Protein AF-A0A2G8JHB8-F1 (afdb_monomer_lite)

Structure (mmCIF, N/CA/C/O backbone):
data_AF-A0A2G8JHB8-F1
#
_entry.id   AF-A0A2G8JHB8-F1
#
loop_
_atom_site.group_PDB
_atom_site.id
_atom_site.type_symbol
_atom_site.label_atom_id
_atom_site.label_alt_id
_atom_site.label_comp_id
_atom_site.label_asym_id
_atom_site.label_entity_id
_atom_site.label_seq_id
_atom_site.pdbx_PDB_ins_code
_atom_site.Cartn_x
_atom_site.Cartn_y
_atom_site.Cartn_z
_atom_site.occupancy
_atom_site.B_iso_or_equiv
_atom_site.auth_seq_id
_atom_site.auth_comp_id
_atom_site.auth_asym_id
_atom_site.auth_atom_id
_atom_site.pdbx_PDB_model_num
ATOM 1 N N . MET A 1 1 ? 4.144 -35.263 -22.254 1.00 24.92 1 MET A N 1
ATOM 2 C CA . MET A 1 1 ? 5.506 -35.409 -22.807 1.00 24.92 1 MET A CA 1
ATOM 3 C C . MET A 1 1 ? 5.682 -34.296 -23.825 1.00 24.92 1 MET A C 1
ATOM 5 O O . MET A 1 1 ? 4.962 -34.309 -24.809 1.00 24.92 1 MET A O 1
ATOM 9 N N . LEU A 1 2 ? 6.518 -33.290 -23.556 1.00 33.03 2 LEU A N 1
ATOM 10 C CA . LEU A 1 2 ? 6.901 -32.308 -24.580 1.00 33.03 2 LEU A CA 1
ATOM 11 C C . LEU A 1 2 ? 8.022 -32.962 -25.399 1.00 33.03 2 LEU A C 1
ATOM 13 O O . LEU A 1 2 ? 9.023 -33.372 -24.815 1.00 33.03 2 LEU A O 1
ATOM 17 N N . SER A 1 3 ? 7.805 -33.175 -26.700 1.00 36.19 3 SER A N 1
ATOM 18 C CA . SER A 1 3 ? 8.789 -33.810 -27.588 1.00 36.19 3 SER A CA 1
ATOM 19 C C . SER A 1 3 ? 10.042 -32.945 -27.719 1.00 36.19 3 SER A C 1
ATOM 21 O O . SER A 1 3 ? 9.932 -31.721 -27.753 1.00 36.19 3 SER A O 1
ATOM 23 N N . SER A 1 4 ? 11.206 -33.568 -27.888 1.00 46.81 4 SER A N 1
ATOM 24 C CA . SER A 1 4 ? 12.507 -32.913 -28.087 1.00 46.81 4 SER A CA 1
ATOM 25 C C . SER A 1 4 ? 12.618 -32.045 -29.342 1.00 46.81 4 SER A C 1
ATOM 27 O O . SER A 1 4 ? 13.618 -31.349 -29.490 1.00 46.81 4 SER A O 1
ATOM 29 N N . ASP A 1 5 ? 11.623 -32.065 -30.226 1.00 48.69 5 ASP A N 1
ATOM 30 C CA . ASP A 1 5 ? 11.778 -31.606 -31.610 1.00 48.69 5 ASP A CA 1
ATOM 31 C C . ASP A 1 5 ? 11.141 -30.237 -31.875 1.00 48.69 5 ASP A C 1
ATOM 33 O O . ASP A 1 5 ? 11.307 -29.675 -32.955 1.00 48.69 5 ASP A O 1
ATOM 37 N N . HIS A 1 6 ? 10.434 -29.674 -30.889 1.00 54.16 6 HIS A N 1
ATOM 38 C CA . HIS A 1 6 ? 9.646 -28.455 -31.066 1.00 54.16 6 HIS A CA 1
ATOM 39 C C . HIS A 1 6 ? 9.713 -27.551 -29.834 1.00 54.16 6 HIS A C 1
ATOM 41 O O . HIS A 1 6 ? 9.690 -28.033 -28.699 1.00 54.16 6 HIS A O 1
ATOM 47 N N . SER A 1 7 ? 9.788 -26.243 -30.069 1.00 60.00 7 SER A N 1
ATOM 48 C CA . SER A 1 7 ? 9.546 -25.217 -29.051 1.00 60.00 7 SER A CA 1
ATOM 49 C C . SER A 1 7 ? 8.069 -24.832 -29.075 1.00 60.00 7 SER A C 1
ATOM 51 O O . SER A 1 7 ? 7.402 -24.988 -30.096 1.00 60.00 7 SER A O 1
ATOM 53 N N . PHE A 1 8 ? 7.539 -24.331 -27.961 1.00 64.06 8 PHE A N 1
ATOM 54 C CA . PHE A 1 8 ? 6.134 -23.944 -27.874 1.00 64.06 8 PHE A CA 1
ATOM 55 C C . PHE A 1 8 ? 5.973 -22.565 -27.240 1.00 64.06 8 PHE A C 1
ATOM 57 O O . PHE A 1 8 ? 6.647 -22.258 -26.256 1.00 64.06 8 PHE A O 1
ATOM 64 N N . ILE A 1 9 ? 5.050 -21.770 -27.779 1.00 67.69 9 ILE A N 1
ATOM 65 C CA . ILE A 1 9 ? 4.529 -20.559 -27.139 1.00 67.69 9 ILE A CA 1
ATOM 66 C C . ILE A 1 9 ? 3.119 -20.882 -26.653 1.00 67.69 9 ILE A C 1
ATOM 68 O O . ILE A 1 9 ? 2.264 -21.292 -27.436 1.00 67.69 9 ILE A O 1
ATOM 72 N N . THR A 1 10 ? 2.879 -20.718 -25.355 1.00 66.88 10 THR A N 1
ATOM 73 C CA . THR A 1 10 ? 1.580 -21.005 -24.742 1.00 66.88 10 THR A CA 1
ATOM 74 C C . THR A 1 10 ? 0.964 -19.720 -24.212 1.00 66.88 10 THR A C 1
ATOM 76 O O . THR A 1 10 ? 1.518 -19.107 -23.300 1.00 66.88 10 THR A O 1
ATOM 79 N N . ASP A 1 11 ? -0.217 -19.365 -24.714 1.00 67.38 11 ASP A N 1
ATOM 80 C CA . ASP A 1 11 ? -1.008 -18.262 -24.169 1.00 67.38 11 ASP A CA 1
ATOM 81 C C . ASP A 1 11 ? -1.898 -18.792 -23.044 1.00 67.38 11 ASP A C 1
ATOM 83 O O . ASP A 1 11 ? -2.697 -19.713 -23.242 1.00 67.38 11 ASP A O 1
ATOM 87 N N . ILE A 1 12 ? -1.780 -18.206 -21.853 1.00 66.62 12 ILE A N 1
ATOM 88 C CA . ILE A 1 12 ? -2.545 -18.591 -20.662 1.00 66.62 12 ILE A CA 1
ATOM 89 C C . ILE A 1 12 ? -3.323 -17.367 -20.171 1.00 66.62 12 ILE A C 1
ATOM 91 O O . ILE A 1 12 ? -2.747 -16.297 -19.975 1.00 66.62 12 ILE A O 1
ATOM 95 N N . ASN A 1 13 ? -4.639 -17.502 -19.975 1.00 62.50 13 ASN A N 1
ATOM 96 C CA . ASN A 1 13 ? -5.455 -16.400 -19.455 1.00 62.50 13 ASN A CA 1
ATOM 97 C C . ASN A 1 13 ? -5.219 -16.166 -17.953 1.00 62.50 13 ASN A C 1
ATOM 99 O O . ASN A 1 13 ? -4.579 -16.958 -17.262 1.00 62.50 13 ASN A O 1
ATOM 103 N N . ARG A 1 14 ? -5.798 -15.084 -17.415 1.00 59.16 14 ARG A N 1
ATOM 104 C CA . ARG A 1 14 ? -5.711 -14.746 -15.981 1.00 59.16 14 ARG A CA 1
ATOM 105 C C . ARG A 1 14 ? -6.239 -15.848 -15.052 1.00 59.16 14 ARG A C 1
ATOM 107 O O . ARG A 1 14 ? -5.810 -15.919 -13.908 1.00 59.16 14 ARG A O 1
ATOM 114 N N . GLN A 1 15 ? -7.130 -16.713 -15.535 1.00 58.91 15 GLN A N 1
ATOM 115 C CA . GLN A 1 15 ? -7.679 -17.858 -14.804 1.00 58.91 15 GLN A CA 1
ATOM 116 C C . GLN A 1 15 ? -6.794 -19.117 -14.903 1.00 58.91 15 GLN A C 1
ATOM 118 O O . GLN A 1 15 ? -7.205 -20.188 -14.459 1.00 58.91 15 GLN A O 1
ATOM 123 N N . GLY A 1 16 ? -5.602 -19.020 -15.503 1.00 59.00 16 GLY A N 1
ATOM 124 C CA . GLY A 1 16 ? -4.669 -20.139 -15.648 1.00 59.00 16 GLY A CA 1
ATOM 125 C C . GLY A 1 16 ? -5.073 -21.160 -16.713 1.00 59.00 16 GLY A C 1
ATOM 126 O O . GLY A 1 16 ? -4.446 -22.212 -16.815 1.00 59.00 16 GLY A O 1
ATOM 127 N N . ARG A 1 17 ? -6.109 -20.881 -17.515 1.00 68.31 17 ARG A N 1
ATOM 128 C CA . ARG A 1 17 ? -6.512 -21.755 -18.620 1.00 68.31 17 ARG A CA 1
ATOM 129 C C . ARG A 1 17 ? -5.651 -21.455 -19.836 1.00 68.31 17 ARG A C 1
ATOM 131 O O . ARG A 1 17 ? -5.537 -20.303 -20.257 1.00 68.31 17 ARG A O 1
ATOM 138 N N . GLN A 1 18 ? -5.085 -22.510 -20.407 1.00 71.38 18 GLN A N 1
ATOM 139 C CA . GLN A 1 18 ? -4.426 -22.446 -21.700 1.00 71.38 18 GLN A CA 1
ATOM 140 C C . GLN A 1 18 ? -5.452 -22.027 -22.755 1.00 71.38 18 GLN A C 1
ATOM 142 O O . GLN A 1 18 ? -6.440 -22.722 -22.986 1.00 71.38 18 GLN A O 1
ATOM 147 N N . ILE A 1 19 ? -5.214 -20.874 -23.368 1.00 69.25 19 ILE A N 1
ATOM 148 C CA . ILE A 1 19 ? -6.006 -20.357 -24.482 1.00 69.25 19 ILE A CA 1
ATOM 149 C C . ILE A 1 19 ? -5.456 -20.921 -25.793 1.00 69.25 19 ILE A C 1
ATOM 151 O O . ILE A 1 19 ? -6.225 -21.246 -26.694 1.00 69.25 19 ILE A O 1
ATOM 155 N N . ARG A 1 20 ? -4.124 -21.042 -25.903 1.00 66.00 20 ARG A N 1
ATOM 156 C CA . ARG A 1 20 ? -3.449 -21.435 -27.144 1.00 66.00 20 ARG A CA 1
ATOM 157 C C . ARG A 1 20 ? -2.090 -22.081 -26.889 1.00 66.00 20 ARG A C 1
ATOM 159 O O . ARG A 1 20 ? -1.450 -21.797 -25.882 1.00 66.00 20 ARG A O 1
ATOM 166 N N . LEU A 1 21 ? -1.675 -22.943 -27.814 1.00 68.50 21 LEU A N 1
ATOM 167 C CA . LEU A 1 21 ? -0.345 -23.540 -27.893 1.00 68.50 21 LEU A CA 1
ATOM 168 C C . LEU A 1 21 ? 0.126 -23.456 -29.345 1.00 68.50 21 LEU A C 1
ATOM 170 O O . LEU A 1 21 ? -0.364 -24.203 -30.191 1.00 68.50 21 LEU A O 1
ATOM 174 N N . ASP A 1 22 ? 1.052 -22.550 -29.623 1.00 64.50 22 ASP A N 1
ATOM 175 C CA . ASP A 1 22 ? 1.705 -22.440 -30.920 1.00 64.50 22 ASP A CA 1
ATOM 176 C C . ASP A 1 22 ? 3.006 -23.230 -30.917 1.00 64.50 22 ASP A C 1
ATOM 178 O O . ASP A 1 22 ? 3.794 -23.180 -29.972 1.00 64.50 22 ASP A O 1
ATOM 182 N N . LYS A 1 23 ? 3.210 -23.991 -31.989 1.00 64.69 23 LYS A N 1
ATOM 183 C CA . LYS A 1 23 ? 4.348 -24.881 -32.175 1.00 64.69 23 LYS A CA 1
ATOM 184 C C . LYS A 1 23 ? 5.373 -24.203 -33.080 1.00 64.69 23 LYS A C 1
ATOM 186 O O . LYS A 1 23 ? 5.028 -23.740 -34.161 1.00 64.69 23 LYS A O 1
ATOM 191 N N . ILE A 1 24 ? 6.623 -24.171 -32.637 1.00 62.09 24 ILE A N 1
ATOM 192 C CA . ILE A 1 24 ? 7.767 -23.650 -33.383 1.00 62.09 24 ILE A CA 1
ATOM 193 C C . ILE A 1 24 ? 8.667 -24.837 -33.716 1.00 62.09 24 ILE A C 1
ATOM 195 O O . ILE A 1 24 ? 9.185 -25.517 -32.822 1.00 62.09 24 ILE A O 1
ATOM 199 N N . ASP A 1 25 ? 8.829 -25.110 -35.006 1.00 55.72 25 ASP A N 1
ATOM 200 C CA . ASP A 1 25 ? 9.653 -26.215 -35.481 1.00 55.72 25 ASP A CA 1
ATOM 201 C C . ASP A 1 25 ? 11.141 -25.915 -35.282 1.00 55.72 25 ASP A C 1
ATOM 203 O O . ASP A 1 25 ? 11.633 -24.855 -35.670 1.00 55.72 25 ASP A O 1
ATOM 207 N N . LYS A 1 26 ? 11.874 -26.847 -34.659 1.00 54.31 26 LYS A N 1
ATOM 208 C CA . LYS A 1 26 ? 13.317 -26.690 -34.459 1.00 54.31 26 LYS A CA 1
ATOM 209 C C . LYS A 1 26 ? 14.065 -26.853 -35.777 1.00 54.31 26 LYS A C 1
ATOM 211 O O . LYS A 1 26 ? 13.817 -27.786 -36.541 1.00 54.31 26 LYS A O 1
ATOM 216 N N . VAL A 1 27 ? 15.087 -26.026 -35.987 1.00 49.75 27 VAL A N 1
ATOM 217 C CA . VAL A 1 27 ? 16.121 -26.323 -36.986 1.00 49.75 27 VAL A CA 1
ATOM 218 C C . VAL A 1 27 ? 17.003 -27.445 -36.431 1.00 49.75 27 VAL A C 1
ATOM 220 O O . VAL A 1 27 ? 17.578 -27.319 -35.348 1.00 49.75 27 VAL A O 1
ATOM 223 N N . LYS A 1 28 ? 17.097 -28.564 -37.157 1.00 46.25 28 LYS A N 1
ATOM 224 C CA . LYS A 1 28 ? 17.942 -29.714 -36.795 1.00 46.25 28 LYS A CA 1
ATOM 225 C C . LYS A 1 28 ? 19.402 -29.267 -36.615 1.00 46.25 28 LYS A C 1
ATOM 227 O O . LYS A 1 28 ? 19.973 -28.714 -37.548 1.00 46.25 28 LYS A O 1
ATOM 232 N N . GLY A 1 29 ? 20.025 -29.560 -35.465 1.00 45.84 29 GLY A N 1
ATOM 233 C CA . GLY A 1 29 ? 21.495 -29.507 -35.339 1.00 45.84 29 GLY A CA 1
ATOM 234 C C . GLY A 1 29 ? 22.109 -28.965 -34.041 1.00 45.84 29 GLY A C 1
ATOM 235 O O . GLY A 1 29 ? 23.329 -29.021 -33.905 1.00 45.84 29 GLY A O 1
ATOM 236 N N . SER A 1 30 ? 21.336 -28.478 -33.067 1.00 45.19 30 SER A N 1
ATOM 237 C CA . SER A 1 30 ? 21.888 -27.921 -31.820 1.00 45.19 30 SER A CA 1
ATOM 238 C C . SER A 1 30 ? 21.340 -28.631 -30.583 1.00 45.19 30 SER A C 1
ATOM 240 O O . SER A 1 30 ? 20.147 -28.880 -30.477 1.00 45.19 30 SER A O 1
ATOM 242 N N . SER A 1 31 ? 22.229 -28.970 -29.647 1.00 44.25 31 SER A N 1
ATOM 243 C CA . SER A 1 31 ? 21.923 -29.675 -28.394 1.00 44.25 31 SER A CA 1
ATOM 244 C C . SER A 1 31 ? 21.949 -28.752 -27.164 1.00 44.25 31 SER A C 1
ATOM 246 O O . SER A 1 31 ? 22.061 -29.246 -26.042 1.00 44.25 31 SER A O 1
ATOM 248 N N . LEU A 1 32 ? 21.988 -27.427 -27.355 1.00 47.16 32 LEU A N 1
ATOM 249 C CA . LEU A 1 32 ? 22.191 -26.450 -26.280 1.00 47.16 32 LEU A CA 1
ATOM 250 C C . LEU A 1 32 ? 20.998 -25.494 -26.178 1.00 47.16 32 LEU A C 1
ATOM 252 O O . LEU A 1 32 ? 20.648 -24.807 -27.132 1.00 47.16 32 LEU A O 1
ATOM 256 N N . LEU A 1 33 ? 20.396 -25.465 -24.989 1.00 52.50 33 LEU A N 1
ATOM 257 C CA . LEU A 1 33 ? 19.261 -24.619 -24.627 1.00 52.50 33 LEU A CA 1
ATOM 258 C C . LEU A 1 33 ? 19.746 -23.229 -24.169 1.00 52.50 33 LEU A C 1
ATOM 260 O O . LEU A 1 33 ? 20.622 -23.172 -23.300 1.00 52.50 33 LEU A O 1
ATOM 264 N N . PRO A 1 34 ? 19.180 -22.119 -24.686 1.00 51.34 34 PRO A N 1
ATOM 265 C CA . PRO A 1 34 ? 19.283 -20.815 -24.033 1.00 51.34 34 PRO A CA 1
ATOM 266 C C . PRO A 1 34 ? 18.829 -20.891 -22.566 1.00 51.34 34 PRO A C 1
ATOM 268 O O . PRO A 1 34 ? 17.948 -21.669 -22.218 1.00 51.34 34 PRO A O 1
ATOM 271 N N . PHE A 1 35 ? 19.416 -20.086 -21.683 1.00 54.97 35 PHE A N 1
ATOM 272 C CA . PHE A 1 35 ? 19.069 -20.075 -20.257 1.00 54.97 35 PHE A CA 1
ATOM 273 C C . PHE A 1 35 ? 17.869 -19.162 -19.951 1.00 54.97 35 PHE A C 1
ATOM 275 O O . PHE A 1 35 ? 17.079 -19.477 -19.059 1.00 54.97 35 PHE A O 1
ATOM 282 N N . ARG A 1 36 ? 17.689 -18.080 -20.727 1.00 56.25 36 ARG A N 1
ATOM 283 C CA . ARG A 1 36 ? 16.476 -17.240 -20.763 1.00 56.25 36 ARG A CA 1
ATOM 284 C C . ARG A 1 36 ? 15.957 -17.157 -22.195 1.00 56.25 36 ARG A C 1
ATOM 286 O O . ARG A 1 36 ? 16.673 -16.710 -23.084 1.00 56.25 36 ARG A O 1
ATOM 293 N N . HIS A 1 37 ? 14.703 -17.555 -22.396 1.00 67.88 37 HIS A N 1
ATOM 294 C CA . HIS A 1 37 ? 14.124 -17.719 -23.730 1.00 67.88 37 HIS A CA 1
ATOM 295 C C . HIS A 1 37 ? 13.238 -16.572 -24.196 1.00 67.88 37 HIS A C 1
ATOM 297 O O . HIS A 1 37 ? 12.952 -16.521 -25.385 1.00 67.88 37 HIS A O 1
ATOM 303 N N . CYS A 1 38 ? 12.766 -15.685 -23.318 1.00 75.81 38 CYS A N 1
ATOM 304 C CA . CYS A 1 38 ? 11.791 -14.670 -23.706 1.00 75.81 38 CYS A CA 1
ATOM 305 C C . CYS A 1 38 ? 11.908 -13.378 -22.894 1.00 75.81 38 CYS A C 1
ATOM 307 O O . CYS A 1 38 ? 12.223 -13.408 -21.701 1.00 75.81 38 CYS A O 1
ATOM 309 N N . ALA A 1 39 ? 11.589 -12.263 -23.544 1.00 83.94 39 ALA A N 1
ATOM 310 C CA . ALA A 1 39 ? 11.492 -10.938 -22.951 1.00 83.94 39 ALA A CA 1
ATOM 311 C C . ALA A 1 39 ? 10.318 -10.167 -23.578 1.00 83.94 39 ALA A C 1
ATOM 313 O O . ALA A 1 39 ? 10.019 -10.319 -24.765 1.00 83.94 39 ALA A O 1
ATOM 314 N N . ALA A 1 40 ? 9.630 -9.352 -22.777 1.00 84.12 40 ALA A N 1
ATOM 315 C CA . ALA A 1 40 ? 8.532 -8.520 -23.262 1.00 84.12 40 ALA A CA 1
ATOM 316 C C . ALA A 1 40 ? 9.098 -7.321 -24.032 1.00 84.12 40 ALA A C 1
ATOM 318 O O . ALA A 1 40 ? 9.872 -6.548 -23.475 1.00 84.12 40 ALA A O 1
ATOM 319 N N . LEU A 1 41 ? 8.730 -7.166 -25.303 1.00 84.31 41 LEU A N 1
ATOM 320 C CA . LEU A 1 41 ? 9.190 -6.057 -26.144 1.00 84.31 41 LEU A CA 1
ATOM 321 C C . LEU A 1 41 ? 8.236 -4.865 -26.044 1.00 84.31 41 LEU A C 1
ATOM 323 O O . LEU A 1 41 ? 8.661 -3.728 -25.875 1.00 84.31 41 LEU A O 1
ATOM 327 N N . SER A 1 42 ? 6.936 -5.149 -26.065 1.00 82.12 42 SER A N 1
ATOM 328 C CA . SER A 1 42 ? 5.870 -4.187 -25.803 1.00 82.12 42 SER A CA 1
ATOM 329 C C . SER A 1 42 ? 4.698 -4.901 -25.127 1.00 82.12 42 SER A C 1
ATOM 331 O O . SER A 1 42 ? 4.780 -6.090 -24.815 1.00 82.12 42 SER A O 1
ATOM 333 N N . ARG A 1 43 ? 3.586 -4.193 -24.893 1.00 76.75 43 ARG A N 1
ATOM 334 C CA . ARG A 1 43 ? 2.371 -4.800 -24.323 1.00 76.75 43 ARG A CA 1
ATOM 335 C C . ARG A 1 43 ? 1.865 -5.987 -25.153 1.00 76.75 43 ARG A C 1
ATOM 337 O O . ARG A 1 43 ? 1.331 -6.935 -24.583 1.00 76.75 43 ARG A O 1
ATOM 344 N N . ASP A 1 44 ? 2.097 -5.935 -26.463 1.00 81.25 44 ASP A N 1
ATOM 345 C CA . ASP A 1 44 ? 1.493 -6.845 -27.433 1.00 81.25 44 ASP A CA 1
ATOM 346 C C . ASP A 1 44 ? 2.540 -7.670 -28.193 1.00 81.25 44 ASP A C 1
ATOM 348 O O . ASP A 1 44 ? 2.174 -8.478 -29.042 1.00 81.25 44 ASP A O 1
ATOM 352 N N . LYS A 1 45 ? 3.838 -7.483 -27.917 1.00 84.12 45 LYS A N 1
ATOM 353 C CA . LYS A 1 45 ? 4.930 -8.202 -28.584 1.00 84.12 45 LYS A CA 1
ATOM 354 C C . LYS A 1 45 ? 5.883 -8.849 -27.584 1.00 84.12 45 LYS A C 1
ATOM 356 O O . LYS A 1 45 ? 6.330 -8.212 -26.628 1.00 84.12 45 LYS A O 1
ATOM 361 N N . ILE A 1 46 ? 6.260 -10.095 -27.856 1.00 85.06 46 ILE A N 1
ATOM 362 C CA . ILE A 1 46 ? 7.255 -10.854 -27.089 1.00 85.06 46 ILE A CA 1
ATOM 363 C C . ILE A 1 46 ? 8.413 -11.205 -28.015 1.00 85.06 46 ILE A C 1
ATOM 365 O O . ILE A 1 46 ? 8.194 -11.737 -29.101 1.00 85.06 46 ILE A O 1
ATOM 369 N N . ALA A 1 47 ? 9.637 -10.940 -27.570 1.00 86.12 47 ALA A N 1
ATOM 370 C CA . ALA A 1 47 ? 10.846 -11.400 -28.235 1.00 86.12 47 ALA A CA 1
ATOM 371 C C . ALA A 1 47 ? 11.326 -12.702 -27.583 1.00 86.12 47 ALA A C 1
ATOM 373 O O . ALA A 1 47 ? 11.311 -12.835 -26.355 1.00 86.12 47 ALA A O 1
ATOM 374 N N . SER A 1 48 ? 11.762 -13.663 -28.389 1.00 82.62 48 SER A N 1
ATOM 375 C CA . SER A 1 48 ? 12.250 -14.958 -27.930 1.00 82.62 48 SER A CA 1
ATOM 376 C C . SER A 1 48 ? 13.461 -15.420 -28.727 1.00 82.62 48 SER A C 1
ATOM 378 O O . SER A 1 48 ? 13.568 -15.140 -29.918 1.00 82.62 48 SER A O 1
ATOM 380 N N . VAL A 1 49 ? 14.372 -16.140 -28.068 1.00 77.31 49 VAL A N 1
ATOM 381 C CA . VAL A 1 49 ? 15.516 -16.787 -28.720 1.00 77.31 49 VAL A CA 1
ATOM 382 C C . VAL A 1 49 ? 15.519 -18.292 -28.441 1.00 77.31 49 VAL A C 1
ATOM 384 O O . VAL A 1 49 ? 15.303 -18.739 -27.309 1.00 77.31 49 VAL A O 1
ATOM 387 N N . CYS A 1 50 ? 15.732 -19.079 -29.497 1.00 66.88 50 CYS A N 1
ATOM 388 C CA . CYS A 1 50 ? 15.599 -20.539 -29.505 1.00 66.88 50 CYS A CA 1
ATOM 389 C C . CYS A 1 50 ? 16.926 -21.264 -29.809 1.00 66.88 50 CYS A C 1
ATOM 391 O O . CYS A 1 50 ? 17.890 -20.661 -30.277 1.00 66.88 50 CYS A O 1
ATOM 393 N N . GLU A 1 51 ? 16.948 -22.583 -29.567 1.00 60.56 51 GLU A N 1
ATOM 394 C CA . GLU A 1 51 ? 18.116 -23.495 -29.621 1.00 60.56 51 GLU A CA 1
ATOM 395 C C . GLU A 1 51 ? 18.972 -23.432 -30.900 1.00 60.56 51 GLU A C 1
ATOM 397 O O . GLU A 1 51 ? 20.156 -23.771 -30.870 1.00 60.56 51 GLU A O 1
ATOM 402 N N . SER A 1 52 ? 18.391 -23.003 -32.020 1.00 60.91 52 SER A N 1
ATOM 403 C CA . SER A 1 52 ? 19.042 -22.899 -33.327 1.00 60.91 52 SER A CA 1
ATOM 404 C C . SER A 1 52 ? 19.488 -21.480 -33.683 1.00 60.91 52 SER A C 1
ATOM 406 O O . SER A 1 52 ? 19.540 -21.146 -34.864 1.00 60.91 52 SER A O 1
ATOM 408 N N . ASN A 1 53 ? 19.736 -20.621 -32.684 1.00 72.00 53 ASN A N 1
ATOM 409 C CA . ASN A 1 53 ? 20.009 -19.194 -32.893 1.00 72.00 53 ASN A CA 1
ATOM 410 C C . ASN A 1 53 ? 18.895 -18.511 -33.708 1.00 72.00 53 ASN A C 1
ATOM 412 O O . ASN A 1 53 ? 19.143 -17.616 -34.511 1.00 72.00 53 ASN A O 1
ATOM 416 N N . GLN A 1 54 ? 17.655 -18.966 -33.527 1.00 76.25 54 GLN A N 1
ATOM 417 C CA . GLN A 1 54 ? 16.488 -18.316 -34.106 1.00 76.25 54 GLN A CA 1
ATOM 418 C C . GLN A 1 54 ? 15.998 -17.250 -33.142 1.00 76.25 54 GLN A C 1
ATOM 420 O O . GLN A 1 54 ? 15.621 -17.561 -32.009 1.00 76.25 54 GLN A O 1
ATOM 425 N N . LEU A 1 55 ? 16.023 -16.008 -33.609 1.00 83.44 55 LEU A N 1
ATOM 426 C CA . LEU A 1 55 ? 15.408 -14.871 -32.952 1.00 83.44 55 LEU A CA 1
ATOM 427 C C . LEU A 1 55 ? 13.996 -14.704 -33.506 1.00 83.44 55 LEU A C 1
ATOM 429 O O . LEU A 1 55 ? 13.786 -14.771 -34.715 1.00 83.44 55 LEU A O 1
ATOM 433 N N . VAL A 1 56 ? 13.028 -14.523 -32.619 1.00 81.50 56 VAL A N 1
ATOM 434 C CA . VAL A 1 56 ? 11.609 -14.530 -32.958 1.00 81.50 56 VAL A CA 1
ATOM 435 C C . VAL A 1 56 ? 10.914 -13.380 -32.244 1.00 81.50 56 VAL A C 1
ATOM 437 O O . VAL A 1 56 ? 11.134 -13.175 -31.052 1.00 81.50 56 VAL A O 1
ATOM 440 N N . VAL A 1 57 ? 10.048 -12.658 -32.950 1.00 85.25 57 VAL A N 1
ATOM 441 C CA . VAL A 1 57 ? 9.104 -11.699 -32.368 1.00 85.25 57 VAL A CA 1
ATOM 442 C C . VAL A 1 57 ? 7.694 -12.192 -32.640 1.00 85.25 57 VAL A C 1
ATOM 444 O O . VAL A 1 57 ? 7.303 -12.420 -33.784 1.00 85.25 57 VAL A O 1
ATOM 447 N N . TYR A 1 58 ? 6.931 -12.361 -31.569 1.00 81.12 58 TYR A N 1
ATOM 448 C CA . TYR A 1 58 ? 5.548 -12.807 -31.612 1.00 81.12 58 TYR A CA 1
ATOM 449 C C . TYR A 1 58 ? 4.614 -11.665 -31.221 1.00 81.12 58 TYR A C 1
ATOM 451 O O . TYR A 1 58 ? 4.761 -11.094 -30.139 1.00 81.12 58 TYR A O 1
ATOM 459 N N . ASN A 1 59 ? 3.653 -11.343 -32.088 1.00 81.75 59 ASN A N 1
ATOM 460 C CA . ASN A 1 59 ? 2.593 -10.379 -31.805 1.00 81.75 59 ASN A CA 1
ATOM 461 C C . ASN A 1 59 ? 1.357 -11.101 -31.248 1.00 81.75 59 ASN A C 1
ATOM 463 O O . ASN A 1 59 ? 0.702 -11.872 -31.951 1.00 81.75 59 ASN A O 1
ATOM 467 N N . ILE A 1 60 ? 1.012 -10.798 -29.999 1.00 75.81 60 ILE A N 1
ATOM 468 C CA . ILE A 1 60 ? -0.067 -11.424 -29.229 1.00 75.81 60 ILE A CA 1
ATOM 469 C C . ILE A 1 60 ? -1.441 -11.135 -29.860 1.00 75.81 60 ILE A C 1
ATOM 471 O O . ILE A 1 60 ? -2.283 -12.029 -29.959 1.00 75.81 60 ILE A O 1
ATOM 475 N N . HIS A 1 61 ? -1.689 -9.899 -30.308 1.00 71.69 61 HIS A N 1
ATOM 476 C CA . HIS A 1 61 ? -2.988 -9.489 -30.862 1.00 71.69 61 HIS A CA 1
ATOM 477 C C . HIS A 1 61 ? -3.111 -9.772 -32.358 1.00 71.69 61 HIS A C 1
ATOM 479 O O . HIS A 1 61 ? -4.127 -10.306 -32.804 1.00 71.69 61 HIS A O 1
ATOM 485 N N . GLY A 1 62 ? -2.066 -9.446 -33.121 1.00 65.56 62 GLY A N 1
ATOM 486 C CA . GLY A 1 62 ? -2.013 -9.654 -34.569 1.00 65.56 62 GLY A CA 1
ATOM 487 C C . GLY A 1 62 ? -1.772 -11.108 -34.974 1.00 65.56 62 GLY A C 1
ATOM 488 O O . GLY A 1 62 ? -1.961 -11.446 -36.139 1.00 65.56 62 GLY A O 1
ATOM 489 N N . ARG A 1 63 ? -1.375 -11.970 -34.024 1.00 69.25 63 ARG A N 1
ATOM 490 C CA . ARG A 1 63 ? -1.069 -13.397 -34.235 1.00 69.25 63 ARG A CA 1
ATOM 491 C C . ARG A 1 63 ? -0.007 -13.633 -35.313 1.00 69.25 63 ARG A C 1
ATOM 493 O O . ARG A 1 63 ? -0.003 -14.681 -35.955 1.00 69.25 63 ARG A O 1
ATOM 500 N N . SER A 1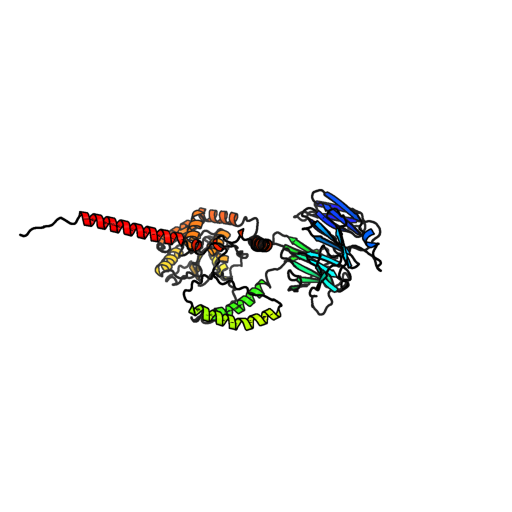 64 ? 0.871 -12.657 -35.520 1.00 75.25 64 SER A N 1
ATOM 501 C CA . SER A 1 64 ? 1.968 -12.735 -36.474 1.00 75.25 64 SER A CA 1
ATOM 502 C C . SER A 1 64 ? 3.257 -13.150 -35.775 1.00 75.25 64 SER A C 1
ATOM 504 O O . SER A 1 64 ? 3.522 -12.774 -34.629 1.00 75.25 64 SER A O 1
ATOM 506 N N . LEU A 1 65 ? 4.051 -13.943 -36.487 1.00 77.00 65 LEU A N 1
ATOM 507 C CA . LEU A 1 65 ? 5.354 -14.418 -36.053 1.00 77.00 65 LEU A CA 1
ATOM 508 C C . LEU A 1 65 ? 6.393 -13.930 -37.060 1.00 77.00 65 LEU A C 1
ATOM 510 O O . LEU A 1 65 ? 6.340 -14.308 -38.230 1.00 77.00 65 LEU A O 1
ATOM 514 N N . THR A 1 66 ? 7.336 -13.119 -36.600 1.00 81.69 66 THR A N 1
ATOM 515 C CA . THR A 1 66 ? 8.515 -12.732 -37.378 1.00 81.69 66 THR A CA 1
ATOM 516 C C . THR A 1 66 ? 9.702 -13.519 -36.842 1.00 81.69 66 THR A C 1
ATOM 518 O O . THR A 1 66 ? 9.864 -13.630 -35.628 1.00 81.69 66 THR A O 1
ATOM 521 N N . GLN A 1 67 ? 10.525 -14.083 -37.723 1.00 81.00 67 GLN A N 1
ATOM 522 C CA . GLN A 1 67 ? 11.680 -14.893 -37.337 1.00 81.00 67 GLN A CA 1
ATOM 523 C C . GLN A 1 67 ? 12.912 -14.533 -38.166 1.00 81.00 67 GLN A C 1
ATOM 525 O O . GLN A 1 67 ? 12.804 -14.276 -39.363 1.00 81.00 67 GLN A O 1
ATOM 530 N N . ASN A 1 68 ? 14.081 -14.553 -37.531 1.00 82.25 68 ASN A N 1
ATOM 531 C CA . ASN A 1 68 ? 15.376 -14.322 -38.159 1.00 82.25 68 ASN A CA 1
ATOM 532 C C . ASN A 1 68 ? 16.400 -15.333 -37.616 1.00 82.25 68 ASN A C 1
ATOM 534 O O . ASN A 1 68 ? 16.459 -15.592 -36.411 1.00 82.25 68 ASN A O 1
ATOM 538 N N . ASN A 1 69 ? 17.201 -15.931 -38.499 1.00 80.81 69 ASN A N 1
ATOM 539 C CA . ASN A 1 69 ? 18.275 -16.837 -38.105 1.00 80.81 69 ASN A CA 1
ATOM 540 C C . ASN A 1 69 ? 19.565 -16.037 -37.928 1.00 80.81 69 ASN A C 1
ATOM 542 O O . ASN A 1 69 ? 20.164 -15.590 -38.902 1.00 80.81 69 ASN A O 1
ATOM 546 N N . ILE A 1 70 ? 20.017 -15.910 -36.683 1.00 80.06 70 ILE A N 1
ATOM 547 C CA . ILE A 1 70 ? 21.194 -15.110 -36.346 1.00 80.06 70 ILE A CA 1
ATOM 548 C C . ILE A 1 70 ? 22.489 -15.941 -36.305 1.00 80.06 70 ILE A C 1
ATOM 550 O O . ILE A 1 70 ? 23.494 -15.472 -35.783 1.00 80.06 70 ILE A O 1
ATOM 554 N N . THR A 1 71 ? 22.496 -17.164 -36.855 1.00 77.19 71 THR A N 1
ATOM 555 C CA . THR A 1 71 ? 23.680 -18.050 -36.874 1.00 77.19 71 THR A CA 1
ATOM 556 C C . THR A 1 71 ? 24.876 -17.418 -37.592 1.00 77.19 71 THR A C 1
ATOM 558 O O . THR A 1 71 ? 25.992 -17.507 -37.088 1.00 77.19 71 THR A O 1
ATOM 561 N N . SER A 1 72 ? 24.649 -16.719 -38.708 1.00 74.94 72 SER A N 1
ATOM 562 C CA . SER A 1 72 ? 25.717 -16.086 -39.498 1.00 74.94 72 SER A CA 1
ATOM 563 C C . SER A 1 72 ? 26.518 -15.046 -38.708 1.00 74.94 72 SER A C 1
ATOM 565 O O . SER A 1 72 ? 27.727 -14.946 -38.880 1.00 74.94 72 SER A O 1
ATOM 567 N N . PHE A 1 73 ? 25.891 -14.334 -37.764 1.00 75.25 73 PHE A N 1
ATOM 568 C CA . PHE A 1 73 ? 26.578 -13.359 -36.903 1.00 75.25 73 PHE A CA 1
ATOM 569 C C . PHE A 1 73 ? 27.596 -14.002 -35.951 1.00 75.25 73 PHE A C 1
ATOM 571 O O . PHE A 1 73 ? 28.441 -13.313 -35.379 1.00 75.25 73 PHE A O 1
ATOM 578 N N . PHE A 1 74 ? 27.530 -15.321 -35.758 1.00 71.06 74 PHE A N 1
ATOM 579 C CA . PHE A 1 74 ? 28.511 -16.050 -34.966 1.00 71.06 74 PHE A CA 1
ATOM 580 C C . PHE A 1 74 ? 29.725 -16.485 -35.794 1.00 71.06 74 PHE A C 1
ATOM 582 O O . PHE A 1 74 ? 30.784 -16.722 -35.206 1.00 71.06 74 PHE A O 1
ATOM 589 N N . ASP A 1 75 ? 29.621 -16.599 -37.119 1.00 64.81 75 ASP A N 1
ATOM 590 C CA . ASP A 1 75 ? 30.668 -17.193 -37.959 1.00 64.81 75 ASP A CA 1
ATOM 591 C C . ASP A 1 75 ? 31.923 -16.310 -38.061 1.00 64.81 75 ASP A C 1
ATOM 593 O O . ASP A 1 75 ? 33.038 -16.836 -38.008 1.00 64.81 75 ASP A O 1
ATOM 597 N N . ASP A 1 76 ? 31.763 -14.984 -38.015 1.00 57.03 76 ASP A N 1
ATOM 598 C CA . ASP A 1 76 ? 32.856 -13.999 -38.120 1.00 57.03 76 ASP A CA 1
ATOM 599 C C . ASP A 1 76 ? 33.821 -13.971 -36.914 1.00 57.03 76 ASP A C 1
ATOM 601 O O . ASP A 1 76 ? 34.895 -13.367 -36.967 1.00 57.03 76 ASP A O 1
ATOM 605 N N . ILE A 1 77 ? 33.487 -14.645 -35.808 1.00 60.97 77 ILE A N 1
ATOM 606 C CA . ILE A 1 77 ? 34.255 -14.571 -34.555 1.00 60.97 77 ILE A CA 1
ATOM 607 C C . ILE A 1 77 ? 35.140 -15.816 -34.382 1.00 60.97 77 ILE A C 1
ATOM 609 O O . ILE A 1 77 ? 34.654 -16.900 -34.066 1.00 60.97 77 ILE A O 1
ATOM 613 N N . LYS A 1 78 ? 36.464 -15.701 -34.543 1.00 52.50 78 LYS A N 1
ATOM 614 C CA . LYS A 1 78 ? 37.408 -16.829 -34.374 1.00 52.50 78 LYS A CA 1
ATOM 615 C C . LYS A 1 78 ? 37.626 -17.182 -32.890 1.00 52.50 78 LYS A C 1
ATOM 617 O O . LYS A 1 78 ? 38.534 -16.655 -32.257 1.00 52.50 78 LYS A O 1
ATOM 622 N N . THR A 1 79 ? 36.816 -18.080 -32.325 1.00 56.56 79 THR A N 1
ATOM 623 C CA . THR A 1 79 ? 36.959 -18.579 -30.938 1.00 56.56 79 THR A CA 1
ATOM 624 C C . THR A 1 79 ? 36.729 -20.092 -30.824 1.00 56.56 79 THR A C 1
ATOM 626 O O . THR A 1 79 ? 36.019 -20.691 -31.630 1.00 56.56 79 THR A O 1
ATOM 629 N N . VAL A 1 80 ? 37.344 -20.727 -29.815 1.00 46.22 80 VAL A N 1
ATOM 630 C CA . VAL A 1 80 ? 37.231 -22.171 -29.532 1.00 46.22 80 VAL A CA 1
ATOM 631 C C . VAL A 1 80 ? 35.974 -22.444 -28.688 1.00 46.22 80 VAL A C 1
ATOM 633 O O . VAL A 1 80 ? 35.925 -22.075 -27.516 1.00 46.22 80 VAL A O 1
ATOM 636 N N . GLY A 1 81 ? 34.954 -23.094 -29.266 1.00 56.44 81 GLY A N 1
ATOM 637 C CA . GLY A 1 81 ? 33.739 -23.540 -28.561 1.00 56.44 81 GLY A CA 1
ATOM 638 C C . GLY A 1 81 ? 32.445 -23.429 -29.384 1.00 56.44 81 GLY A C 1
ATOM 639 O O . GLY A 1 81 ? 32.424 -22.808 -30.443 1.00 56.44 81 GLY A O 1
ATOM 640 N N . LYS A 1 82 ? 31.341 -24.026 -28.898 1.00 59.56 82 LYS A N 1
ATOM 641 C CA . LYS A 1 82 ? 30.006 -23.878 -29.516 1.00 59.56 82 LYS A CA 1
ATOM 642 C C . LYS A 1 82 ? 29.488 -22.443 -29.323 1.00 59.56 82 LYS A C 1
ATOM 644 O O . LYS A 1 82 ? 29.378 -21.969 -28.188 1.00 59.56 82 LYS A O 1
ATOM 649 N N . LYS A 1 83 ? 29.143 -21.774 -30.426 1.00 72.69 83 LYS A N 1
ATOM 650 C CA . LYS A 1 83 ? 28.636 -20.395 -30.455 1.00 72.69 83 LYS A CA 1
ATOM 651 C C . LYS A 1 83 ? 27.114 -20.396 -30.522 1.00 72.69 83 LYS A C 1
ATOM 653 O O . LYS A 1 83 ? 26.538 -20.985 -31.433 1.00 72.69 83 LYS A O 1
ATOM 658 N N . TYR A 1 84 ? 26.473 -19.780 -29.539 1.00 74.75 84 TYR A N 1
ATOM 659 C CA . TYR A 1 84 ? 25.020 -19.716 -29.497 1.00 74.75 84 TYR A CA 1
ATOM 660 C C . TYR A 1 84 ? 24.532 -18.525 -28.675 1.00 74.75 84 TYR A C 1
ATOM 662 O O . TYR A 1 84 ? 25.249 -18.008 -27.807 1.00 74.75 84 TYR A O 1
ATOM 670 N N . ALA A 1 85 ? 23.300 -18.111 -28.954 1.00 80.56 85 ALA A N 1
ATOM 671 C CA . ALA A 1 85 ? 22.563 -17.165 -28.137 1.00 80.56 85 ALA A CA 1
ATOM 672 C C . ALA A 1 85 ? 22.163 -17.822 -26.809 1.00 80.56 85 ALA A C 1
ATOM 674 O O . ALA A 1 85 ? 21.511 -18.867 -26.778 1.00 80.56 85 ALA A O 1
ATOM 675 N N . SER A 1 86 ? 22.578 -17.223 -25.700 1.00 80.62 86 SER A N 1
ATOM 676 C CA . SER A 1 86 ? 22.399 -17.771 -24.355 1.00 80.62 86 SER A CA 1
ATOM 677 C C . SER A 1 86 ? 21.218 -17.154 -23.610 1.00 80.62 86 SER A C 1
ATOM 679 O O . SER A 1 86 ? 20.607 -17.834 -22.788 1.00 80.62 86 SER A O 1
ATOM 681 N N . CYS A 1 87 ? 20.895 -15.888 -23.867 1.00 85.69 87 CYS A N 1
ATOM 682 C CA . CYS A 1 87 ? 19.843 -15.154 -23.164 1.00 85.69 87 CYS A CA 1
ATOM 683 C C . CYS A 1 87 ? 19.347 -13.958 -23.986 1.00 85.69 87 CYS A C 1
ATOM 685 O O . CYS A 1 87 ? 19.973 -13.559 -24.968 1.00 85.69 87 CYS A O 1
ATOM 687 N N . ILE A 1 88 ? 18.212 -13.389 -23.582 1.00 89.44 88 ILE A N 1
ATOM 688 C CA . ILE A 1 88 ? 17.568 -12.260 -24.258 1.00 89.44 88 ILE A CA 1
ATOM 689 C C . ILE A 1 88 ? 16.966 -11.294 -23.232 1.00 89.44 88 ILE A C 1
ATOM 691 O O . ILE A 1 88 ? 16.376 -11.726 -22.243 1.00 89.44 88 ILE A O 1
ATOM 695 N N . THR A 1 89 ? 17.094 -9.994 -23.486 1.00 91.75 89 THR A N 1
ATOM 696 C CA . THR A 1 89 ? 16.383 -8.912 -22.787 1.00 91.75 89 THR A CA 1
ATOM 697 C C . THR A 1 89 ? 15.965 -7.851 -23.803 1.00 91.75 89 THR A C 1
ATOM 699 O O . THR A 1 89 ? 16.385 -7.885 -24.958 1.00 91.75 89 THR A O 1
ATOM 702 N N . THR A 1 90 ? 15.133 -6.904 -23.395 1.00 90.62 90 THR A N 1
ATOM 703 C CA . THR A 1 90 ? 14.614 -5.842 -24.262 1.00 90.62 90 THR A CA 1
ATOM 704 C C . THR A 1 90 ? 14.818 -4.473 -23.625 1.00 90.62 90 THR A C 1
ATOM 706 O O . THR A 1 90 ? 14.737 -4.323 -22.406 1.00 90.62 90 THR A O 1
ATOM 709 N N . ASP A 1 91 ? 15.079 -3.473 -24.461 1.00 89.12 91 ASP A N 1
ATOM 710 C CA . ASP A 1 91 ? 14.879 -2.062 -24.139 1.00 89.12 91 ASP A CA 1
ATOM 711 C C . ASP A 1 91 ? 13.512 -1.667 -24.699 1.00 89.12 91 ASP A C 1
ATOM 713 O O . ASP A 1 91 ? 13.363 -1.382 -25.888 1.00 89.12 91 ASP A O 1
ATOM 717 N N . THR A 1 92 ? 12.499 -1.694 -23.837 1.00 83.50 92 THR A N 1
ATOM 718 C CA . THR A 1 92 ? 11.107 -1.414 -24.212 1.00 83.50 92 THR A CA 1
ATOM 719 C C . THR A 1 92 ? 10.866 0.049 -24.581 1.00 83.50 92 THR A C 1
ATOM 721 O O . THR A 1 92 ? 9.855 0.352 -25.207 1.00 83.50 92 THR A O 1
ATOM 724 N N . ILE A 1 93 ? 11.774 0.964 -24.216 1.00 82.69 93 ILE A N 1
ATOM 725 C CA . ILE A 1 93 ? 11.660 2.389 -24.551 1.00 82.69 93 ILE A CA 1
ATOM 726 C C . ILE A 1 93 ? 12.092 2.615 -25.998 1.00 82.69 93 ILE A C 1
ATOM 728 O O . ILE A 1 93 ? 11.445 3.369 -26.723 1.00 82.69 93 ILE A O 1
ATOM 732 N N . ARG A 1 94 ? 13.185 1.969 -26.418 1.00 84.38 94 ARG A N 1
ATOM 733 C CA . ARG A 1 94 ? 13.715 2.092 -27.786 1.00 84.38 94 ARG A CA 1
ATOM 734 C C . ARG A 1 94 ? 13.198 1.022 -28.748 1.00 84.38 94 ARG A C 1
ATOM 736 O O . ARG A 1 94 ? 13.460 1.122 -29.939 1.00 84.38 94 ARG A O 1
ATOM 743 N N . GLY A 1 95 ? 12.504 0.002 -28.244 1.00 86.62 95 GLY A N 1
ATOM 744 C CA . GLY A 1 95 ? 12.088 -1.154 -29.041 1.00 86.62 95 GLY A CA 1
ATOM 745 C C . GLY A 1 95 ? 13.272 -2.023 -29.475 1.00 86.62 95 GLY A C 1
ATOM 746 O O . GLY A 1 95 ? 13.223 -2.657 -30.525 1.00 86.62 95 GLY A O 1
ATOM 747 N N . HIS A 1 96 ? 14.364 -2.035 -28.703 1.00 91.38 96 HIS A N 1
ATOM 748 C CA . HIS A 1 96 ? 15.537 -2.839 -29.035 1.00 91.38 96 HIS A CA 1
ATOM 749 C C . HIS A 1 96 ? 15.488 -4.205 -28.352 1.00 91.38 96 HIS A C 1
ATOM 751 O O . HIS A 1 96 ? 15.184 -4.329 -27.164 1.00 91.38 96 HIS A O 1
ATOM 757 N N . ILE A 1 97 ? 15.881 -5.232 -29.091 1.00 92.25 97 ILE A N 1
ATOM 758 C CA . ILE A 1 97 ? 16.054 -6.598 -28.613 1.00 92.25 97 ILE A CA 1
ATOM 759 C C . ILE A 1 97 ? 17.545 -6.841 -28.416 1.00 92.25 97 ILE A C 1
ATOM 761 O O . ILE A 1 97 ? 18.328 -6.716 -29.354 1.00 92.25 97 ILE A O 1
ATOM 765 N N . ILE A 1 98 ? 17.947 -7.199 -27.201 1.00 92.19 98 ILE A N 1
ATOM 766 C CA . ILE A 1 98 ? 19.344 -7.416 -26.828 1.00 92.19 98 ILE A CA 1
ATOM 767 C C . ILE A 1 98 ? 19.545 -8.911 -26.589 1.00 92.19 98 ILE A C 1
ATOM 769 O O . ILE A 1 98 ? 18.964 -9.495 -25.672 1.00 92.19 98 ILE A O 1
ATOM 773 N N . VAL A 1 99 ? 20.389 -9.530 -27.408 1.00 89.88 99 VAL A N 1
ATOM 774 C CA . VAL A 1 99 ? 20.696 -10.961 -27.364 1.00 89.88 99 VAL A CA 1
ATOM 775 C C . VAL A 1 99 ? 22.092 -11.168 -26.792 1.00 89.88 99 VAL A C 1
ATOM 777 O O . VAL A 1 99 ? 23.082 -10.700 -27.357 1.00 89.88 99 VAL A O 1
ATOM 780 N N . GLY A 1 100 ? 22.171 -11.890 -25.677 1.00 88.00 100 GLY A N 1
ATOM 781 C CA . GLY A 1 100 ? 23.424 -12.323 -25.070 1.00 88.00 100 GLY A CA 1
ATOM 782 C C . GLY A 1 100 ? 23.948 -13.617 -25.680 1.00 88.00 100 GLY A C 1
ATOM 783 O O . GLY A 1 100 ? 23.179 -14.475 -26.118 1.00 88.00 100 GLY A O 1
ATOM 784 N N . THR A 1 101 ? 25.272 -13.764 -25.713 1.00 83.00 101 THR A N 1
ATOM 785 C CA . THR A 1 101 ? 25.955 -14.914 -26.321 1.00 83.00 101 THR A CA 1
ATOM 786 C C . THR A 1 101 ? 26.900 -15.641 -25.360 1.00 83.00 101 THR A C 1
ATOM 788 O O . THR A 1 101 ? 27.358 -15.107 -24.337 1.00 83.00 101 THR A O 1
ATOM 791 N N . SER A 1 102 ? 27.263 -16.873 -25.734 1.00 77.12 102 SER A N 1
ATOM 792 C CA . SER A 1 102 ? 28.232 -17.716 -25.015 1.00 77.12 102 SER A CA 1
ATOM 793 C C . SER A 1 102 ? 29.690 -17.218 -25.061 1.00 77.12 102 SER A C 1
ATOM 795 O O . SER A 1 102 ? 30.536 -17.740 -24.322 1.00 77.12 102 SER A O 1
ATOM 797 N N . ILE A 1 103 ? 29.975 -16.206 -25.892 1.00 75.88 103 ILE A N 1
ATOM 798 C CA . ILE A 1 103 ? 31.316 -15.691 -26.228 1.00 75.88 103 ILE A CA 1
ATOM 799 C C . ILE A 1 103 ? 31.572 -14.254 -25.741 1.00 75.88 103 ILE A C 1
ATOM 801 O O . ILE A 1 103 ? 32.560 -13.646 -26.135 1.00 75.88 103 ILE A O 1
ATOM 805 N N . GLY A 1 104 ? 30.702 -13.698 -24.891 1.00 78.19 104 GLY A N 1
ATOM 806 C CA . GLY A 1 104 ? 30.927 -12.373 -24.296 1.00 78.19 104 GLY A CA 1
ATOM 807 C C . GLY A 1 104 ? 30.667 -11.201 -25.252 1.00 78.19 104 GLY A C 1
ATOM 808 O O . GLY A 1 104 ? 31.243 -10.131 -25.103 1.00 78.19 104 GLY A O 1
ATOM 809 N N . SER A 1 105 ? 29.813 -11.396 -26.256 1.00 84.50 105 SER A N 1
ATOM 810 C CA . SER A 1 105 ? 29.300 -10.322 -27.117 1.00 84.50 105 SER A CA 1
ATOM 811 C C . SER A 1 105 ? 27.782 -10.241 -27.010 1.00 84.50 105 SER A C 1
ATOM 813 O O . SER A 1 105 ? 27.125 -11.246 -26.721 1.00 84.50 105 SER A O 1
ATOM 815 N N . LEU A 1 106 ? 27.230 -9.058 -27.245 1.00 88.88 106 LEU A N 1
ATOM 816 C CA . LEU A 1 106 ? 25.796 -8.822 -27.335 1.00 88.88 106 LEU A CA 1
ATOM 817 C C . LEU A 1 106 ? 25.446 -8.360 -28.742 1.00 88.88 106 LEU A C 1
ATOM 819 O O . LEU A 1 106 ? 26.162 -7.545 -29.324 1.00 88.88 106 LEU A O 1
ATOM 823 N N . PHE A 1 107 ? 24.322 -8.833 -29.259 1.00 90.00 107 PHE A N 1
ATOM 824 C CA . PHE A 1 107 ? 23.778 -8.386 -30.534 1.00 90.00 107 PHE A CA 1
ATOM 825 C C . PHE A 1 107 ? 22.453 -7.672 -30.298 1.00 90.00 107 PHE A C 1
ATOM 827 O O . PHE A 1 107 ? 21.608 -8.166 -29.552 1.00 90.00 107 PHE A O 1
ATOM 834 N N . ILE A 1 108 ? 22.297 -6.499 -30.903 1.00 90.94 108 ILE A N 1
ATOM 835 C CA . ILE A 1 108 ? 21.123 -5.647 -30.741 1.00 90.94 108 ILE A CA 1
ATOM 836 C C . ILE A 1 108 ? 20.358 -5.618 -32.060 1.00 90.94 108 ILE A C 1
ATOM 838 O O . ILE A 1 108 ? 20.946 -5.343 -33.109 1.00 90.94 108 ILE A O 1
ATOM 842 N N . PHE A 1 109 ? 19.059 -5.876 -31.985 1.00 92.00 109 PHE A N 1
ATOM 843 C CA . PHE A 1 109 ? 18.126 -5.874 -33.107 1.00 92.00 109 PHE A CA 1
ATOM 844 C C . PHE A 1 109 ? 16.970 -4.909 -32.834 1.00 92.00 109 PHE A C 1
ATOM 846 O O . PHE A 1 109 ? 16.705 -4.583 -31.675 1.00 92.00 109 PHE A O 1
ATOM 853 N N . ASP A 1 110 ? 16.287 -4.455 -33.879 1.00 90.50 110 ASP A N 1
ATOM 854 C CA . ASP A 1 110 ? 15.015 -3.738 -33.744 1.00 90.50 110 ASP A CA 1
ATOM 855 C C . ASP A 1 110 ? 13.827 -4.713 -33.613 1.00 90.50 110 ASP A C 1
ATOM 857 O O . ASP A 1 110 ? 13.989 -5.938 -33.603 1.00 90.50 110 ASP A O 1
ATOM 861 N N . GLU A 1 111 ? 12.609 -4.176 -33.506 1.00 88.31 111 GLU A N 1
ATOM 862 C CA . GLU A 1 111 ? 11.389 -4.987 -33.405 1.00 88.31 111 GLU A CA 1
ATOM 863 C C . GLU A 1 111 ? 11.078 -5.820 -34.660 1.00 88.31 111 GLU A C 1
ATOM 865 O O . GLU A 1 111 ? 10.295 -6.771 -34.587 1.00 88.31 111 GLU A O 1
ATOM 870 N N . GLU A 1 112 ? 11.654 -5.455 -35.804 1.00 88.19 112 GLU A N 1
ATOM 871 C CA . GLU A 1 112 ? 11.502 -6.138 -37.091 1.00 88.19 112 GLU A CA 1
ATOM 872 C C . GLU A 1 112 ? 12.589 -7.201 -37.310 1.00 88.19 112 GLU A C 1
ATOM 874 O O . GLU A 1 112 ? 12.586 -7.890 -38.329 1.00 88.19 112 GLU A O 1
ATOM 879 N N . LEU A 1 113 ? 13.459 -7.406 -36.313 1.00 88.62 113 LEU A N 1
ATOM 880 C CA . LEU A 1 113 ? 14.608 -8.310 -36.332 1.00 88.62 113 LEU A CA 1
ATOM 881 C C . LEU A 1 113 ? 15.745 -7.871 -37.264 1.00 88.62 113 LEU A C 1
ATOM 883 O O . LEU A 1 113 ? 16.595 -8.701 -37.612 1.00 88.62 113 LEU A O 1
ATOM 887 N N . ASN A 1 114 ? 15.813 -6.591 -37.631 1.00 89.81 114 ASN A N 1
ATOM 888 C CA . ASN A 1 114 ? 16.965 -6.042 -38.336 1.00 89.81 114 ASN A CA 1
ATOM 889 C C . ASN A 1 114 ? 18.124 -5.845 -37.361 1.00 89.81 114 ASN A C 1
ATOM 891 O O . ASN A 1 114 ? 17.953 -5.395 -36.227 1.00 89.81 114 ASN A O 1
ATOM 895 N N . PHE A 1 115 ? 19.328 -6.188 -37.809 1.00 90.75 115 PHE A N 1
ATOM 896 C CA . PHE A 1 115 ? 20.535 -5.998 -37.020 1.00 90.75 115 PHE A CA 1
ATOM 897 C C . PHE A 1 115 ? 20.862 -4.509 -36.888 1.00 90.75 115 PHE A C 1
ATOM 899 O O . PHE A 1 115 ? 21.060 -3.825 -37.889 1.00 90.75 115 PHE A O 1
ATOM 906 N N . ILE A 1 116 ? 20.963 -4.024 -35.649 1.00 89.19 116 ILE A N 1
ATOM 907 C CA . ILE A 1 116 ? 21.365 -2.646 -35.359 1.00 89.19 116 ILE A CA 1
ATOM 908 C C . ILE A 1 116 ? 22.877 -2.595 -35.166 1.00 89.19 116 ILE A C 1
ATOM 910 O O . ILE A 1 116 ? 23.568 -1.815 -35.819 1.00 89.19 116 ILE A O 1
ATOM 914 N N . ARG A 1 117 ? 23.395 -3.389 -34.219 1.00 87.88 117 ARG A N 1
ATOM 915 C CA . ARG A 1 117 ? 24.815 -3.368 -33.847 1.00 87.88 117 ARG A CA 1
ATOM 916 C C . ARG A 1 117 ? 25.224 -4.516 -32.932 1.00 87.88 117 ARG A C 1
ATOM 918 O O . ARG A 1 117 ? 24.402 -5.105 -32.233 1.00 87.88 117 ARG A O 1
ATOM 925 N N . ALA A 1 118 ? 26.532 -4.745 -32.860 1.00 87.62 118 ALA A N 1
ATOM 926 C CA . ALA A 1 118 ? 27.160 -5.567 -31.836 1.00 87.62 118 ALA A CA 1
ATOM 927 C C . ALA A 1 118 ? 27.758 -4.689 -30.721 1.00 87.62 118 ALA A C 1
ATOM 929 O O . ALA A 1 118 ? 28.210 -3.561 -30.961 1.00 87.62 118 ALA A O 1
ATOM 930 N N . LEU A 1 119 ? 27.763 -5.216 -29.499 1.00 87.69 119 LEU A N 1
ATOM 931 C CA . LEU A 1 119 ? 28.479 -4.655 -28.360 1.00 87.69 119 LEU A CA 1
ATOM 932 C C . LEU A 1 119 ? 29.375 -5.732 -27.753 1.00 87.69 119 LEU A C 1
ATOM 934 O O . LEU A 1 119 ? 28.897 -6.780 -27.312 1.00 87.69 119 LEU A O 1
ATOM 938 N N . LYS A 1 120 ? 30.678 -5.471 -27.716 1.00 88.00 120 LYS A N 1
ATOM 939 C CA . LYS A 1 120 ? 31.637 -6.358 -27.057 1.00 88.00 120 LYS A CA 1
ATOM 940 C C . LYS A 1 120 ? 31.617 -6.094 -25.551 1.00 88.00 120 LYS A C 1
ATOM 942 O O . LYS A 1 120 ? 31.667 -4.937 -25.134 1.00 88.00 120 LYS A O 1
ATOM 947 N N . LEU A 1 121 ? 31.514 -7.145 -24.737 1.00 88.12 121 LEU A N 1
ATOM 948 C CA . LEU A 1 121 ? 31.584 -6.999 -23.282 1.00 88.12 121 LEU A CA 1
ATOM 949 C C . LEU A 1 121 ? 33.035 -6.785 -22.822 1.00 88.12 121 LEU A C 1
ATOM 951 O O . LEU A 1 121 ? 33.957 -7.252 -23.497 1.00 88.12 121 LEU A O 1
ATOM 955 N N . PRO A 1 122 ? 33.245 -6.125 -21.666 1.00 87.50 122 PRO A N 1
ATOM 956 C CA . PRO A 1 122 ? 34.560 -6.020 -21.037 1.00 87.50 122 PRO A CA 1
ATOM 957 C C . PRO A 1 122 ? 35.266 -7.376 -20.922 1.00 87.50 122 PRO A C 1
ATOM 959 O O . PRO A 1 122 ? 34.626 -8.369 -20.582 1.00 87.50 122 PRO A O 1
ATOM 962 N N . GLU A 1 123 ? 36.590 -7.416 -21.105 1.00 84.44 123 GLU A N 1
ATOM 963 C CA . GLU A 1 123 ? 37.379 -8.667 -21.117 1.00 84.44 123 GLU A CA 1
ATOM 964 C C . GLU A 1 123 ? 37.273 -9.498 -19.829 1.00 84.44 123 GLU A C 1
ATOM 966 O O . GLU A 1 123 ? 37.467 -10.715 -19.838 1.00 84.44 123 GLU A O 1
ATOM 971 N N . VAL A 1 124 ? 36.929 -8.855 -18.710 1.00 84.50 124 VAL A N 1
ATOM 972 C CA . VAL A 1 124 ? 36.671 -9.540 -17.437 1.00 84.50 124 VAL A CA 1
ATOM 973 C C . VAL A 1 124 ? 35.461 -10.482 -17.502 1.00 84.50 124 VAL A C 1
ATOM 975 O O . VAL A 1 124 ? 35.369 -11.402 -16.687 1.00 84.50 124 VAL A O 1
ATOM 978 N N . MET A 1 125 ? 34.554 -10.277 -18.464 1.00 85.69 125 MET A N 1
ATOM 979 C CA . MET A 1 125 ? 33.348 -11.076 -18.668 1.00 85.69 125 MET A CA 1
ATOM 980 C C . MET A 1 125 ? 33.591 -12.177 -19.695 1.00 85.69 125 MET A C 1
ATOM 982 O O . MET A 1 125 ? 33.979 -11.933 -20.834 1.00 85.69 125 MET A O 1
ATOM 986 N N . LYS A 1 126 ? 33.316 -13.418 -19.301 1.00 81.44 126 LYS A N 1
ATOM 987 C CA . LYS A 1 126 ? 33.604 -14.616 -20.104 1.00 81.44 126 LYS A CA 1
ATOM 988 C C . LYS A 1 126 ? 32.371 -15.204 -20.784 1.00 81.44 126 LYS A C 1
ATOM 990 O O . LYS A 1 126 ? 32.507 -15.976 -21.739 1.00 81.44 126 LYS A O 1
ATOM 995 N N . CYS A 1 127 ? 31.178 -14.927 -20.267 1.00 81.25 127 CYS A N 1
ATOM 996 C CA . CYS A 1 127 ? 29.908 -15.239 -20.916 1.00 81.25 127 CYS A CA 1
ATOM 997 C C . CYS A 1 127 ? 28.765 -14.391 -20.346 1.00 81.25 127 CYS A C 1
ATOM 999 O O . CYS A 1 127 ? 28.889 -13.784 -19.286 1.00 81.25 127 CYS A O 1
ATOM 1001 N N . SER A 1 128 ? 27.632 -14.405 -21.047 1.00 84.31 128 SER A N 1
ATOM 1002 C CA . SER A 1 128 ? 26.361 -13.875 -20.551 1.00 84.31 128 SER A CA 1
ATOM 1003 C C . SER A 1 128 ? 25.393 -15.039 -20.347 1.00 84.31 128 SER A C 1
ATOM 1005 O O . SER A 1 128 ? 24.824 -15.558 -21.302 1.00 84.31 128 SER A O 1
ATOM 1007 N N . ARG A 1 129 ? 25.274 -15.550 -19.118 1.00 86.44 129 ARG A N 1
ATOM 1008 C CA . ARG A 1 129 ? 24.334 -16.642 -18.818 1.00 86.44 129 ARG A CA 1
ATOM 1009 C C . ARG A 1 129 ? 22.900 -16.129 -18.811 1.00 86.44 129 ARG A C 1
ATOM 1011 O O . ARG A 1 129 ? 22.041 -16.738 -19.434 1.00 86.44 129 ARG A O 1
ATOM 1018 N N . ASP A 1 130 ? 22.674 -15.024 -18.115 1.00 89.50 130 ASP A N 1
ATOM 1019 C CA . ASP A 1 130 ? 21.404 -14.308 -18.091 1.00 89.50 130 ASP A CA 1
ATOM 1020 C C . ASP A 1 130 ? 21.677 -12.801 -18.066 1.00 89.50 130 ASP A C 1
ATOM 1022 O O . ASP A 1 130 ? 22.714 -12.376 -17.546 1.00 89.50 130 ASP A O 1
ATOM 1026 N N . ILE A 1 131 ? 20.779 -12.006 -18.640 1.00 92.12 131 ILE A N 1
ATOM 1027 C CA . ILE A 1 131 ? 20.925 -10.550 -18.751 1.00 92.12 131 ILE A CA 1
ATOM 1028 C C . ILE A 1 131 ? 19.612 -9.845 -18.434 1.00 92.12 131 ILE A C 1
ATOM 1030 O O . ILE A 1 131 ? 18.531 -10.372 -18.696 1.00 92.12 131 ILE A O 1
ATOM 1034 N N . LEU A 1 132 ? 19.721 -8.633 -17.902 1.00 91.94 132 LEU A N 1
ATOM 1035 C CA . LEU A 1 132 ? 18.598 -7.747 -17.637 1.00 91.94 132 LEU A CA 1
ATOM 1036 C C . LEU A 1 132 ? 18.986 -6.319 -17.999 1.00 91.94 132 LEU A C 1
ATOM 1038 O O . LEU A 1 132 ? 19.942 -5.777 -17.450 1.00 91.94 132 LEU A O 1
ATOM 1042 N N . TYR A 1 133 ? 18.225 -5.705 -18.899 1.00 90.06 133 TYR A N 1
ATOM 1043 C CA . TYR A 1 133 ? 18.321 -4.272 -19.151 1.00 90.06 133 TYR A CA 1
ATOM 1044 C C . TYR A 1 133 ? 17.359 -3.531 -18.219 1.00 90.06 133 TYR A C 1
ATOM 1046 O O . TYR A 1 133 ? 16.150 -3.760 -18.270 1.00 90.06 133 TYR A O 1
ATOM 1054 N N . HIS A 1 134 ? 17.893 -2.683 -17.342 1.00 83.44 134 HIS A N 1
ATOM 1055 C CA . HIS A 1 134 ? 17.122 -1.950 -16.341 1.00 83.44 134 HIS A CA 1
ATOM 1056 C C . HIS A 1 134 ? 17.672 -0.527 -16.192 1.00 83.44 134 HIS A C 1
ATOM 1058 O O . HIS A 1 134 ? 18.856 -0.340 -15.932 1.00 83.44 134 HIS A O 1
ATOM 1064 N N . GLU A 1 135 ? 16.816 0.476 -16.407 1.00 76.19 135 GLU A N 1
ATOM 1065 C CA . GLU A 1 135 ? 17.133 1.906 -16.228 1.00 76.19 135 GLU A CA 1
ATOM 1066 C C . GLU A 1 135 ? 18.422 2.394 -16.926 1.00 76.19 135 GLU A C 1
ATOM 1068 O O . GLU A 1 135 ? 19.177 3.208 -16.400 1.00 76.19 135 GLU A O 1
ATOM 1073 N N . GLY A 1 136 ? 18.693 1.915 -18.145 1.00 80.81 136 GLY A N 1
ATOM 1074 C CA . GLY A 1 136 ? 19.882 2.322 -18.908 1.00 80.81 136 GLY A CA 1
ATOM 1075 C C . GLY A 1 136 ? 21.153 1.534 -18.581 1.00 80.81 136 GLY A C 1
ATOM 1076 O O . GLY A 1 136 ? 22.170 1.705 -19.258 1.00 80.81 136 GLY A O 1
ATOM 1077 N N . VAL A 1 137 ? 21.088 0.640 -17.596 1.00 88.19 137 VAL A N 1
ATOM 1078 C CA . VAL A 1 137 ? 22.174 -0.252 -17.194 1.00 88.19 137 VAL A CA 1
ATOM 1079 C C . VAL A 1 137 ? 21.853 -1.673 -17.641 1.00 88.19 137 VAL A C 1
ATOM 1081 O O . VAL A 1 137 ? 20.725 -2.152 -17.521 1.00 88.19 137 VAL A O 1
ATOM 1084 N N . LEU A 1 138 ? 22.859 -2.372 -18.160 1.00 91.44 138 LEU A N 1
ATOM 1085 C CA . LEU A 1 138 ? 22.755 -3.788 -18.462 1.00 91.44 138 LEU A CA 1
ATOM 1086 C C . LEU A 1 138 ? 23.420 -4.606 -17.358 1.00 91.44 138 LEU A C 1
ATOM 1088 O O . LEU A 1 138 ? 24.633 -4.549 -17.159 1.00 91.44 138 LEU A O 1
ATOM 1092 N N . LEU A 1 139 ? 22.612 -5.391 -16.659 1.00 93.19 139 LEU A N 1
ATOM 1093 C CA . LEU A 1 139 ? 23.056 -6.319 -15.634 1.00 93.19 139 LEU A CA 1
ATOM 1094 C C . LEU A 1 139 ? 23.280 -7.695 -16.258 1.00 93.19 139 LEU A C 1
ATOM 1096 O O . LEU A 1 139 ? 22.416 -8.218 -16.962 1.00 93.19 139 LEU A O 1
ATOM 1100 N N . ILE A 1 140 ? 24.445 -8.284 -16.005 1.00 92.88 140 ILE A N 1
ATOM 1101 C CA . ILE A 1 140 ? 24.905 -9.509 -16.661 1.00 92.88 140 ILE A CA 1
ATOM 1102 C C . ILE A 1 140 ? 25.313 -10.524 -15.604 1.00 92.88 140 ILE A C 1
ATOM 1104 O O . ILE A 1 140 ? 26.193 -10.261 -14.787 1.00 92.88 140 ILE A O 1
ATOM 1108 N N . CYS A 1 141 ? 24.710 -11.709 -15.650 1.00 92.38 141 CYS A N 1
ATOM 1109 C CA . CYS A 1 141 ? 25.155 -12.874 -14.897 1.00 92.38 141 CYS A CA 1
ATOM 1110 C C . CYS A 1 141 ? 26.228 -13.617 -15.697 1.00 92.38 141 CYS A C 1
ATOM 1112 O O . CYS A 1 141 ? 25.922 -14.245 -16.713 1.00 92.38 141 CYS A O 1
ATOM 1114 N N . ASP A 1 142 ? 27.474 -13.591 -15.227 1.00 90.75 142 ASP A N 1
ATOM 1115 C CA . ASP A 1 142 ? 28.574 -14.357 -15.808 1.00 90.75 142 ASP A CA 1
ATOM 1116 C C . ASP A 1 142 ? 28.913 -15.557 -14.917 1.00 90.75 142 ASP A C 1
ATOM 1118 O O . ASP A 1 142 ? 29.611 -15.483 -13.900 1.00 90.75 142 ASP A O 1
ATOM 1122 N N . GLU A 1 143 ? 28.412 -16.716 -15.329 1.00 86.25 143 GLU A N 1
ATOM 1123 C CA . GLU A 1 143 ? 28.658 -17.979 -14.642 1.00 86.25 143 GLU A CA 1
ATOM 1124 C C . GLU A 1 143 ? 30.132 -18.407 -14.702 1.00 86.25 143 GLU A C 1
ATOM 1126 O O . GLU A 1 143 ? 30.644 -19.015 -13.759 1.00 86.25 143 GLU A O 1
ATOM 1131 N N . LYS A 1 144 ? 30.844 -18.111 -15.798 1.00 84.44 144 LYS A N 1
ATOM 1132 C CA . LYS A 1 144 ? 32.240 -18.540 -15.969 1.00 84.44 144 LYS A CA 1
ATOM 1133 C C . LYS A 1 144 ? 33.169 -17.767 -15.034 1.00 84.44 144 LYS A C 1
ATOM 1135 O O . LYS A 1 144 ? 34.105 -18.371 -14.505 1.00 84.44 144 LYS A O 1
ATOM 1140 N N . SER A 1 145 ? 32.924 -16.473 -14.820 1.00 87.19 145 SER A N 1
ATOM 1141 C CA . SER A 1 145 ? 33.670 -15.662 -13.842 1.00 87.19 145 SER A CA 1
ATOM 1142 C C . SER A 1 145 ? 33.104 -15.731 -12.421 1.00 87.19 145 SER A C 1
ATOM 1144 O O . SER A 1 145 ? 33.794 -15.324 -11.485 1.00 87.19 145 SER A O 1
ATOM 1146 N N . ARG A 1 146 ? 31.906 -16.309 -12.231 1.00 88.81 146 ARG A N 1
ATOM 1147 C CA . ARG A 1 146 ? 31.189 -16.402 -10.939 1.00 88.81 146 ARG A CA 1
ATOM 1148 C C . ARG A 1 146 ? 30.756 -15.043 -10.397 1.00 88.81 146 ARG A C 1
ATOM 1150 O O . ARG A 1 146 ? 30.739 -14.823 -9.189 1.00 88.81 146 ARG A O 1
ATOM 1157 N N . CYS A 1 147 ? 30.467 -14.111 -11.292 1.00 90.56 147 CYS A N 1
ATOM 1158 C CA . CYS A 1 147 ? 30.223 -12.722 -10.944 1.00 90.56 147 CYS A CA 1
ATOM 1159 C C . CYS A 1 147 ? 29.015 -12.193 -11.709 1.00 90.56 147 CYS A C 1
ATOM 1161 O O . CYS A 1 147 ? 28.783 -12.563 -12.859 1.00 90.56 147 CYS A O 1
ATOM 1163 N N . ALA A 1 148 ? 28.253 -11.317 -11.065 1.00 92.94 148 ALA A N 1
ATOM 1164 C CA . ALA A 1 148 ? 27.284 -10.483 -11.752 1.00 92.94 148 ALA A CA 1
ATOM 1165 C C . ALA A 1 148 ? 27.881 -9.082 -11.919 1.00 92.94 148 ALA A C 1
ATOM 1167 O O . ALA A 1 148 ? 28.558 -8.585 -11.014 1.00 92.94 148 ALA A O 1
ATOM 1168 N N . TYR A 1 149 ? 27.654 -8.461 -13.069 1.00 93.94 149 TYR A N 1
ATOM 1169 C CA . TYR A 1 149 ? 28.236 -7.168 -13.417 1.00 93.94 149 TYR A CA 1
ATOM 1170 C C . TYR A 1 149 ? 27.186 -6.200 -13.944 1.00 93.94 149 TYR A C 1
ATOM 1172 O O . TYR A 1 149 ? 26.212 -6.623 -14.562 1.00 93.94 149 TYR A O 1
ATOM 1180 N N . ALA A 1 150 ? 27.436 -4.910 -13.748 1.00 91.94 150 ALA A N 1
ATOM 1181 C CA . ALA A 1 150 ? 26.708 -3.820 -14.375 1.00 91.94 150 ALA A CA 1
ATOM 1182 C C . ALA A 1 150 ? 27.560 -3.194 -15.485 1.00 91.94 150 ALA A C 1
ATOM 1184 O O . ALA A 1 150 ? 28.732 -2.871 -15.269 1.00 91.94 150 ALA A O 1
ATOM 1185 N N . VAL A 1 151 ? 26.972 -3.030 -16.669 1.00 90.81 151 VAL A N 1
ATOM 1186 C CA . VAL A 1 151 ? 27.623 -2.499 -17.874 1.00 90.81 151 VAL A CA 1
ATOM 1187 C C . VAL A 1 151 ? 26.781 -1.371 -18.453 1.00 90.81 151 VAL A C 1
ATOM 1189 O O . VAL A 1 151 ? 25.552 -1.472 -18.497 1.00 90.81 151 VAL A O 1
ATOM 1192 N N . THR A 1 152 ? 27.420 -0.302 -18.921 1.00 87.38 152 THR A N 1
ATOM 1193 C CA . THR A 1 152 ? 26.714 0.735 -19.684 1.00 87.38 152 THR A CA 1
ATOM 1194 C C . THR A 1 152 ? 26.454 0.283 -21.115 1.00 87.38 152 THR A C 1
ATOM 1196 O O . THR A 1 152 ? 27.305 -0.308 -21.780 1.00 87.38 152 THR A O 1
ATOM 1199 N N . MET A 1 153 ? 25.272 0.625 -21.617 1.00 78.88 153 MET A N 1
ATOM 1200 C CA . MET A 1 153 ? 24.917 0.465 -23.026 1.00 78.88 153 MET A CA 1
ATOM 1201 C C . MET A 1 153 ? 24.950 1.835 -23.706 1.00 78.88 153 MET A C 1
ATOM 1203 O O . MET A 1 153 ? 23.911 2.366 -24.099 1.00 78.88 153 MET A O 1
ATOM 1207 N N . ASP A 1 154 ? 26.136 2.441 -23.811 1.00 75.31 154 ASP A N 1
ATOM 1208 C CA . ASP A 1 154 ? 26.287 3.673 -24.588 1.00 75.31 154 ASP A CA 1
ATOM 1209 C C . ASP A 1 154 ? 26.087 3.358 -26.076 1.00 75.31 154 ASP A C 1
ATOM 1211 O O . ASP A 1 154 ? 26.782 2.529 -26.675 1.00 75.31 154 ASP A O 1
ATOM 1215 N N . THR A 1 155 ? 25.109 4.022 -26.690 1.00 67.06 155 THR A N 1
ATOM 1216 C CA . THR A 1 155 ? 24.785 3.807 -28.098 1.00 67.06 155 THR A CA 1
ATOM 1217 C C . THR A 1 155 ? 25.887 4.249 -29.051 1.00 67.06 155 THR A C 1
ATOM 1219 O O . THR A 1 155 ? 25.888 3.792 -30.190 1.00 67.06 155 THR A O 1
ATOM 1222 N N . THR A 1 156 ? 26.830 5.074 -28.595 1.00 71.25 156 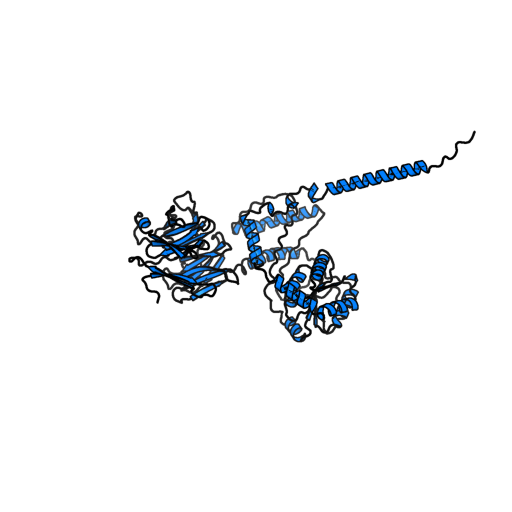THR A N 1
ATOM 1223 C CA . THR A 1 156 ? 27.942 5.584 -29.410 1.00 71.25 156 THR A CA 1
ATOM 1224 C C . THR A 1 156 ? 29.188 4.694 -29.386 1.00 71.25 156 THR A C 1
ATOM 1226 O O . THR A 1 156 ? 30.006 4.773 -30.300 1.00 71.25 156 THR A O 1
ATOM 1229 N N . LYS A 1 157 ? 29.339 3.819 -28.382 1.00 77.62 157 LYS A N 1
ATOM 1230 C CA . LYS A 1 157 ? 30.548 3.002 -28.178 1.00 77.62 157 LYS A CA 1
ATOM 1231 C C . LYS A 1 157 ? 30.336 1.561 -28.617 1.00 77.62 157 LYS A C 1
ATOM 1233 O O . LYS A 1 157 ? 29.312 0.982 -28.281 1.00 77.62 157 LYS A O 1
ATOM 1238 N N . THR A 1 158 ? 31.312 0.950 -29.291 1.00 79.31 158 THR A N 1
ATOM 1239 C CA . THR A 1 158 ? 31.303 -0.467 -29.729 1.00 79.31 158 THR A CA 1
ATOM 1240 C C . THR A 1 158 ? 31.623 -1.473 -28.622 1.00 79.31 158 THR A C 1
ATOM 1242 O O . THR A 1 158 ? 31.347 -2.665 -28.771 1.00 79.31 158 THR A O 1
ATOM 1245 N N . GLU A 1 159 ? 32.165 -0.998 -27.503 1.00 83.38 159 GLU A N 1
ATOM 1246 C CA . GLU A 1 159 ? 32.481 -1.796 -26.320 1.00 83.38 159 GLU A CA 1
ATOM 1247 C C . GLU A 1 159 ? 31.672 -1.287 -25.124 1.00 83.38 159 GLU A C 1
ATOM 1249 O O . GLU A 1 159 ? 31.498 -0.078 -24.948 1.00 83.38 159 GLU A O 1
ATOM 1254 N N . GLY A 1 160 ? 31.138 -2.215 -24.330 1.00 83.31 160 GLY A N 1
ATOM 1255 C CA . GLY A 1 160 ? 30.446 -1.886 -23.088 1.00 83.31 160 GLY A CA 1
ATOM 1256 C C . GLY A 1 160 ? 31.448 -1.489 -22.010 1.00 83.31 160 GLY A C 1
ATOM 1257 O O . GLY A 1 160 ? 32.516 -2.089 -21.907 1.00 83.31 160 GLY A O 1
ATOM 1258 N N . GLU A 1 161 ? 31.108 -0.503 -21.186 1.00 88.12 161 GLU A N 1
ATOM 1259 C CA . GLU A 1 161 ? 31.965 -0.062 -20.084 1.00 88.12 161 GLU A CA 1
ATOM 1260 C C . GLU A 1 161 ? 31.511 -0.721 -18.781 1.00 88.12 161 GLU A C 1
ATOM 1262 O O . GLU A 1 161 ? 30.332 -0.664 -18.422 1.00 88.12 161 GLU A O 1
ATOM 1267 N N . LEU A 1 162 ? 32.439 -1.372 -18.075 1.00 90.12 162 LEU A N 1
ATOM 1268 C CA . LEU A 1 162 ? 32.155 -1.948 -16.764 1.00 90.12 162 LEU A CA 1
ATOM 1269 C C . LEU A 1 162 ? 31.914 -0.819 -15.756 1.00 90.12 162 LEU A C 1
ATOM 1271 O O . LEU A 1 162 ? 32.815 -0.027 -15.504 1.00 90.12 162 LEU A O 1
ATOM 1275 N N . LEU A 1 163 ? 30.739 -0.802 -15.130 1.00 88.38 163 LEU A N 1
ATOM 1276 C CA . LEU A 1 163 ? 30.445 0.120 -14.034 1.00 88.38 163 LEU A CA 1
ATOM 1277 C C . LEU A 1 163 ? 30.937 -0.442 -12.703 1.00 88.38 163 LEU A C 1
ATOM 1279 O O . LEU A 1 163 ? 31.761 0.156 -12.019 1.00 88.38 163 LEU A O 1
ATOM 1283 N N . TYR A 1 164 ? 30.417 -1.608 -12.328 1.00 89.69 164 TYR A N 1
ATOM 1284 C CA . TYR A 1 164 ? 30.756 -2.277 -11.079 1.00 89.69 164 TYR A CA 1
ATOM 1285 C C . TYR A 1 164 ? 30.404 -3.760 -11.144 1.00 89.69 164 TYR A C 1
ATOM 1287 O O . TYR A 1 164 ? 29.637 -4.235 -11.986 1.00 89.69 164 TYR A O 1
ATOM 1295 N N . LYS A 1 165 ? 30.993 -4.503 -10.213 1.00 92.44 165 LYS A N 1
ATOM 1296 C CA . LYS A 1 165 ? 30.658 -5.893 -9.929 1.00 92.44 165 LYS A CA 1
ATOM 1297 C C . LYS A 1 165 ? 29.686 -5.929 -8.753 1.00 92.44 165 LYS A C 1
ATOM 1299 O O . LYS A 1 165 ? 29.945 -5.297 -7.733 1.00 92.44 165 LYS A O 1
ATOM 1304 N N . LEU A 1 166 ? 28.598 -6.681 -8.886 1.00 92.06 166 LEU A N 1
ATOM 1305 C CA . LEU A 1 166 ? 27.603 -6.817 -7.827 1.00 92.06 166 LEU A CA 1
ATOM 1306 C C . LEU A 1 166 ? 28.165 -7.671 -6.673 1.00 92.06 166 LEU A C 1
ATOM 1308 O O . LEU A 1 166 ? 28.917 -8.624 -6.930 1.00 92.06 166 LEU A O 1
ATOM 1312 N N . PRO A 1 167 ? 27.803 -7.375 -5.408 1.00 90.00 167 PRO A N 1
ATOM 1313 C CA . PRO A 1 167 ? 28.241 -8.166 -4.265 1.00 90.00 167 PRO A CA 1
ATOM 1314 C C . PRO A 1 167 ? 27.823 -9.634 -4.393 1.00 90.00 167 PRO A C 1
ATOM 1316 O O . PRO A 1 167 ? 26.658 -9.954 -4.637 1.00 90.00 167 PRO A O 1
ATOM 1319 N N . ILE A 1 168 ? 28.778 -10.542 -4.202 1.00 88.19 168 ILE A N 1
ATOM 1320 C CA . ILE A 1 168 ? 28.518 -11.984 -4.201 1.00 88.19 168 ILE A CA 1
ATOM 1321 C C . ILE A 1 168 ? 27.988 -12.368 -2.810 1.00 88.19 168 ILE A C 1
ATOM 1323 O O . ILE A 1 168 ? 28.570 -11.931 -1.814 1.00 88.19 168 ILE A O 1
ATOM 1327 N N . PRO A 1 169 ? 26.920 -13.178 -2.701 1.00 84.69 169 PRO A N 1
ATOM 1328 C CA . PRO A 1 169 ? 26.430 -13.635 -1.406 1.00 84.69 169 PRO A CA 1
ATOM 1329 C C . PRO A 1 169 ? 27.485 -14.481 -0.682 1.00 84.69 169 PRO A C 1
ATOM 1331 O O . PRO A 1 169 ? 27.961 -15.486 -1.207 1.00 84.69 169 PRO A O 1
ATOM 1334 N N . ALA A 1 170 ? 27.821 -14.091 0.548 1.00 76.75 170 ALA A N 1
ATOM 1335 C CA . ALA A 1 170 ? 28.743 -14.812 1.422 1.00 76.75 170 ALA A CA 1
ATOM 1336 C C . ALA A 1 170 ? 27.958 -15.652 2.440 1.00 76.75 170 ALA A C 1
ATOM 1338 O O . ALA A 1 170 ? 27.919 -15.341 3.628 1.00 76.75 170 ALA A O 1
ATOM 1339 N N . ILE A 1 171 ? 27.277 -16.694 1.960 1.00 73.25 171 ILE A N 1
ATOM 1340 C CA . ILE A 1 171 ? 26.527 -17.624 2.814 1.00 73.25 171 ILE A CA 1
ATOM 1341 C C . ILE A 1 171 ? 27.257 -18.959 2.902 1.00 73.25 171 ILE A C 1
ATOM 1343 O O . ILE A 1 171 ? 27.645 -19.524 1.879 1.00 73.25 171 ILE A O 1
ATOM 1347 N N . ASP A 1 172 ? 27.409 -19.444 4.137 1.00 65.31 172 ASP A N 1
ATOM 1348 C CA . ASP A 1 172 ? 27.961 -20.754 4.510 1.00 65.31 172 ASP A CA 1
ATOM 1349 C C . ASP A 1 172 ? 29.401 -21.028 4.035 1.00 65.31 172 ASP A C 1
ATOM 1351 O O . ASP A 1 172 ? 29.835 -22.174 4.013 1.00 65.31 172 ASP A O 1
ATOM 1355 N N . GLY A 1 173 ? 30.156 -19.993 3.642 1.00 70.06 173 GLY A N 1
ATOM 1356 C CA . GLY A 1 173 ? 31.501 -20.156 3.070 1.00 70.06 173 GLY A CA 1
ATOM 1357 C C . GLY A 1 173 ? 31.512 -20.829 1.690 1.00 70.06 173 GLY A C 1
ATOM 1358 O O . GLY A 1 173 ? 32.565 -21.239 1.207 1.00 70.06 173 GLY A O 1
ATOM 1359 N N . GLU A 1 174 ? 30.347 -20.944 1.053 1.00 76.31 174 GLU A N 1
ATOM 1360 C CA . GLU A 1 174 ? 30.164 -21.654 -0.209 1.00 76.31 174 GLU A CA 1
ATOM 1361 C C . GLU A 1 174 ? 30.443 -20.761 -1.424 1.00 76.31 174 GLU A C 1
ATOM 1363 O O . GLU A 1 174 ? 30.323 -19.534 -1.386 1.00 76.31 174 GLU A O 1
ATOM 1368 N N . THR A 1 175 ? 30.791 -21.390 -2.549 1.00 83.38 175 THR A N 1
ATOM 1369 C CA . THR A 1 175 ? 30.954 -20.684 -3.827 1.00 83.38 175 THR A CA 1
ATOM 1370 C C . THR A 1 175 ? 29.621 -20.606 -4.563 1.00 83.38 175 THR A C 1
ATOM 1372 O O . THR A 1 175 ? 29.001 -21.629 -4.841 1.00 83.38 175 THR A O 1
ATOM 1375 N N . TRP A 1 176 ? 29.225 -19.395 -4.954 1.00 89.06 176 TRP A N 1
ATOM 1376 C CA . TRP A 1 176 ? 27.953 -19.132 -5.623 1.00 89.06 176 TRP A CA 1
ATOM 1377 C C . TRP A 1 176 ? 28.151 -18.643 -7.064 1.00 89.06 176 TRP A C 1
ATOM 1379 O O . TRP A 1 176 ? 29.012 -17.812 -7.348 1.00 89.06 176 TRP A O 1
ATOM 1389 N N . TYR A 1 177 ? 27.329 -19.157 -7.977 1.00 89.81 177 TYR A N 1
ATOM 1390 C CA . TYR A 1 177 ? 27.312 -18.838 -9.405 1.00 89.81 177 TYR A CA 1
ATOM 1391 C C . TYR A 1 177 ? 26.008 -18.109 -9.750 1.00 89.81 177 TYR A C 1
ATOM 1393 O O . TYR A 1 177 ? 24.938 -18.653 -9.455 1.00 89.81 177 TYR A O 1
ATOM 1401 N N . PRO A 1 178 ? 26.053 -16.924 -10.380 1.00 91.38 178 PRO A N 1
ATOM 1402 C CA . PRO A 1 178 ? 24.844 -16.206 -10.760 1.00 91.38 178 PRO A CA 1
ATOM 1403 C C . PRO A 1 178 ? 24.161 -16.940 -11.917 1.00 91.38 178 PRO A C 1
ATOM 1405 O O . PRO A 1 178 ? 24.807 -17.346 -12.886 1.00 91.38 178 PRO A O 1
ATOM 1408 N N . PHE A 1 179 ? 22.856 -17.158 -11.788 1.00 88.06 179 PHE A N 1
ATOM 1409 C CA . PHE A 1 179 ? 22.123 -18.120 -12.608 1.00 88.06 179 PHE A CA 1
ATOM 1410 C C . PHE A 1 179 ? 20.970 -17.489 -13.383 1.00 88.06 179 PHE A C 1
ATOM 1412 O O . PHE A 1 179 ? 20.809 -17.795 -14.562 1.00 88.06 179 PHE A O 1
ATOM 1419 N N . SER A 1 180 ? 20.183 -16.626 -12.733 1.00 90.12 180 SER A N 1
ATOM 1420 C CA . SER A 1 180 ? 19.079 -15.889 -13.356 1.00 90.12 180 SER A CA 1
ATOM 1421 C C . SER A 1 180 ? 18.871 -14.537 -12.676 1.00 90.12 180 SER A C 1
ATOM 1423 O O . SER A 1 180 ? 19.083 -14.440 -11.470 1.00 90.12 180 SER A O 1
ATOM 1425 N N . ILE A 1 181 ? 18.453 -13.517 -13.426 1.00 92.38 181 ILE A N 1
ATOM 1426 C CA . ILE A 1 181 ? 18.280 -12.140 -12.940 1.00 92.38 181 ILE A CA 1
ATOM 1427 C C . ILE A 1 181 ? 16.939 -11.531 -13.367 1.00 92.38 181 ILE A C 1
ATOM 1429 O O . ILE A 1 181 ? 16.484 -11.730 -14.490 1.00 92.38 181 ILE A O 1
ATOM 1433 N N . CYS A 1 182 ? 16.291 -10.775 -12.486 1.00 90.94 182 CYS A N 1
ATOM 1434 C CA . CYS A 1 182 ? 15.118 -9.955 -12.810 1.00 90.94 182 CYS A CA 1
ATOM 1435 C C . CYS A 1 182 ? 15.052 -8.729 -11.890 1.00 90.94 182 CYS A C 1
ATOM 1437 O O . CYS A 1 182 ? 15.737 -8.700 -10.873 1.00 90.94 182 CYS A O 1
ATOM 1439 N N . ALA A 1 183 ? 14.228 -7.738 -12.221 1.00 89.31 183 ALA A N 1
ATOM 1440 C CA . ALA A 1 183 ? 13.937 -6.607 -11.341 1.00 89.31 183 ALA A CA 1
ATOM 1441 C C . ALA A 1 183 ? 12.428 -6.471 -11.132 1.00 89.31 183 ALA A C 1
ATOM 1443 O O . ALA A 1 183 ? 11.650 -6.896 -11.991 1.00 89.31 183 ALA A O 1
ATOM 1444 N N . ASP A 1 184 ? 12.036 -5.915 -9.989 1.00 85.12 184 ASP A N 1
ATOM 1445 C CA . ASP A 1 184 ? 10.650 -5.533 -9.718 1.00 85.12 184 ASP A CA 1
ATOM 1446 C C . ASP A 1 184 ? 10.334 -4.120 -10.231 1.00 85.12 184 ASP A C 1
ATOM 1448 O O . ASP A 1 184 ? 11.204 -3.405 -10.737 1.00 85.12 184 ASP A O 1
ATOM 1452 N N . ARG A 1 185 ? 9.069 -3.703 -10.120 1.00 78.75 185 ARG A N 1
ATOM 1453 C CA . ARG A 1 185 ? 8.646 -2.352 -10.523 1.00 78.75 185 ARG A CA 1
ATOM 1454 C C . ARG A 1 185 ? 9.225 -1.245 -9.651 1.00 78.75 185 ARG A C 1
ATOM 1456 O O . ARG A 1 185 ? 9.295 -0.112 -10.111 1.00 78.75 185 ARG A O 1
ATOM 1463 N N . ALA A 1 186 ? 9.615 -1.557 -8.418 1.00 73.44 186 ALA A N 1
ATOM 1464 C CA . ALA A 1 186 ? 10.276 -0.611 -7.527 1.00 73.44 186 ALA A CA 1
ATOM 1465 C C . ALA A 1 186 ? 11.778 -0.460 -7.840 1.00 73.44 186 ALA A C 1
ATOM 1467 O O . ALA A 1 186 ? 12.440 0.373 -7.219 1.00 73.44 186 ALA A O 1
ATOM 1468 N N . GLY A 1 187 ? 12.301 -1.239 -8.792 1.00 80.94 187 GLY A N 1
ATOM 1469 C CA . GLY A 1 187 ? 13.677 -1.215 -9.272 1.00 80.94 187 GLY A CA 1
ATOM 1470 C C . GLY A 1 187 ? 14.628 -2.138 -8.512 1.00 80.94 187 GLY A C 1
ATOM 1471 O O . GLY A 1 187 ? 15.805 -2.203 -8.850 1.00 80.94 187 GLY A O 1
ATOM 1472 N N . PHE A 1 188 ? 14.169 -2.880 -7.499 1.00 85.81 188 PHE A N 1
ATOM 1473 C CA . PHE A 1 188 ? 15.039 -3.818 -6.789 1.00 85.81 188 PHE A CA 1
ATOM 1474 C C . PHE A 1 188 ? 15.437 -4.972 -7.703 1.00 85.81 188 PHE A C 1
ATOM 1476 O O . PHE A 1 188 ? 14.605 -5.580 -8.381 1.00 85.81 188 PHE A O 1
ATOM 1483 N N . VAL A 1 189 ? 16.724 -5.308 -7.678 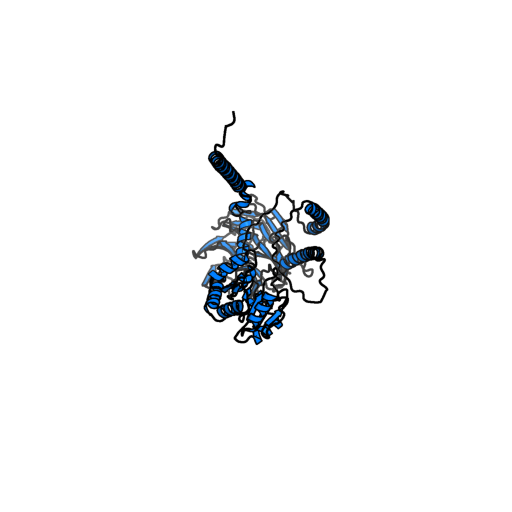1.00 90.06 189 VAL A N 1
ATOM 1484 C CA . VAL A 1 189 ? 17.300 -6.360 -8.517 1.00 90.06 189 VAL A CA 1
ATOM 1485 C C . VAL A 1 189 ? 17.338 -7.670 -7.742 1.00 90.06 189 VAL A C 1
ATOM 1487 O O . VAL A 1 189 ? 17.793 -7.724 -6.603 1.00 90.06 189 VAL A O 1
ATOM 1490 N N . TYR A 1 190 ? 16.923 -8.759 -8.377 1.00 93.00 190 TYR A N 1
ATOM 1491 C CA . TYR A 1 190 ? 16.922 -10.100 -7.809 1.00 93.00 190 TYR A CA 1
ATOM 1492 C C . TYR A 1 190 ? 17.813 -11.027 -8.620 1.00 93.00 190 TYR A C 1
ATOM 1494 O O . TYR A 1 190 ? 17.672 -11.109 -9.840 1.00 93.00 190 TYR A O 1
ATOM 1502 N N . ILE A 1 191 ? 18.694 -11.768 -7.945 1.00 93.56 191 ILE A N 1
ATOM 1503 C CA . ILE A 1 191 ? 19.567 -12.755 -8.591 1.00 93.56 191 ILE A CA 1
ATOM 1504 C C . ILE A 1 191 ? 19.382 -14.119 -7.934 1.00 93.56 191 ILE A C 1
ATOM 1506 O O . ILE A 1 191 ? 19.458 -14.271 -6.716 1.00 93.56 191 ILE A O 1
ATOM 1510 N N . LEU A 1 192 ? 19.140 -15.130 -8.763 1.00 92.12 192 LEU A N 1
ATOM 1511 C CA . LEU A 1 192 ? 19.186 -16.533 -8.383 1.00 92.12 192 LEU A CA 1
ATOM 1512 C C . LEU A 1 192 ? 20.636 -16.988 -8.469 1.00 92.12 192 LEU A C 1
ATOM 1514 O O . LEU A 1 192 ? 21.235 -16.922 -9.542 1.00 92.12 192 LEU A O 1
ATOM 1518 N N . TRP A 1 193 ? 21.171 -17.507 -7.373 1.00 92.12 193 TRP A N 1
ATOM 1519 C CA . TRP A 1 193 ? 22.496 -18.101 -7.327 1.00 92.12 193 TRP A CA 1
ATOM 1520 C C . TRP A 1 193 ? 22.419 -19.608 -7.127 1.00 92.12 193 TRP A C 1
ATOM 1522 O O . TRP A 1 193 ? 21.527 -20.139 -6.460 1.00 92.12 193 TRP A O 1
ATOM 1532 N N . SER A 1 194 ? 23.402 -20.293 -7.695 1.00 88.88 194 SER A N 1
ATOM 1533 C CA . SER A 1 194 ? 23.580 -21.734 -7.605 1.00 88.88 194 SER A CA 1
ATOM 1534 C C . SER A 1 194 ? 24.915 -22.070 -6.962 1.00 88.88 194 SER A C 1
ATOM 1536 O O . SER A 1 194 ? 25.920 -21.450 -7.288 1.00 88.88 194 SER A O 1
ATOM 1538 N N . GLN A 1 195 ? 24.948 -23.089 -6.108 1.00 86.88 195 GLN A N 1
ATOM 1539 C CA . GLN A 1 195 ? 26.199 -23.597 -5.538 1.00 86.88 195 GLN A CA 1
ATOM 1540 C C . GLN A 1 195 ? 27.057 -24.351 -6.573 1.00 86.88 195 GLN A C 1
ATOM 1542 O O . GLN A 1 195 ? 28.279 -24.404 -6.478 1.00 86.88 195 GLN A O 1
ATOM 1547 N N . THR A 1 196 ? 26.431 -24.960 -7.583 1.00 75.88 196 THR A N 1
ATOM 1548 C CA . THR A 1 196 ? 27.129 -25.767 -8.596 1.00 75.88 196 THR A CA 1
ATOM 1549 C C . THR A 1 196 ? 26.709 -25.372 -10.007 1.00 75.88 196 THR A C 1
ATOM 1551 O O . THR A 1 196 ? 25.643 -24.800 -10.225 1.00 75.88 196 THR A O 1
ATOM 1554 N N . LYS A 1 197 ? 27.516 -25.712 -11.013 1.00 64.06 197 LYS A N 1
ATOM 1555 C CA . LYS A 1 197 ? 27.113 -25.528 -12.420 1.00 64.06 197 LYS A CA 1
ATOM 1556 C C . LYS A 1 197 ? 25.988 -26.487 -12.851 1.00 64.06 197 LYS A C 1
ATOM 1558 O O . LYS A 1 197 ? 25.316 -26.250 -13.849 1.00 64.06 197 LYS A O 1
ATOM 1563 N N . ASN A 1 198 ? 25.768 -27.557 -12.080 1.00 60.81 198 ASN A N 1
ATOM 1564 C CA . ASN A 1 198 ? 24.874 -28.664 -12.415 1.00 60.81 198 ASN A CA 1
ATOM 1565 C C . ASN A 1 198 ? 23.504 -28.556 -11.706 1.00 60.81 198 ASN A C 1
ATOM 1567 O O . ASN A 1 198 ? 23.265 -27.714 -10.839 1.00 60.81 198 ASN A O 1
ATOM 1571 N N . PHE A 1 199 ? 22.579 -29.446 -12.077 1.00 58.19 199 PHE A N 1
ATOM 1572 C CA . PHE A 1 199 ? 21.174 -29.475 -11.633 1.00 58.19 199 PHE A CA 1
ATOM 1573 C C . PHE A 1 199 ? 20.939 -29.913 -10.170 1.00 58.19 199 PHE A C 1
ATOM 1575 O O . PHE A 1 199 ? 19.801 -30.195 -9.804 1.00 58.19 199 PHE A O 1
ATOM 1582 N N . THR A 1 200 ? 21.988 -30.055 -9.356 1.00 62.28 200 THR A N 1
ATOM 1583 C CA . THR A 1 200 ? 21.929 -30.710 -8.031 1.00 62.28 200 THR A CA 1
ATOM 1584 C C . THR A 1 200 ? 22.509 -29.865 -6.893 1.00 62.28 200 THR A C 1
ATOM 1586 O O . THR A 1 200 ? 22.738 -30.386 -5.808 1.00 62.28 200 THR A O 1
ATOM 1589 N N . GLY A 1 201 ? 22.804 -28.583 -7.135 1.00 70.56 201 GLY A N 1
ATOM 1590 C CA . GLY A 1 201 ? 23.342 -27.678 -6.113 1.00 70.56 201 GLY A CA 1
ATOM 1591 C C . GLY A 1 201 ? 22.258 -26.916 -5.352 1.00 70.56 201 GLY A C 1
ATOM 1592 O O . GLY A 1 201 ? 21.174 -26.681 -5.886 1.00 70.56 201 GLY A O 1
ATOM 1593 N N . LYS A 1 202 ? 22.584 -26.436 -4.148 1.00 86.50 202 LYS A N 1
ATOM 1594 C CA . LYS A 1 202 ? 21.707 -25.522 -3.403 1.00 86.50 202 LYS A CA 1
ATOM 1595 C C . LYS A 1 202 ? 21.412 -24.259 -4.208 1.00 86.50 202 LYS A C 1
ATOM 1597 O O . LYS A 1 202 ? 22.232 -23.830 -5.031 1.00 86.50 202 LYS A O 1
ATOM 1602 N N . ARG A 1 203 ? 20.246 -23.661 -3.964 1.00 88.31 203 ARG A N 1
ATOM 1603 C CA . ARG A 1 203 ? 19.803 -22.423 -4.618 1.00 88.31 203 ARG A CA 1
ATOM 1604 C C . ARG A 1 203 ? 19.478 -21.345 -3.593 1.00 88.31 203 ARG A C 1
ATOM 1606 O O . ARG A 1 203 ? 18.817 -21.600 -2.584 1.00 88.31 203 ARG A O 1
ATOM 1613 N N . ILE A 1 204 ? 19.906 -20.121 -3.881 1.00 90.31 204 ILE A N 1
ATOM 1614 C CA . ILE A 1 204 ? 19.564 -18.940 -3.084 1.00 90.31 204 ILE A CA 1
ATOM 1615 C C . ILE A 1 204 ? 19.100 -17.811 -3.989 1.00 90.31 204 ILE A C 1
ATOM 1617 O O . ILE A 1 204 ? 19.538 -17.688 -5.127 1.00 90.31 204 ILE A O 1
ATOM 1621 N N . ILE A 1 205 ? 18.218 -16.982 -3.463 1.00 90.94 205 ILE A N 1
ATOM 1622 C CA . ILE A 1 205 ? 17.733 -15.767 -4.100 1.00 90.94 205 ILE A CA 1
ATOM 1623 C C . ILE A 1 205 ? 18.280 -14.608 -3.290 1.00 90.94 205 ILE A C 1
ATOM 1625 O O . ILE A 1 205 ? 18.095 -14.565 -2.071 1.00 90.94 205 ILE A O 1
ATOM 1629 N N . THR A 1 206 ? 18.938 -13.677 -3.959 1.00 91.94 206 THR A N 1
ATOM 1630 C CA . THR A 1 206 ? 19.382 -12.426 -3.362 1.00 91.94 206 THR A CA 1
ATOM 1631 C C . THR A 1 206 ? 18.564 -11.261 -3.897 1.00 91.94 206 THR A C 1
ATOM 1633 O O . THR A 1 206 ? 18.180 -11.263 -5.064 1.00 91.94 206 THR A O 1
ATOM 1636 N N . GLN A 1 207 ? 18.316 -10.272 -3.046 1.00 90.38 207 GLN A N 1
ATOM 1637 C CA . GLN A 1 207 ? 17.760 -8.971 -3.404 1.00 90.38 207 GLN A CA 1
ATOM 1638 C C . GLN A 1 207 ? 18.849 -7.919 -3.229 1.00 90.38 207 GLN A C 1
ATOM 1640 O O . GLN A 1 207 ? 19.488 -7.869 -2.177 1.00 90.38 207 GLN A O 1
ATOM 1645 N N . TYR A 1 208 ? 19.020 -7.072 -4.230 1.00 86.94 208 TYR A N 1
ATOM 1646 C CA . TYR A 1 208 ? 19.914 -5.927 -4.214 1.00 86.94 208 TYR A CA 1
ATOM 1647 C C . TYR A 1 208 ? 19.120 -4.628 -4.234 1.00 86.94 208 TYR A C 1
ATOM 1649 O O . TYR A 1 208 ? 17.958 -4.616 -4.644 1.00 86.94 208 TYR A O 1
ATOM 1657 N N . SER A 1 209 ? 19.767 -3.544 -3.810 1.00 80.94 209 SER A N 1
ATOM 1658 C CA . SER A 1 209 ? 19.305 -2.170 -4.006 1.00 80.94 209 SER A CA 1
ATOM 1659 C C . SER A 1 209 ? 18.995 -1.876 -5.477 1.00 80.94 209 SER A C 1
ATOM 1661 O O . SER A 1 209 ? 19.370 -2.631 -6.374 1.00 80.94 209 SER A O 1
ATOM 1663 N N . GLN A 1 210 ? 18.307 -0.763 -5.727 1.00 80.81 210 GLN A N 1
ATOM 1664 C CA . GLN A 1 210 ? 17.896 -0.362 -7.078 1.00 80.81 210 GLN A CA 1
ATOM 1665 C C . GLN A 1 210 ? 19.088 -0.126 -8.012 1.00 80.81 210 GLN A C 1
ATOM 1667 O O . GLN A 1 210 ? 19.066 -0.486 -9.182 1.00 80.81 210 GLN A O 1
ATOM 1672 N N . ASP A 1 211 ? 20.184 0.391 -7.461 1.00 76.75 211 ASP A N 1
ATOM 1673 C CA . ASP A 1 211 ? 21.459 0.513 -8.162 1.00 76.75 211 ASP A CA 1
ATOM 1674 C C . ASP A 1 211 ? 22.250 -0.809 -8.216 1.00 76.75 211 ASP A C 1
ATOM 1676 O O . ASP A 1 211 ? 23.347 -0.844 -8.756 1.00 76.75 211 ASP A O 1
ATOM 1680 N N . GLY A 1 212 ? 21.763 -1.912 -7.646 1.00 79.75 212 GLY A N 1
ATOM 1681 C CA . GLY A 1 212 ? 22.445 -3.209 -7.624 1.00 79.75 212 GLY A CA 1
ATOM 1682 C C . GLY A 1 212 ? 23.740 -3.265 -6.798 1.00 79.75 212 GLY A C 1
ATOM 1683 O O . GLY A 1 212 ? 24.376 -4.320 -6.750 1.00 79.75 212 GLY A O 1
ATOM 1684 N N . GLN A 1 213 ? 24.162 -2.170 -6.156 1.00 83.88 213 GLN A N 1
ATOM 1685 C CA . GLN A 1 213 ? 25.464 -2.088 -5.482 1.00 83.88 213 GLN A CA 1
ATOM 1686 C C . GLN A 1 213 ? 25.452 -2.675 -4.070 1.00 83.88 213 GLN A C 1
ATOM 1688 O O . GLN A 1 213 ? 26.498 -3.098 -3.576 1.00 83.88 213 GLN A O 1
ATOM 1693 N N . GLN A 1 214 ? 24.289 -2.739 -3.418 1.00 82.00 214 GLN A N 1
ATOM 1694 C CA . GLN A 1 214 ? 24.144 -3.258 -2.059 1.00 82.00 214 GLN A CA 1
ATOM 1695 C C . GLN A 1 214 ? 23.306 -4.533 -2.053 1.00 82.00 214 GLN A C 1
ATOM 1697 O O . GLN A 1 214 ? 22.202 -4.565 -2.588 1.00 82.00 214 GLN A O 1
ATOM 1702 N N . LEU A 1 215 ? 23.818 -5.586 -1.415 1.00 84.88 215 LEU A N 1
ATOM 1703 C CA . LEU A 1 215 ? 23.071 -6.816 -1.153 1.00 84.88 215 LEU A CA 1
ATOM 1704 C C . LEU A 1 215 ? 22.200 -6.617 0.094 1.00 84.88 215 LEU A C 1
ATOM 1706 O O . LEU A 1 215 ? 22.733 -6.421 1.182 1.00 84.88 215 LEU A O 1
ATOM 1710 N N . LEU A 1 216 ? 20.878 -6.683 -0.063 1.00 80.62 216 LEU A N 1
ATOM 1711 C CA . LEU A 1 216 ? 19.908 -6.392 0.998 1.00 80.62 216 LEU A CA 1
ATOM 1712 C C . LEU A 1 216 ? 19.433 -7.657 1.712 1.00 80.62 216 LEU A C 1
ATOM 1714 O O . LEU A 1 216 ? 19.472 -7.745 2.935 1.00 80.62 216 LEU A O 1
ATOM 1718 N N . ILE A 1 217 ? 18.958 -8.642 0.947 1.00 84.06 217 ILE A N 1
ATOM 1719 C CA . ILE A 1 217 ? 18.357 -9.866 1.486 1.00 84.06 217 ILE A CA 1
ATOM 1720 C C . ILE A 1 217 ? 18.936 -11.060 0.750 1.00 84.06 217 ILE A C 1
ATOM 1722 O O . ILE A 1 217 ? 19.145 -11.021 -0.459 1.00 84.06 217 ILE A O 1
ATOM 1726 N N . THR A 1 218 ? 19.151 -12.153 1.476 1.00 84.75 218 THR A N 1
ATOM 1727 C CA . THR A 1 218 ? 19.437 -13.455 0.879 1.00 84.75 218 THR A CA 1
ATOM 1728 C C . THR A 1 218 ? 18.526 -14.510 1.485 1.00 84.75 218 THR A C 1
ATOM 1730 O O . THR A 1 218 ? 18.385 -14.599 2.703 1.00 84.75 218 THR A O 1
ATOM 1733 N N . LYS A 1 219 ? 17.899 -15.323 0.637 1.00 84.31 219 LYS A N 1
ATOM 1734 C CA . LYS A 1 219 ? 16.929 -16.342 1.041 1.00 84.31 219 LYS A CA 1
ATOM 1735 C C . LYS A 1 219 ? 17.205 -17.658 0.328 1.00 84.31 219 LYS A C 1
ATOM 1737 O O . LYS A 1 219 ? 17.426 -17.679 -0.878 1.00 84.31 219 LYS A O 1
ATOM 1742 N N . ARG A 1 220 ? 17.139 -18.775 1.055 1.00 84.94 220 ARG A N 1
ATOM 1743 C CA . ARG A 1 220 ? 17.189 -20.109 0.439 1.00 84.94 220 ARG A CA 1
ATOM 1744 C C . ARG A 1 220 ? 15.906 -20.397 -0.340 1.00 84.94 220 ARG A C 1
ATOM 1746 O O . ARG A 1 220 ? 14.810 -20.040 0.095 1.00 84.94 220 ARG A O 1
ATOM 1753 N N . THR A 1 221 ? 16.053 -21.045 -1.487 1.00 83.88 221 THR A N 1
ATOM 1754 C CA . THR A 1 221 ? 14.945 -21.518 -2.324 1.00 83.88 221 THR A CA 1
ATOM 1755 C C . THR A 1 221 ? 15.096 -23.016 -2.584 1.00 83.88 221 THR A C 1
ATOM 1757 O O . THR A 1 221 ? 16.036 -23.639 -2.097 1.00 83.88 221 THR A O 1
ATOM 1760 N N . GLU A 1 222 ? 14.148 -23.612 -3.299 1.00 82.56 222 GLU A N 1
ATOM 1761 C CA . GLU A 1 222 ? 14.220 -25.021 -3.673 1.00 82.56 222 GLU A CA 1
ATOM 1762 C C . GLU A 1 222 ? 15.436 -25.273 -4.578 1.00 82.56 222 GLU A C 1
ATOM 1764 O O . GLU A 1 222 ? 15.673 -24.534 -5.535 1.00 82.56 222 GLU A O 1
ATOM 1769 N N . ASP A 1 223 ? 16.181 -26.349 -4.320 1.00 82.94 223 ASP A N 1
ATOM 1770 C CA . ASP A 1 223 ? 17.422 -26.687 -5.038 1.00 82.94 223 ASP A CA 1
ATOM 1771 C C . ASP A 1 223 ? 17.227 -26.862 -6.557 1.00 82.94 223 ASP A C 1
ATOM 1773 O O . ASP A 1 223 ? 18.168 -26.766 -7.344 1.00 82.94 223 ASP A O 1
ATOM 1777 N N . THR A 1 224 ? 15.984 -27.085 -6.991 1.00 81.00 224 THR A N 1
ATOM 1778 C CA . THR A 1 224 ? 15.610 -27.270 -8.397 1.00 81.00 224 THR A CA 1
ATOM 1779 C C . THR A 1 224 ? 15.209 -25.972 -9.114 1.00 81.00 224 THR A C 1
ATOM 1781 O O . THR A 1 224 ? 14.856 -26.031 -10.301 1.00 81.00 224 THR A O 1
ATOM 1784 N N . ALA A 1 225 ? 15.267 -24.816 -8.436 1.00 83.56 225 ALA A N 1
ATOM 1785 C CA . ALA A 1 225 ? 14.985 -23.499 -9.010 1.00 83.56 225 ALA A CA 1
ATOM 1786 C C . ALA A 1 225 ? 15.887 -23.204 -10.223 1.00 83.56 225 ALA A C 1
ATOM 1788 O O . ALA A 1 225 ? 17.107 -23.402 -10.182 1.00 83.56 225 ALA A O 1
ATOM 1789 N N . TRP A 1 226 ? 15.266 -22.742 -11.312 1.00 80.00 226 TRP A N 1
ATOM 1790 C CA . TRP A 1 226 ? 15.900 -22.611 -12.624 1.00 80.00 226 TRP A CA 1
ATOM 1791 C C . TRP A 1 226 ? 15.939 -21.173 -13.140 1.00 80.00 226 TRP A C 1
ATOM 1793 O O . TRP A 1 226 ? 17.009 -20.679 -13.483 1.00 80.00 226 TRP A O 1
ATOM 1803 N N . CYS A 1 227 ? 14.792 -20.499 -13.182 1.00 80.81 227 CYS A N 1
ATOM 1804 C CA . CYS A 1 227 ? 14.684 -19.129 -13.674 1.00 80.81 227 CYS A CA 1
ATOM 1805 C C . CYS A 1 227 ? 13.694 -18.318 -12.839 1.00 80.81 227 CYS A C 1
ATOM 1807 O O . CYS A 1 227 ? 12.834 -18.881 -12.151 1.00 80.81 227 CYS A O 1
ATOM 1809 N N . MET A 1 228 ? 13.847 -16.993 -12.895 1.00 87.81 228 MET A N 1
ATOM 1810 C CA . MET A 1 228 ? 13.027 -16.060 -12.129 1.00 87.81 228 MET A CA 1
ATOM 1811 C C . MET A 1 228 ? 12.503 -14.905 -12.981 1.00 87.81 228 MET A C 1
ATOM 1813 O O . MET A 1 228 ? 13.140 -14.454 -13.940 1.00 87.81 228 MET A O 1
ATOM 1817 N N . THR A 1 229 ? 11.327 -14.422 -12.599 1.00 85.88 229 THR A N 1
ATOM 1818 C CA . THR A 1 229 ? 10.690 -13.216 -13.133 1.00 85.88 229 THR A CA 1
ATOM 1819 C C . THR A 1 229 ? 9.739 -12.636 -12.085 1.00 85.88 229 THR A C 1
ATOM 1821 O O . THR A 1 229 ? 9.530 -13.252 -11.039 1.00 85.88 229 THR A O 1
ATOM 1824 N N . THR A 1 230 ? 9.149 -11.474 -12.337 1.00 85.56 230 THR A N 1
ATOM 1825 C CA . THR A 1 230 ? 8.113 -10.906 -11.470 1.00 85.56 230 THR A CA 1
ATOM 1826 C C . THR A 1 230 ? 6.728 -11.080 -12.088 1.00 85.56 230 THR A C 1
ATOM 1828 O O . THR A 1 230 ? 6.562 -11.187 -13.303 1.00 85.56 230 THR A O 1
ATOM 1831 N N . LEU A 1 231 ? 5.712 -11.183 -11.233 1.00 77.62 231 LEU A N 1
ATOM 1832 C CA . LEU A 1 231 ? 4.318 -11.351 -11.626 1.00 77.62 231 LEU A CA 1
ATOM 1833 C C . LEU A 1 231 ? 3.431 -10.435 -10.787 1.00 77.62 231 LEU A C 1
ATOM 1835 O O . LEU A 1 231 ? 3.418 -10.527 -9.560 1.00 77.62 231 LEU A O 1
ATOM 1839 N N . MET A 1 232 ? 2.618 -9.621 -11.456 1.00 72.00 232 MET A N 1
ATOM 1840 C CA . MET A 1 232 ? 1.557 -8.854 -10.806 1.00 72.00 232 MET A CA 1
ATOM 1841 C C . MET A 1 232 ? 0.372 -9.763 -10.467 1.00 72.00 232 MET A C 1
ATOM 1843 O O . MET A 1 232 ? -0.216 -10.379 -11.359 1.00 72.00 232 MET A O 1
ATOM 1847 N N . LYS A 1 233 ? 0.001 -9.820 -9.186 1.00 65.06 233 LYS A N 1
ATOM 1848 C CA . LYS A 1 233 ? -1.255 -10.415 -8.702 1.00 65.06 233 LYS A CA 1
ATOM 1849 C C . LYS A 1 233 ? -2.126 -9.340 -8.043 1.00 65.06 233 LYS A C 1
ATOM 1851 O O . LYS A 1 233 ? -1.655 -8.236 -7.797 1.00 65.06 233 LYS A O 1
ATOM 1856 N N . GLU A 1 234 ? -3.377 -9.674 -7.723 1.00 57.41 234 GLU A N 1
ATOM 1857 C CA . GLU A 1 234 ? -4.301 -8.782 -6.991 1.00 57.41 234 GLU A CA 1
ATOM 1858 C C . GLU A 1 234 ? -3.727 -8.308 -5.643 1.00 57.41 234 GLU A C 1
ATOM 1860 O O . GLU A 1 234 ? -3.982 -7.194 -5.209 1.00 57.41 234 GLU A O 1
ATOM 1865 N N . GLU A 1 235 ? -2.895 -9.136 -5.007 1.00 55.41 235 GLU A N 1
ATOM 1866 C CA . GLU A 1 235 ? -2.222 -8.832 -3.737 1.00 55.41 235 GLU A CA 1
ATOM 1867 C C . GLU A 1 235 ? -0.936 -7.993 -3.892 1.00 55.41 235 GLU A C 1
ATOM 1869 O O . GLU A 1 235 ? -0.264 -7.724 -2.897 1.00 55.41 235 GLU A O 1
ATOM 1874 N N . GLY A 1 236 ? -0.560 -7.618 -5.119 1.00 64.88 236 GLY A N 1
ATOM 1875 C CA . GLY A 1 236 ? 0.682 -6.910 -5.438 1.00 64.88 236 GLY A CA 1
ATOM 1876 C C . GLY A 1 236 ? 1.672 -7.735 -6.266 1.00 64.88 236 GLY A C 1
ATOM 1877 O O . GLY A 1 236 ? 1.389 -8.857 -6.704 1.00 64.88 236 GLY A O 1
ATOM 1878 N N . GLU A 1 237 ? 2.846 -7.156 -6.516 1.00 80.19 237 GLU A N 1
ATOM 1879 C CA . GLU A 1 237 ? 3.912 -7.804 -7.281 1.00 80.19 237 GLU A CA 1
ATOM 1880 C C . GLU A 1 237 ? 4.569 -8.930 -6.466 1.00 80.19 237 GLU A C 1
ATOM 1882 O O . GLU A 1 237 ? 4.848 -8.793 -5.272 1.00 80.19 237 GLU A O 1
ATOM 1887 N N . LYS A 1 238 ? 4.817 -10.073 -7.108 1.00 80.69 238 LYS A N 1
ATOM 1888 C CA . LYS A 1 238 ? 5.464 -11.241 -6.498 1.00 80.69 238 LYS A CA 1
ATOM 1889 C C . LYS A 1 238 ? 6.618 -11.734 -7.360 1.00 80.69 238 LYS A C 1
ATOM 1891 O O . LYS A 1 238 ? 6.557 -11.659 -8.584 1.00 80.69 238 LYS A O 1
ATOM 1896 N N . LEU A 1 239 ? 7.635 -12.311 -6.724 1.00 84.50 239 LEU A N 1
ATOM 1897 C CA . LEU A 1 239 ? 8.717 -13.001 -7.416 1.00 84.50 239 LEU A CA 1
ATOM 1898 C C . LEU A 1 239 ? 8.239 -14.403 -7.781 1.00 84.50 239 LEU A C 1
ATOM 1900 O O . LEU A 1 239 ? 7.849 -15.180 -6.908 1.00 84.50 239 LEU A O 1
ATOM 1904 N N . LEU A 1 240 ? 8.282 -14.733 -9.059 1.00 84.00 240 LEU A N 1
ATOM 1905 C CA . LEU A 1 240 ? 7.936 -16.038 -9.590 1.00 84.00 240 LEU A CA 1
ATOM 1906 C C . LEU A 1 240 ? 9.220 -16.813 -9.898 1.00 84.00 240 LEU A C 1
ATOM 1908 O O . LEU A 1 240 ? 10.100 -16.315 -10.598 1.00 84.00 240 LEU A O 1
ATOM 1912 N N . VAL A 1 241 ? 9.313 -18.042 -9.401 1.00 84.12 241 VAL A N 1
ATOM 1913 C CA . VAL A 1 241 ? 10.471 -18.920 -9.596 1.00 84.12 241 VAL A CA 1
ATOM 1914 C C . VAL A 1 241 ? 9.997 -20.247 -10.161 1.00 84.12 241 VAL A C 1
ATOM 1916 O O . VAL A 1 241 ? 9.207 -20.955 -9.532 1.00 84.12 241 VAL A O 1
ATOM 1919 N N . A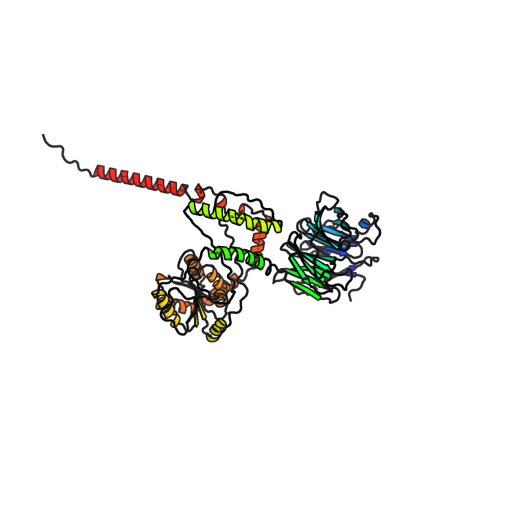LA A 1 242 ? 10.483 -20.594 -11.348 1.00 81.62 242 ALA A N 1
ATOM 1920 C CA . ALA A 1 242 ? 10.181 -21.871 -11.978 1.00 81.62 242 ALA A CA 1
ATOM 1921 C C . ALA A 1 242 ? 11.238 -22.917 -11.609 1.00 81.62 242 ALA A C 1
ATOM 1923 O O . ALA A 1 242 ? 12.436 -22.626 -11.540 1.00 81.62 242 ALA A O 1
ATOM 1924 N N . THR A 1 243 ? 10.790 -24.151 -11.392 1.00 78.75 243 THR A N 1
ATOM 1925 C CA . THR A 1 243 ? 11.650 -25.289 -11.045 1.00 78.75 243 THR A CA 1
ATOM 1926 C C . THR A 1 243 ? 11.768 -26.267 -12.211 1.00 78.75 243 THR A C 1
ATOM 1928 O O . THR A 1 243 ? 10.805 -26.532 -12.929 1.00 78.75 243 THR A O 1
ATOM 1931 N N . SER A 1 244 ? 12.960 -26.830 -12.403 1.00 69.94 244 SER A N 1
ATOM 1932 C CA . SER A 1 244 ? 13.246 -27.735 -13.529 1.00 69.94 244 SER A CA 1
ATOM 1933 C C . SER A 1 244 ? 12.708 -29.158 -13.322 1.00 69.94 244 SER A C 1
ATOM 1935 O O . SER A 1 244 ? 12.165 -29.755 -14.250 1.00 69.94 244 SER A O 1
ATOM 1937 N N . ARG A 1 245 ? 12.853 -29.723 -12.112 1.00 67.56 245 ARG A N 1
ATOM 1938 C CA . ARG A 1 245 ? 12.531 -31.137 -11.818 1.00 67.56 245 ARG A CA 1
ATOM 1939 C C . ARG A 1 245 ? 11.230 -31.338 -11.052 1.00 67.56 245 ARG A C 1
ATOM 1941 O O . ARG A 1 245 ? 10.499 -32.274 -11.360 1.00 67.56 245 ARG A O 1
ATOM 1948 N N . SER A 1 246 ? 10.925 -30.480 -10.082 1.00 64.31 246 SER A N 1
ATOM 1949 C CA . SER A 1 246 ? 9.706 -30.617 -9.277 1.00 64.31 246 SER A CA 1
ATOM 1950 C C . SER A 1 246 ? 8.450 -30.105 -9.984 1.00 64.31 246 SER A C 1
ATOM 1952 O O . SER A 1 246 ? 7.347 -30.364 -9.507 1.00 64.31 246 SER A O 1
ATOM 1954 N N . ARG A 1 247 ? 8.600 -29.436 -11.142 1.00 68.44 247 ARG A N 1
ATOM 1955 C CA . ARG A 1 247 ? 7.508 -28.886 -11.973 1.00 68.44 247 ARG A CA 1
ATOM 1956 C C . ARG A 1 247 ? 6.586 -27.931 -11.205 1.00 68.44 247 ARG A C 1
ATOM 1958 O O . ARG A 1 247 ? 5.414 -27.784 -11.539 1.00 68.44 247 ARG A O 1
ATOM 1965 N N . LYS A 1 248 ? 7.118 -27.282 -10.173 1.00 70.06 248 LYS A N 1
ATOM 1966 C CA . LYS A 1 248 ? 6.435 -26.265 -9.373 1.00 70.06 248 LYS A CA 1
ATOM 1967 C C . LYS A 1 248 ? 6.783 -24.871 -9.881 1.00 70.06 248 LYS A C 1
ATOM 1969 O O . LYS A 1 248 ? 7.925 -24.609 -10.268 1.00 70.06 248 LYS A O 1
ATOM 1974 N N . MET A 1 249 ? 5.810 -23.969 -9.808 1.00 76.06 249 MET A N 1
ATOM 1975 C CA . MET A 1 249 ? 6.064 -22.532 -9.823 1.00 76.06 249 MET A CA 1
ATOM 1976 C C . MET A 1 249 ? 5.899 -22.001 -8.409 1.00 76.06 249 MET A C 1
ATOM 1978 O O . MET A 1 249 ? 4.816 -22.076 -7.829 1.00 76.06 249 MET A O 1
ATOM 1982 N N . LEU A 1 250 ? 6.988 -21.493 -7.849 1.00 75.62 250 LEU A N 1
ATOM 1983 C CA . LEU A 1 250 ? 7.016 -20.915 -6.517 1.00 75.62 250 LEU A CA 1
ATOM 1984 C C . LEU A 1 250 ? 6.764 -19.413 -6.643 1.00 75.62 250 LEU A C 1
ATOM 1986 O O . LEU A 1 250 ? 7.332 -18.756 -7.514 1.00 75.62 250 LEU A O 1
ATOM 1990 N N . SER A 1 251 ? 5.915 -18.866 -5.778 1.00 77.38 251 SER A N 1
ATOM 1991 C CA . SER A 1 251 ? 5.716 -17.421 -5.675 1.00 77.38 251 SER A CA 1
ATOM 1992 C C . SER A 1 251 ? 6.206 -16.930 -4.324 1.00 77.38 251 SER A C 1
ATOM 1994 O O . SER A 1 251 ? 5.686 -17.359 -3.292 1.00 77.38 251 SER A O 1
ATOM 1996 N N . TYR A 1 252 ? 7.161 -16.011 -4.328 1.00 73.94 252 TYR A N 1
ATOM 1997 C CA . TYR A 1 252 ? 7.638 -15.326 -3.136 1.00 73.94 252 TYR A CA 1
ATOM 1998 C C . TYR A 1 252 ? 7.035 -13.926 -3.090 1.00 73.94 252 TYR A C 1
ATOM 2000 O O . TYR A 1 252 ? 6.936 -13.251 -4.112 1.00 73.94 252 TYR A O 1
ATOM 2008 N N . GLY A 1 253 ? 6.629 -13.480 -1.902 1.00 67.88 253 GLY A N 1
ATOM 2009 C CA . GLY A 1 253 ? 6.327 -12.067 -1.701 1.00 67.88 253 GLY A CA 1
ATOM 2010 C C . GLY A 1 253 ? 7.587 -11.244 -1.950 1.00 67.88 253 GLY A C 1
ATOM 2011 O O . GLY A 1 253 ? 8.636 -11.550 -1.376 1.00 67.88 253 GLY A O 1
ATOM 2012 N N . LEU A 1 254 ? 7.484 -10.235 -2.815 1.00 64.00 254 LEU A N 1
ATOM 2013 C CA . LEU A 1 254 ? 8.478 -9.174 -2.895 1.00 64.00 254 LEU A CA 1
ATOM 2014 C C . LEU A 1 254 ? 8.233 -8.324 -1.656 1.00 64.00 254 LEU A C 1
ATOM 2016 O O . LEU A 1 254 ? 7.212 -7.656 -1.548 1.00 64.00 254 LEU A O 1
ATOM 2020 N N . ASN A 1 255 ? 9.083 -8.467 -0.649 1.00 48.69 255 ASN A N 1
ATOM 2021 C CA . ASN A 1 255 ? 8.956 -7.683 0.567 1.00 48.69 255 ASN A CA 1
ATOM 2022 C C . ASN A 1 255 ? 9.642 -6.331 0.330 1.00 48.69 255 ASN A C 1
ATOM 2024 O O . ASN A 1 255 ? 10.867 -6.295 0.223 1.00 48.69 255 ASN A O 1
ATOM 2028 N N . PRO A 1 256 ? 8.899 -5.218 0.381 1.00 38.66 256 PRO A N 1
ATOM 2029 C CA . PRO A 1 256 ? 9.434 -3.983 0.925 1.00 38.66 256 PRO A CA 1
ATOM 2030 C C . PRO A 1 256 ? 8.643 -3.629 2.187 1.00 38.66 256 PRO A C 1
ATOM 2032 O O . PRO A 1 256 ? 7.998 -2.587 2.257 1.00 38.66 256 PRO A O 1
ATOM 2035 N N . SER A 1 257 ? 8.562 -4.528 3.177 1.00 33.75 257 SER A N 1
ATOM 2036 C CA . SER A 1 257 ? 7.755 -4.239 4.379 1.00 33.75 257 SER A CA 1
ATOM 2037 C C . SER A 1 257 ? 8.156 -5.013 5.636 1.00 33.75 257 SER A C 1
ATOM 2039 O O . SER A 1 257 ? 7.288 -5.453 6.380 1.00 33.75 257 SER A O 1
ATOM 2041 N N . SER A 1 258 ? 9.448 -5.218 5.913 1.00 30.67 258 SER A N 1
ATOM 2042 C CA . SER A 1 258 ? 9.842 -5.669 7.270 1.00 30.67 258 SER A CA 1
ATOM 2043 C C . SER A 1 258 ? 11.259 -5.310 7.716 1.00 30.67 258 SER A C 1
ATOM 2045 O O . SER A 1 258 ? 11.521 -5.417 8.900 1.00 30.67 258 SER A O 1
ATOM 2047 N N . GLN A 1 259 ? 12.177 -4.890 6.836 1.00 28.11 259 GLN A N 1
ATOM 2048 C CA . GLN A 1 259 ? 13.535 -4.507 7.266 1.00 28.11 259 GLN A CA 1
ATOM 2049 C C . GLN A 1 259 ? 13.900 -3.063 6.928 1.00 28.11 259 GLN A C 1
ATOM 2051 O O . GLN A 1 259 ? 14.426 -2.392 7.796 1.00 28.11 259 GLN A O 1
ATOM 2056 N N . ALA A 1 260 ? 13.529 -2.509 5.770 1.00 27.50 260 ALA A N 1
ATOM 2057 C CA . ALA A 1 260 ? 13.751 -1.077 5.522 1.00 27.50 260 ALA A CA 1
ATOM 2058 C C . ALA A 1 260 ? 12.874 -0.188 6.423 1.00 27.50 260 ALA A C 1
ATOM 2060 O O . ALA A 1 260 ? 13.332 0.838 6.903 1.00 27.50 260 ALA A O 1
ATOM 2061 N N . ILE A 1 261 ? 11.641 -0.619 6.714 1.00 29.64 261 ILE A N 1
ATOM 2062 C CA . ILE A 1 261 ? 10.761 0.062 7.672 1.00 29.64 261 ILE A CA 1
ATOM 2063 C C . ILE A 1 261 ? 11.229 -0.191 9.110 1.00 29.64 261 ILE A C 1
ATOM 2065 O O . ILE A 1 261 ? 11.152 0.727 9.905 1.00 29.64 261 ILE A O 1
ATOM 2069 N N . VAL A 1 262 ? 11.784 -1.364 9.441 1.00 27.91 262 VAL A N 1
ATOM 2070 C CA . VAL A 1 262 ? 12.320 -1.625 10.791 1.00 27.91 262 VAL A CA 1
ATOM 2071 C C . VAL A 1 262 ? 13.643 -0.893 11.028 1.00 27.91 262 VAL A C 1
ATOM 2073 O O . VAL A 1 262 ? 13.789 -0.325 12.092 1.00 27.91 262 VAL A O 1
ATOM 2076 N N . PHE A 1 263 ? 14.537 -0.761 10.043 1.00 27.06 263 PHE A N 1
ATOM 2077 C CA . PHE A 1 263 ? 15.786 -0.002 10.196 1.00 27.06 263 PHE A CA 1
ATOM 2078 C C . PHE A 1 263 ? 15.578 1.521 10.142 1.00 27.06 263 PHE A C 1
ATOM 2080 O O . PHE A 1 263 ? 16.191 2.236 10.928 1.00 27.06 263 PHE A O 1
ATOM 2087 N N . LEU A 1 264 ? 14.663 2.039 9.302 1.00 26.98 264 LEU A N 1
ATOM 2088 C CA . LEU A 1 264 ? 14.253 3.452 9.387 1.00 26.98 264 LEU A CA 1
ATOM 2089 C C . LEU A 1 264 ? 13.491 3.748 10.684 1.00 26.98 264 LEU A C 1
ATOM 2091 O O . LEU A 1 264 ? 13.617 4.854 11.200 1.00 26.98 264 LEU A O 1
ATOM 2095 N N . LEU A 1 265 ? 12.727 2.790 11.225 1.00 26.80 265 LEU A N 1
ATOM 2096 C CA . LEU A 1 265 ? 12.064 2.940 12.523 1.00 26.80 265 LEU A CA 1
ATOM 2097 C C . LEU A 1 265 ? 13.024 2.754 13.706 1.00 26.80 265 LEU A C 1
ATOM 2099 O O . LEU A 1 265 ? 12.820 3.440 14.695 1.00 26.80 265 LEU A O 1
ATOM 2103 N N . GLU A 1 266 ? 14.073 1.931 13.613 1.00 26.94 266 GLU A N 1
ATOM 2104 C CA . GLU A 1 266 ? 15.095 1.752 14.662 1.00 26.94 266 GLU A CA 1
ATOM 2105 C C . GLU A 1 266 ? 16.038 2.968 14.755 1.00 26.94 266 GLU A C 1
ATOM 2107 O O . GLU A 1 266 ? 16.342 3.438 15.856 1.00 26.94 266 GLU A O 1
ATOM 2112 N N . ASP A 1 267 ? 16.417 3.577 13.625 1.00 27.34 267 ASP A N 1
ATOM 2113 C CA . ASP A 1 267 ? 17.215 4.817 13.623 1.00 27.34 267 ASP A CA 1
ATOM 2114 C C . ASP A 1 267 ? 16.372 6.069 13.945 1.00 27.34 267 ASP A C 1
ATOM 2116 O O . ASP A 1 267 ? 16.853 7.003 14.607 1.00 27.34 267 ASP A O 1
ATOM 2120 N N . LEU A 1 268 ? 15.082 6.086 13.568 1.00 30.23 268 LEU A N 1
ATOM 2121 C CA . LEU A 1 268 ? 14.132 7.070 14.101 1.00 30.23 268 LEU A CA 1
ATOM 2122 C C . LEU A 1 268 ? 13.871 6.832 15.591 1.00 30.23 268 LEU A C 1
ATOM 2124 O O . LEU A 1 268 ? 13.746 7.815 16.310 1.00 30.23 268 LEU A O 1
ATOM 2128 N N . GLN A 1 269 ? 13.860 5.587 16.081 1.00 26.89 269 GLN A N 1
ATOM 2129 C CA . GLN A 1 269 ? 13.736 5.263 17.507 1.00 26.89 269 GLN A CA 1
ATOM 2130 C C . GLN A 1 269 ? 14.914 5.812 18.303 1.00 26.89 269 GLN A C 1
ATOM 2132 O O . GLN A 1 269 ? 14.677 6.446 19.324 1.00 26.89 269 GLN A O 1
ATOM 2137 N N . HIS A 1 270 ? 16.158 5.662 17.838 1.00 27.75 270 HIS A N 1
ATOM 2138 C CA . HIS A 1 270 ? 17.324 6.214 18.542 1.00 27.75 270 HIS A CA 1
ATOM 2139 C C . HIS A 1 270 ? 17.346 7.753 18.537 1.00 27.75 270 HIS A C 1
ATOM 2141 O O . HIS A 1 270 ? 17.765 8.375 19.518 1.00 27.75 270 HIS A O 1
ATOM 2147 N N . SER A 1 271 ? 16.836 8.371 17.467 1.00 28.39 271 SER A N 1
ATOM 2148 C CA . SER A 1 271 ? 16.699 9.830 17.354 1.00 28.39 271 SER A CA 1
ATOM 2149 C C . SER A 1 271 ? 15.520 10.379 18.177 1.00 28.39 271 SER A C 1
ATOM 2151 O O . SER A 1 271 ? 15.624 11.460 18.754 1.00 28.39 271 SER A O 1
ATOM 2153 N N . PHE A 1 272 ? 14.426 9.619 18.306 1.00 26.42 272 PHE A N 1
ATOM 2154 C CA . PHE A 1 272 ? 13.272 9.951 19.150 1.00 26.42 272 PHE A CA 1
ATOM 2155 C C . PHE A 1 272 ? 13.532 9.700 20.639 1.00 26.42 272 PHE A C 1
ATOM 2157 O O . PHE A 1 272 ? 13.044 10.476 21.452 1.00 26.42 272 PHE A O 1
ATOM 2164 N N . TYR A 1 273 ? 14.336 8.695 21.009 1.00 26.31 273 TYR A N 1
ATOM 2165 C CA . TYR A 1 273 ? 14.682 8.395 22.409 1.00 26.31 273 TYR A CA 1
ATOM 2166 C C . TYR A 1 273 ? 15.529 9.503 23.060 1.00 26.31 273 TYR A C 1
ATOM 2168 O O . TYR A 1 273 ? 15.468 9.718 24.270 1.00 26.31 273 TYR A O 1
ATOM 2176 N N . LEU A 1 274 ? 16.307 10.236 22.253 1.00 27.34 274 LEU A N 1
ATOM 2177 C CA . LEU A 1 274 ? 17.036 11.433 22.688 1.00 27.34 274 LEU A CA 1
ATOM 2178 C C . LEU A 1 274 ? 16.154 12.691 22.664 1.00 27.34 274 LEU A C 1
ATOM 2180 O O . LEU A 1 274 ? 16.343 13.571 23.497 1.00 27.34 274 LEU A O 1
ATOM 2184 N N . TRP A 1 275 ? 15.149 12.758 21.785 1.00 25.78 275 TRP A N 1
ATOM 2185 C CA . TRP A 1 275 ? 14.217 13.891 21.718 1.00 25.78 275 TRP A CA 1
ATOM 2186 C C . TRP A 1 275 ? 13.106 13.830 22.784 1.00 25.78 275 TRP A C 1
ATOM 2188 O O . TRP A 1 275 ? 12.629 14.866 23.244 1.00 25.78 275 TRP A O 1
ATOM 2198 N N . SER A 1 276 ? 12.736 12.630 23.249 1.00 26.09 276 SER A N 1
ATOM 2199 C CA . SER A 1 276 ? 11.743 12.425 24.314 1.00 26.09 276 SER A CA 1
ATOM 2200 C C . SER A 1 276 ? 12.288 12.651 25.726 1.00 26.09 276 SER A C 1
ATOM 2202 O O . SER A 1 276 ? 11.495 12.805 26.653 1.00 26.09 276 SER A O 1
ATOM 2204 N N . ARG A 1 277 ? 13.617 12.692 25.918 1.00 24.47 277 ARG A N 1
ATOM 2205 C CA . ARG A 1 277 ? 14.222 12.986 27.232 1.00 24.47 277 ARG A CA 1
ATOM 2206 C C . ARG A 1 277 ? 14.190 14.471 27.593 1.00 24.47 277 ARG A C 1
ATOM 2208 O O . ARG A 1 277 ? 14.104 14.784 28.774 1.00 24.47 277 ARG A O 1
ATOM 2215 N N . ASP A 1 278 ? 14.176 15.358 26.599 1.00 27.48 278 ASP A N 1
ATOM 2216 C CA . ASP A 1 278 ? 14.282 16.808 26.822 1.00 27.48 278 ASP A CA 1
ATOM 2217 C C . ASP A 1 278 ? 12.935 17.558 26.728 1.00 27.48 278 ASP A C 1
ATOM 2219 O O . ASP A 1 278 ? 12.890 18.769 26.936 1.00 27.48 278 ASP A O 1
ATOM 2223 N N . ILE A 1 279 ? 11.820 16.852 26.481 1.00 27.72 279 ILE A N 1
ATOM 2224 C CA . ILE A 1 279 ? 10.450 17.418 26.493 1.00 27.72 279 ILE A CA 1
ATOM 2225 C C . ILE A 1 279 ? 9.608 16.915 27.691 1.00 27.72 279 ILE A C 1
ATOM 2227 O O . ILE A 1 279 ? 8.528 17.438 27.955 1.00 27.72 279 ILE A O 1
ATOM 2231 N N . LEU A 1 280 ? 10.110 15.972 28.497 1.00 24.83 280 LEU A N 1
ATOM 2232 C CA . LEU A 1 280 ? 9.404 15.418 29.663 1.00 24.83 280 LEU A CA 1
ATOM 2233 C C . LEU A 1 280 ? 10.244 15.508 30.948 1.00 24.83 280 LEU A C 1
ATOM 2235 O O . LEU A 1 280 ? 10.653 14.502 31.522 1.00 24.83 280 LEU A O 1
ATOM 2239 N N . LEU A 1 281 ? 10.433 16.723 31.468 1.00 25.05 281 LEU A N 1
ATOM 2240 C CA . LEU A 1 281 ? 10.535 16.912 32.920 1.00 25.05 281 LEU A CA 1
ATOM 2241 C C . LEU A 1 281 ? 9.133 17.223 33.448 1.00 25.05 281 LEU A C 1
ATOM 2243 O O . LEU A 1 281 ? 8.725 18.370 33.581 1.00 25.05 281 LEU A O 1
ATOM 2247 N N . GLY A 1 282 ? 8.388 16.149 33.688 1.00 24.86 282 GLY A N 1
ATOM 2248 C CA . GLY A 1 282 ? 7.019 16.170 34.190 1.00 24.86 282 GLY A CA 1
ATOM 2249 C C . GLY A 1 282 ? 6.523 14.751 34.450 1.00 24.86 282 GLY A C 1
ATOM 2250 O O . GLY A 1 282 ? 5.593 14.300 33.802 1.00 24.86 282 GLY A O 1
ATOM 2251 N N . SER A 1 283 ? 7.239 14.038 35.326 1.00 26.14 283 SER A N 1
ATOM 2252 C CA . SER A 1 283 ? 6.839 12.811 36.037 1.00 26.14 283 SER A CA 1
ATOM 2253 C C . SER A 1 283 ? 5.886 11.837 35.319 1.00 26.14 283 SER A C 1
ATOM 2255 O O . SER A 1 283 ? 4.667 11.946 35.440 1.00 26.14 283 SER A O 1
ATOM 2257 N N . VAL A 1 284 ? 6.436 10.774 34.730 1.00 24.12 284 VAL A N 1
ATOM 2258 C CA . VAL A 1 284 ? 5.727 9.491 34.611 1.00 24.12 284 VAL A CA 1
ATOM 2259 C C . VAL A 1 284 ? 6.638 8.416 35.189 1.00 24.12 284 VAL A C 1
ATOM 2261 O O . VAL A 1 284 ? 7.712 8.141 34.660 1.00 24.12 284 VAL A O 1
ATOM 2264 N N . GLY A 1 285 ? 6.227 7.877 36.336 1.00 22.53 285 GLY A N 1
ATOM 2265 C CA . GLY A 1 285 ? 6.848 6.717 36.957 1.00 22.53 285 GLY A CA 1
ATOM 2266 C C . GLY A 1 285 ? 6.660 5.475 36.089 1.00 22.53 285 GLY A C 1
ATOM 2267 O O . GLY A 1 285 ? 5.614 5.269 35.478 1.00 22.53 285 GLY A O 1
ATOM 2268 N N . SER A 1 286 ? 7.708 4.665 36.044 1.00 24.36 286 SER A N 1
ATOM 2269 C CA . SER A 1 286 ? 7.775 3.352 35.414 1.00 24.36 286 SER A CA 1
ATOM 2270 C C . SER A 1 286 ? 6.738 2.379 35.978 1.00 24.36 286 SER A C 1
ATOM 2272 O O . SER A 1 286 ? 6.756 2.161 37.187 1.00 24.36 286 SER A O 1
ATOM 2274 N N . VAL A 1 287 ? 5.949 1.720 35.118 1.00 23.91 287 VAL A N 1
ATOM 2275 C CA . VAL A 1 287 ? 5.451 0.349 35.355 1.00 23.91 287 VAL A CA 1
ATOM 2276 C C . VAL A 1 287 ? 5.296 -0.396 34.014 1.00 23.91 287 VAL A C 1
ATOM 2278 O O . VAL A 1 287 ? 4.467 -0.037 33.184 1.00 23.91 287 VAL A O 1
ATOM 2281 N N . ASP A 1 288 ? 6.165 -1.391 33.836 1.00 23.61 288 ASP A N 1
ATOM 2282 C CA . ASP A 1 288 ? 6.093 -2.671 33.111 1.00 23.61 288 ASP A CA 1
ATOM 2283 C C . ASP A 1 288 ? 5.311 -2.843 31.787 1.00 23.61 288 ASP A C 1
ATOM 2285 O O . ASP A 1 288 ? 4.088 -2.914 31.734 1.00 23.61 288 ASP A O 1
ATOM 2289 N N . GLY A 1 289 ? 6.078 -3.173 30.737 1.00 27.73 289 GLY A N 1
ATOM 2290 C CA . GLY A 1 289 ? 5.912 -4.474 30.076 1.00 27.73 289 GLY A CA 1
ATOM 2291 C C . GLY A 1 289 ? 4.816 -4.628 29.018 1.00 27.73 289 GLY A C 1
ATOM 2292 O O . GLY A 1 289 ? 4.074 -5.602 29.061 1.00 27.73 289 GLY A O 1
ATOM 2293 N N . SER A 1 290 ? 4.736 -3.742 28.024 1.00 21.31 290 SER A N 1
ATOM 2294 C CA . SER A 1 290 ? 4.156 -4.072 26.707 1.00 21.31 290 SER A CA 1
ATOM 2295 C C . SER A 1 290 ? 4.657 -3.090 25.643 1.00 21.31 290 SER A C 1
ATOM 2297 O O . SER A 1 290 ? 4.371 -1.898 25.679 1.00 21.31 290 SER A O 1
ATOM 2299 N N . CYS A 1 291 ? 5.474 -3.580 24.708 1.00 23.19 291 CYS A N 1
ATOM 2300 C CA . CYS A 1 291 ? 5.955 -2.795 23.573 1.00 23.19 291 CYS A CA 1
ATOM 2301 C C . CYS A 1 291 ? 4.866 -2.717 22.493 1.00 23.19 291 CYS A C 1
ATOM 2303 O O . CYS A 1 291 ? 4.903 -3.491 21.539 1.00 23.19 291 CYS A O 1
ATOM 2305 N N . ASP A 1 292 ? 3.922 -1.783 22.631 1.00 23.38 292 ASP A N 1
ATOM 2306 C CA . ASP A 1 292 ? 2.953 -1.460 21.578 1.00 23.38 292 ASP A CA 1
ATOM 2307 C C . ASP A 1 292 ? 3.397 -0.209 20.803 1.00 23.38 292 ASP A C 1
ATOM 2309 O O . ASP A 1 292 ? 3.497 0.903 21.327 1.00 23.38 292 ASP A O 1
ATOM 2313 N N . PHE A 1 293 ? 3.719 -0.417 19.525 1.00 22.52 293 PHE A N 1
ATOM 2314 C CA . PHE A 1 293 ? 4.311 0.571 18.627 1.00 22.52 293 PHE A CA 1
ATOM 2315 C C . PHE A 1 293 ? 3.270 1.570 18.094 1.00 22.52 293 PHE A C 1
ATOM 2317 O O . PHE A 1 293 ? 2.347 1.212 17.362 1.00 22.52 293 PHE A O 1
ATOM 2324 N N . PHE A 1 294 ? 3.466 2.852 18.407 1.00 23.91 294 PHE A N 1
ATOM 2325 C CA . PHE A 1 294 ? 2.719 3.986 17.858 1.00 23.91 294 PHE A CA 1
ATOM 2326 C C . PHE A 1 294 ? 3.302 4.442 16.507 1.00 23.91 294 PHE A C 1
ATOM 2328 O O . PHE A 1 294 ? 4.477 4.788 16.421 1.00 23.91 294 PHE A O 1
ATOM 2335 N N . LEU A 1 295 ? 2.468 4.550 15.467 1.00 21.52 295 LEU A N 1
ATOM 2336 C CA . LEU A 1 295 ? 2.759 5.362 14.278 1.00 21.52 295 LEU A CA 1
ATOM 2337 C C . LEU A 1 295 ? 2.115 6.742 14.467 1.00 21.52 295 LEU A C 1
ATOM 2339 O O . LEU A 1 295 ? 0.906 6.914 14.319 1.00 21.52 295 LEU A O 1
ATOM 2343 N N . GLN A 1 296 ? 2.932 7.720 14.848 1.00 23.12 296 GLN A N 1
ATOM 2344 C CA . GLN A 1 296 ? 2.531 9.105 15.078 1.00 23.12 296 GLN A CA 1
ATOM 2345 C C . GLN A 1 296 ? 2.426 9.858 13.739 1.00 23.12 296 GLN A C 1
ATOM 2347 O O . GLN A 1 296 ? 3.344 9.817 12.921 1.00 23.12 296 GLN A O 1
ATOM 2352 N N . PHE A 1 297 ? 1.337 10.599 13.518 1.00 23.89 297 PHE A N 1
ATOM 2353 C CA . PHE A 1 297 ? 1.325 11.672 12.521 1.00 23.89 297 PHE A CA 1
ATOM 2354 C C . PHE A 1 297 ? 2.046 12.882 13.114 1.00 23.89 297 PHE A C 1
ATOM 2356 O O . PHE A 1 297 ? 1.581 13.475 14.086 1.00 23.89 297 PHE A O 1
ATOM 2363 N N . ILE A 1 298 ? 3.168 13.274 12.518 1.00 22.33 298 ILE A N 1
ATOM 2364 C CA . ILE A 1 298 ? 3.848 14.515 12.875 1.00 22.33 298 ILE A CA 1
ATOM 2365 C C . ILE A 1 298 ? 3.160 15.675 12.143 1.00 22.33 298 ILE A C 1
ATOM 2367 O O . ILE A 1 298 ? 3.327 15.859 10.939 1.00 22.33 298 ILE A O 1
ATOM 2371 N N . ARG A 1 299 ? 2.409 16.490 12.888 1.00 24.36 299 ARG A N 1
ATOM 2372 C CA . ARG A 1 299 ? 2.062 17.867 12.512 1.00 24.36 299 ARG A CA 1
ATOM 2373 C C . ARG A 1 299 ? 2.951 18.795 13.342 1.00 24.36 299 ARG A C 1
ATOM 2375 O O . ARG A 1 299 ? 2.535 19.243 14.402 1.00 24.36 299 ARG A O 1
ATOM 2382 N N . VAL A 1 300 ? 4.180 19.073 12.898 1.00 22.81 300 VAL A N 1
ATOM 2383 C CA . VAL A 1 300 ? 4.968 20.163 13.502 1.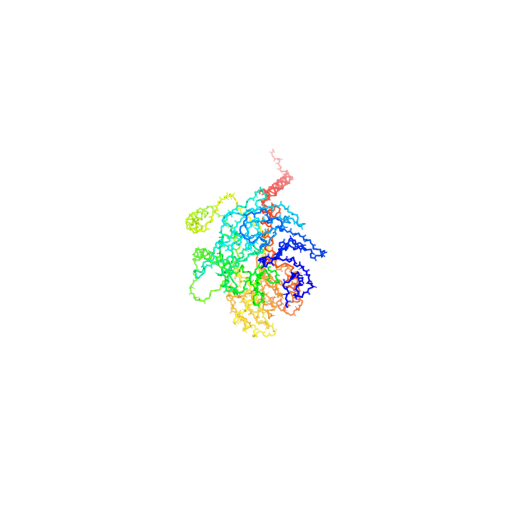00 22.81 300 VAL A CA 1
ATOM 2384 C C . VAL A 1 300 ? 4.508 21.469 12.864 1.00 22.81 300 VAL A C 1
ATOM 2386 O O . VAL A 1 300 ? 4.934 21.820 11.770 1.00 22.81 300 VAL A O 1
ATOM 2389 N N . SER A 1 301 ? 3.615 22.181 13.544 1.00 23.17 301 SER A N 1
ATOM 2390 C CA . SER A 1 301 ? 3.402 23.609 13.314 1.00 23.17 301 SER A CA 1
ATOM 2391 C C . SER A 1 301 ? 4.019 24.339 14.498 1.00 23.17 301 SER A C 1
ATOM 2393 O O . SER A 1 301 ? 3.349 24.567 15.499 1.00 23.17 301 SER A O 1
ATOM 2395 N N . LEU A 1 302 ? 5.314 24.646 14.416 1.00 22.11 302 LEU A N 1
ATOM 2396 C CA . LEU A 1 302 ? 5.976 25.500 15.397 1.00 22.11 302 LEU A CA 1
ATOM 2397 C C . LEU A 1 302 ? 5.981 26.929 14.859 1.00 22.11 302 LEU A C 1
ATOM 2399 O O . LEU A 1 302 ? 6.785 27.279 14.000 1.00 22.11 302 LEU A O 1
ATOM 2403 N N . SER A 1 303 ? 5.054 27.737 15.363 1.00 23.86 303 SER A N 1
ATOM 2404 C CA . SER A 1 303 ? 5.203 29.189 15.382 1.00 23.86 303 SER A CA 1
ATOM 2405 C C . SER A 1 303 ? 6.014 29.518 16.634 1.00 23.86 303 SER A C 1
ATOM 2407 O O . SER A 1 303 ? 5.576 29.212 17.741 1.00 23.86 303 SER A O 1
ATOM 2409 N N . TYR A 1 304 ? 7.219 30.065 16.468 1.00 29.27 304 TYR A N 1
ATOM 2410 C CA . TYR A 1 304 ? 7.985 30.620 17.581 1.00 29.27 304 TYR A CA 1
ATOM 2411 C C . TYR A 1 304 ? 8.531 31.995 17.215 1.00 29.27 304 TYR A C 1
ATOM 2413 O O . TYR A 1 304 ? 9.470 32.127 16.430 1.00 29.27 304 TYR A O 1
ATOM 2421 N N . ASP A 1 305 ? 7.970 33.000 17.873 1.00 27.12 305 ASP A N 1
ATOM 2422 C CA . ASP A 1 305 ? 8.541 34.329 18.021 1.00 27.12 305 ASP A CA 1
ATOM 2423 C C . ASP A 1 305 ? 9.611 34.283 19.123 1.00 27.12 305 ASP A C 1
ATOM 2425 O O . ASP A 1 305 ? 9.280 34.384 20.301 1.00 27.12 305 ASP A O 1
ATOM 2429 N N . ASN A 1 306 ? 10.886 34.048 18.778 1.00 27.50 306 ASN A N 1
ATOM 2430 C CA . ASN A 1 306 ? 12.049 34.671 19.442 1.00 27.50 306 ASN A CA 1
ATOM 2431 C C . ASN A 1 306 ? 13.404 34.166 18.906 1.00 27.50 306 ASN A C 1
ATOM 2433 O O . ASN A 1 306 ? 13.698 32.973 18.843 1.00 27.50 306 ASN A O 1
ATOM 2437 N N . ILE A 1 307 ? 14.282 35.120 18.582 1.00 29.86 307 ILE A N 1
ATOM 2438 C CA . ILE A 1 307 ? 15.566 34.939 17.874 1.00 29.86 307 ILE A CA 1
ATOM 2439 C C . ILE A 1 307 ? 16.671 34.288 18.740 1.00 29.86 307 ILE A C 1
ATOM 2441 O O . ILE A 1 307 ? 17.648 33.758 18.208 1.00 29.86 307 ILE A O 1
ATOM 2445 N N . TRP A 1 308 ? 16.520 34.249 20.068 1.00 28.12 308 TRP A N 1
ATOM 2446 C CA . TRP A 1 308 ? 17.514 33.650 20.974 1.00 28.12 308 TRP A CA 1
ATOM 2447 C C . TRP A 1 308 ? 17.486 32.110 21.003 1.00 28.12 308 TRP A C 1
ATOM 2449 O O . TRP A 1 308 ? 18.538 31.476 21.113 1.00 28.12 308 TRP A O 1
ATOM 2459 N N . SER A 1 309 ? 16.321 31.497 20.786 1.00 29.28 309 SER A N 1
ATOM 2460 C CA . SER A 1 309 ? 16.114 30.038 20.790 1.00 29.28 309 SER A CA 1
ATOM 2461 C C . SER A 1 309 ? 16.758 29.343 19.580 1.00 29.28 309 SER A C 1
ATOM 2463 O O . SER A 1 309 ? 17.237 28.212 19.669 1.00 29.28 309 SER A O 1
ATOM 2465 N N . LEU A 1 310 ? 16.855 30.054 18.451 1.00 30.45 310 LEU A N 1
ATOM 2466 C CA . LEU A 1 310 ? 17.484 29.583 17.212 1.00 30.45 310 LEU A CA 1
ATOM 2467 C C . LEU A 1 310 ? 19.002 29.401 17.350 1.00 30.45 310 LEU A C 1
ATOM 2469 O O . LEU A 1 310 ? 19.576 28.502 16.740 1.00 30.45 310 LEU A O 1
ATOM 2473 N N . ARG A 1 311 ? 19.671 30.215 18.175 1.00 30.25 311 ARG A N 1
ATOM 2474 C CA . ARG A 1 311 ? 21.135 30.159 18.333 1.00 30.25 311 ARG A CA 1
ATOM 2475 C C . ARG A 1 311 ? 21.586 28.974 19.193 1.00 30.25 311 ARG A C 1
ATOM 2477 O O . ARG A 1 311 ? 22.641 28.400 18.927 1.00 30.25 311 ARG A O 1
ATOM 2484 N N . TYR A 1 312 ? 20.767 28.577 20.167 1.00 32.97 312 TYR A N 1
ATOM 2485 C CA . TYR A 1 312 ? 20.991 27.386 20.990 1.00 32.97 312 TYR A CA 1
ATOM 2486 C C . TYR A 1 312 ? 20.741 26.095 20.188 1.00 32.97 312 TYR A C 1
ATOM 2488 O O . TYR A 1 312 ? 21.583 25.197 20.193 1.00 32.97 312 TYR A O 1
ATOM 2496 N N . LEU A 1 313 ? 19.663 26.055 19.389 1.00 30.31 313 LEU A N 1
ATOM 2497 C CA . LEU A 1 313 ? 19.333 24.922 18.511 1.00 30.31 313 LEU A CA 1
ATOM 2498 C C . LEU A 1 313 ? 20.399 24.701 17.418 1.00 30.31 313 LEU A C 1
ATOM 2500 O O . LEU A 1 313 ? 20.830 23.576 17.175 1.00 30.31 313 LEU A O 1
ATOM 2504 N N . VAL A 1 314 ? 20.903 25.781 16.808 1.00 32.75 314 VAL A N 1
ATOM 2505 C CA . VAL A 1 314 ? 21.957 25.714 15.777 1.00 32.75 314 VAL A CA 1
ATOM 2506 C C . VAL A 1 314 ? 23.297 25.230 16.347 1.00 32.75 314 VAL A C 1
ATOM 2508 O O . VAL A 1 314 ? 24.033 24.523 15.655 1.00 32.75 314 VAL A O 1
ATOM 2511 N N . ASN A 1 315 ? 23.619 25.550 17.605 1.00 32.06 315 ASN A N 1
ATOM 2512 C CA . ASN A 1 315 ? 24.834 25.051 18.255 1.00 32.06 315 ASN A CA 1
ATOM 2513 C C . ASN A 1 315 ? 24.722 23.574 18.671 1.00 32.06 315 ASN A C 1
ATOM 2515 O O . ASN A 1 315 ? 25.706 22.847 18.535 1.00 32.06 315 ASN A O 1
ATOM 2519 N N . GLN A 1 316 ? 23.536 23.100 19.064 1.00 30.41 316 GLN A N 1
ATOM 2520 C CA . GLN A 1 316 ? 23.303 21.673 19.326 1.00 30.41 316 GLN A CA 1
ATOM 2521 C C . GLN A 1 316 ? 23.318 20.832 18.036 1.00 30.41 316 GLN A C 1
ATOM 2523 O O . GLN A 1 316 ? 23.948 19.772 17.990 1.00 30.41 316 GLN A O 1
ATOM 2528 N N . CYS A 1 317 ? 22.776 21.353 16.926 1.00 30.08 317 CYS A N 1
ATOM 2529 C CA . CYS A 1 317 ? 22.916 20.719 15.609 1.00 30.08 317 CYS A CA 1
ATOM 2530 C C . CYS A 1 317 ? 24.383 20.633 15.138 1.00 30.08 317 CYS A C 1
ATOM 2532 O O . CYS A 1 317 ? 24.753 19.672 14.463 1.00 30.08 317 CYS A O 1
ATOM 2534 N N . ARG A 1 318 ? 25.251 21.587 15.514 1.00 29.38 318 ARG A N 1
ATOM 2535 C CA . ARG A 1 318 ? 26.695 21.547 15.196 1.00 29.38 318 ARG A CA 1
ATOM 2536 C C . ARG A 1 318 ? 27.472 20.502 16.003 1.00 29.38 318 ARG A C 1
ATOM 2538 O O . ARG A 1 318 ? 28.438 19.951 15.478 1.00 29.38 318 ARG A O 1
ATOM 2545 N N . LEU A 1 319 ? 27.061 20.202 17.236 1.00 30.81 319 LEU A N 1
ATOM 2546 C CA . LEU A 1 319 ? 27.679 19.154 18.060 1.00 30.81 319 LEU A CA 1
ATOM 2547 C C . LEU A 1 319 ? 27.245 17.746 17.620 1.00 30.81 319 LEU A C 1
ATOM 2549 O O . LEU A 1 319 ? 28.090 16.855 17.510 1.00 30.81 319 LEU A O 1
ATOM 2553 N N . HIS A 1 320 ? 25.978 17.554 17.239 1.00 34.06 320 HIS A N 1
ATOM 2554 C CA . HIS A 1 320 ? 25.505 16.281 16.672 1.00 34.06 320 HIS A CA 1
ATOM 2555 C C . HIS A 1 320 ? 25.933 16.027 15.220 1.00 34.06 320 HIS A C 1
ATOM 2557 O O . HIS A 1 320 ? 25.966 14.868 14.800 1.00 34.06 320 HIS A O 1
ATOM 2563 N N . HIS A 1 321 ? 26.385 17.055 14.491 1.00 33.19 321 HIS A N 1
ATOM 2564 C CA . HIS A 1 321 ? 27.024 16.903 13.180 1.00 33.19 321 HIS A CA 1
ATOM 2565 C C . HIS A 1 321 ? 28.272 16.006 13.245 1.00 33.19 321 HIS A C 1
ATOM 2567 O O . HIS A 1 321 ? 28.537 15.279 12.297 1.00 33.19 321 HIS A O 1
ATOM 2573 N N . ARG A 1 322 ? 29.044 15.974 14.343 1.00 30.56 322 ARG A N 1
ATOM 2574 C CA . ARG A 1 322 ? 30.263 15.137 14.399 1.00 30.56 322 ARG A CA 1
ATOM 2575 C C . ARG A 1 322 ? 29.996 13.639 14.589 1.00 30.56 322 ARG A C 1
ATOM 2577 O O . ARG A 1 322 ? 30.780 12.843 14.086 1.00 30.56 322 ARG A O 1
ATOM 2584 N N . HIS A 1 323 ? 28.890 13.251 15.224 1.00 29.81 323 HIS A N 1
ATOM 2585 C CA . HIS A 1 323 ? 28.550 11.833 15.417 1.00 29.81 323 HIS A CA 1
ATOM 2586 C C . HIS A 1 323 ? 27.723 11.246 14.263 1.00 29.81 323 HIS A C 1
ATOM 2588 O O . HIS A 1 323 ? 27.956 10.108 13.865 1.00 29.81 323 HIS A O 1
ATOM 2594 N N . SER A 1 324 ? 26.836 12.037 13.654 1.00 30.77 324 SER A N 1
ATOM 2595 C CA . SER A 1 324 ? 26.042 11.612 12.488 1.00 30.77 324 SER A CA 1
ATOM 2596 C C . SER A 1 324 ? 26.857 11.583 11.184 1.00 30.77 324 SER A C 1
ATOM 2598 O O . SER A 1 324 ? 26.671 10.684 10.365 1.00 30.77 324 SER A O 1
ATOM 2600 N N . SER A 1 325 ? 27.842 12.478 11.023 1.00 30.52 325 SER A N 1
ATOM 2601 C CA . SER A 1 325 ? 28.754 12.453 9.861 1.00 30.52 325 SER A CA 1
ATOM 2602 C C . SER A 1 325 ? 29.684 11.238 9.856 1.00 30.52 325 SER A C 1
ATOM 2604 O O . SER A 1 325 ? 30.021 10.732 8.791 1.00 30.52 325 SER A O 1
ATOM 2606 N N . ALA A 1 326 ? 30.106 10.755 11.031 1.00 32.25 326 ALA A N 1
ATOM 2607 C CA . ALA A 1 326 ? 31.031 9.626 11.138 1.00 32.25 326 ALA A CA 1
ATOM 2608 C C . ALA A 1 326 ? 30.352 8.270 10.866 1.00 32.25 326 ALA A C 1
ATOM 2610 O O . ALA A 1 326 ? 30.992 7.363 10.336 1.00 32.25 326 ALA A O 1
ATOM 2611 N N . LEU A 1 327 ? 29.058 8.132 11.184 1.00 30.66 327 LEU A N 1
ATOM 2612 C CA . LEU A 1 327 ? 28.308 6.892 10.954 1.00 30.66 327 LEU A CA 1
ATOM 2613 C C . LEU A 1 327 ? 27.885 6.733 9.487 1.00 30.66 327 LEU A C 1
ATOM 2615 O O . LEU A 1 327 ? 27.967 5.642 8.934 1.00 30.66 327 LEU A O 1
ATOM 2619 N N . LEU A 1 328 ? 27.500 7.830 8.834 1.00 31.81 328 LEU A N 1
ATOM 2620 C CA . LEU A 1 328 ? 27.043 7.828 7.442 1.00 31.81 328 LEU A CA 1
ATOM 2621 C C . LEU A 1 328 ? 28.197 7.865 6.423 1.00 31.81 328 LEU A C 1
ATOM 2623 O O . LEU A 1 328 ? 28.062 7.314 5.331 1.00 31.81 328 LEU A O 1
ATOM 2627 N N . ALA A 1 329 ? 29.369 8.391 6.805 1.00 30.11 329 ALA A N 1
ATOM 2628 C CA . ALA A 1 329 ? 30.605 8.224 6.034 1.00 30.11 329 ALA A CA 1
ATOM 2629 C C . ALA A 1 329 ? 31.073 6.754 5.974 1.00 30.11 329 ALA A C 1
ATOM 2631 O O . ALA A 1 329 ? 31.768 6.371 5.036 1.00 30.11 329 ALA A O 1
ATOM 2632 N N . LYS A 1 330 ? 30.646 5.905 6.923 1.00 28.95 330 LYS A N 1
ATOM 2633 C CA . LYS A 1 330 ? 30.917 4.457 6.924 1.00 28.95 330 LYS A CA 1
ATOM 2634 C C . LYS A 1 330 ? 30.062 3.679 5.905 1.00 28.95 330 LYS A C 1
ATOM 2636 O O . LYS A 1 330 ? 30.419 2.556 5.565 1.00 28.95 330 LYS A O 1
ATOM 2641 N N . TYR A 1 331 ? 28.988 4.289 5.386 1.00 30.83 331 TYR A N 1
ATOM 2642 C CA . TYR A 1 331 ? 28.068 3.713 4.391 1.00 30.83 331 TYR A CA 1
ATOM 2643 C C . TYR A 1 331 ? 28.078 4.456 3.038 1.00 30.83 331 TYR A C 1
ATOM 2645 O O . TYR A 1 331 ? 27.189 4.254 2.216 1.00 30.83 331 TYR A O 1
ATOM 2653 N N . GLY A 1 332 ? 29.096 5.288 2.778 1.00 24.39 332 GLY A N 1
ATOM 2654 C CA . GLY A 1 332 ? 29.418 5.777 1.428 1.00 24.39 332 GLY A CA 1
ATOM 2655 C C . GLY A 1 332 ? 28.534 6.894 0.863 1.00 24.39 332 GLY A C 1
ATOM 2656 O O . GLY A 1 332 ? 28.651 7.216 -0.317 1.00 24.39 332 GLY A O 1
ATOM 2657 N N . PHE A 1 333 ? 27.683 7.529 1.667 1.00 25.23 333 PHE A N 1
ATOM 2658 C CA . PHE A 1 333 ? 26.869 8.651 1.200 1.00 25.23 333 PHE A CA 1
ATOM 2659 C C . PHE A 1 333 ? 27.653 9.970 1.257 1.00 25.23 333 PHE A C 1
ATOM 2661 O O . PHE A 1 333 ? 28.085 10.408 2.322 1.00 25.23 333 PHE A O 1
ATOM 2668 N N . SER A 1 334 ? 27.808 10.632 0.105 1.00 23.62 334 SER A N 1
ATOM 2669 C CA . SER A 1 334 ? 28.249 12.028 0.019 1.00 23.62 334 SER A CA 1
ATOM 2670 C C . SER A 1 334 ? 27.046 12.912 -0.288 1.00 23.62 334 SER A C 1
ATOM 2672 O O . SER A 1 334 ? 26.382 12.736 -1.308 1.00 23.62 334 SER A O 1
ATOM 2674 N N . TRP A 1 335 ? 26.770 13.883 0.579 1.00 31.78 335 TRP A N 1
ATOM 2675 C CA . TRP A 1 335 ? 25.807 14.946 0.308 1.00 31.78 335 TRP A CA 1
ATOM 2676 C C . TRP A 1 335 ? 26.471 16.312 0.459 1.00 31.78 335 TRP A C 1
ATOM 2678 O O . TRP A 1 335 ? 27.353 16.528 1.291 1.00 31.78 335 TRP A O 1
ATOM 2688 N N . ARG A 1 336 ? 26.006 17.270 -0.344 1.00 21.05 336 ARG A N 1
ATOM 2689 C CA . ARG A 1 336 ? 26.351 18.689 -0.240 1.00 21.05 336 ARG A CA 1
ATOM 2690 C C . ARG A 1 336 ? 25.074 19.450 0.102 1.00 21.05 336 ARG A C 1
ATOM 2692 O O . ARG A 1 336 ? 24.129 19.454 -0.680 1.00 21.05 336 ARG A O 1
ATOM 2699 N N . VAL A 1 337 ? 25.039 20.086 1.272 1.00 25.64 337 VAL A N 1
ATOM 2700 C CA . VAL A 1 337 ? 23.922 20.951 1.671 1.00 25.64 337 VAL A CA 1
ATOM 2701 C C . VAL A 1 337 ? 24.006 22.255 0.875 1.00 25.64 337 VAL A C 1
ATOM 2703 O O . VAL A 1 337 ? 24.960 23.014 1.031 1.00 25.64 337 VAL A O 1
ATOM 2706 N N . LEU A 1 338 ? 23.003 22.532 0.041 1.00 22.56 338 LEU A N 1
ATOM 2707 C CA . LEU A 1 338 ? 22.725 23.883 -0.449 1.00 22.56 338 LEU A CA 1
ATOM 2708 C C . LEU A 1 338 ? 21.724 24.522 0.517 1.00 22.56 338 LEU A C 1
ATOM 2710 O O . LEU A 1 338 ? 20.539 24.198 0.497 1.00 22.56 338 LEU A O 1
ATOM 2714 N N . THR A 1 339 ? 22.188 25.405 1.401 1.00 24.67 339 THR A N 1
ATOM 2715 C CA . THR A 1 339 ? 21.286 26.175 2.263 1.00 24.67 339 THR A CA 1
ATOM 2716 C C . THR A 1 339 ? 20.649 27.300 1.450 1.00 24.67 339 THR A C 1
ATOM 2718 O O . THR A 1 339 ? 21.313 28.294 1.155 1.00 24.67 339 THR A O 1
ATOM 2721 N N . SER A 1 340 ? 19.363 27.179 1.124 1.00 26.47 340 SER A N 1
ATOM 2722 C CA . SER A 1 340 ? 18.536 28.349 0.821 1.00 26.47 340 SER A CA 1
ATOM 2723 C C . SER A 1 340 ? 18.021 28.920 2.142 1.00 26.47 340 SER A C 1
ATOM 2725 O O . SER A 1 340 ? 17.328 28.238 2.898 1.00 26.47 340 SER A O 1
ATOM 2727 N N . LYS A 1 341 ? 18.407 30.159 2.455 1.00 30.75 341 LYS A N 1
ATOM 2728 C CA . LYS A 1 341 ? 17.817 30.940 3.544 1.00 30.75 341 LYS A CA 1
ATOM 2729 C C . LYS A 1 341 ? 16.418 31.385 3.110 1.00 30.75 341 LYS A C 1
ATOM 2731 O O . LYS A 1 341 ? 16.319 32.340 2.352 1.00 30.75 341 LYS A O 1
ATOM 2736 N N . ASN A 1 342 ? 15.377 30.691 3.557 1.00 30.81 342 ASN A N 1
ATOM 2737 C CA . ASN A 1 342 ? 14.121 31.250 4.086 1.00 30.81 342 ASN A CA 1
ATOM 2738 C C . ASN A 1 342 ? 13.035 30.170 4.140 1.00 30.81 342 ASN A C 1
ATOM 2740 O O . ASN A 1 342 ? 13.027 29.224 3.359 1.00 30.81 342 ASN A O 1
ATOM 2744 N N . GLN A 1 343 ? 12.202 30.280 5.170 1.00 33.34 343 GLN A N 1
ATOM 2745 C CA . GLN A 1 343 ? 11.390 29.212 5.733 1.00 33.34 343 GLN A CA 1
ATOM 2746 C C . GLN A 1 343 ? 9.983 29.086 5.131 1.00 33.34 343 GLN A C 1
ATOM 2748 O O . GLN A 1 343 ? 9.415 30.049 4.636 1.00 33.34 343 GLN A O 1
ATOM 2753 N N . SER A 1 344 ? 9.427 27.892 5.378 1.00 33.72 344 SER A N 1
ATOM 2754 C CA . SER A 1 344 ? 8.016 27.482 5.414 1.00 33.72 344 SER A CA 1
ATOM 2755 C C . SER A 1 344 ? 7.310 27.208 4.082 1.00 33.72 344 SER A C 1
ATOM 2757 O O . SER A 1 344 ? 6.880 28.102 3.364 1.00 33.72 344 SER A O 1
ATOM 2759 N N . HIS A 1 345 ? 7.107 25.919 3.796 1.00 33.00 345 HIS A N 1
ATOM 2760 C CA . HIS A 1 345 ? 6.268 25.430 2.704 1.00 33.00 345 HIS A CA 1
ATOM 2761 C C . HIS A 1 345 ? 5.448 24.226 3.180 1.00 33.00 345 HIS A C 1
ATOM 2763 O O . HIS A 1 345 ? 6.002 23.297 3.767 1.00 33.00 345 HIS A O 1
ATOM 2769 N N . SER A 1 346 ? 4.148 24.196 2.865 1.00 25.84 346 SER A N 1
ATOM 2770 C CA . SER A 1 346 ? 3.354 22.962 2.896 1.00 25.84 346 SER A CA 1
ATOM 2771 C C . SER A 1 346 ? 2.901 22.620 1.478 1.00 25.84 346 SER A C 1
ATOM 2773 O O . SER A 1 346 ? 2.225 23.415 0.824 1.00 25.84 346 SER A O 1
ATOM 2775 N N . VAL A 1 347 ? 3.283 21.436 1.003 1.00 26.78 347 VAL A N 1
ATOM 2776 C CA . VAL A 1 347 ? 2.680 20.791 -0.165 1.00 26.78 347 VAL A CA 1
ATOM 2777 C C . VAL A 1 347 ? 1.685 19.768 0.373 1.00 26.78 347 VAL A C 1
ATOM 2779 O O . VAL A 1 347 ? 2.057 18.898 1.160 1.00 26.78 347 VAL A O 1
ATOM 2782 N N . ARG A 1 348 ? 0.409 19.873 -0.013 1.00 26.75 348 ARG A N 1
ATOM 2783 C CA . ARG A 1 348 ? -0.612 18.880 0.349 1.00 26.75 348 ARG A CA 1
ATOM 2784 C C . ARG A 1 348 ? -0.552 17.714 -0.630 1.00 26.75 348 ARG A C 1
ATOM 2786 O O . ARG A 1 348 ? -1.083 17.800 -1.731 1.00 26.75 348 ARG A O 1
ATOM 2793 N N . PHE A 1 349 ? 0.025 16.608 -0.183 1.00 25.97 349 PHE A N 1
ATOM 2794 C CA . PHE A 1 349 ? -0.287 15.291 -0.724 1.00 25.97 349 PHE A CA 1
ATOM 2795 C C . PHE A 1 349 ? -1.195 14.583 0.276 1.00 25.97 349 PHE A C 1
ATOM 2797 O O . PHE A 1 349 ? -0.794 14.313 1.406 1.00 25.97 349 PHE A O 1
ATOM 2804 N N . GLN A 1 350 ? -2.435 14.298 -0.121 1.00 28.67 350 GLN A N 1
ATOM 2805 C CA . GLN A 1 350 ? -3.322 13.449 0.667 1.00 28.67 350 GLN A CA 1
ATOM 2806 C C . GLN A 1 350 ? -2.941 11.990 0.399 1.00 28.67 350 GLN A C 1
ATOM 2808 O O . GLN A 1 350 ? -3.535 11.310 -0.435 1.00 28.67 350 GLN A O 1
ATOM 2813 N N . ILE A 1 351 ? -1.893 11.521 1.077 1.00 28.83 351 ILE A N 1
ATOM 2814 C CA . ILE A 1 351 ? -1.561 10.098 1.130 1.00 28.83 351 ILE A CA 1
ATOM 2815 C C . ILE A 1 351 ? -2.430 9.503 2.231 1.00 28.83 351 ILE A C 1
ATOM 2817 O O . ILE A 1 351 ? -2.169 9.678 3.419 1.00 28.83 351 ILE A O 1
ATOM 2821 N N . ILE A 1 352 ? -3.500 8.827 1.827 1.00 32.00 352 ILE A N 1
ATOM 2822 C CA . ILE A 1 352 ? -4.329 8.049 2.744 1.00 32.00 352 ILE A CA 1
ATOM 2823 C C . ILE A 1 352 ? -3.533 6.787 3.066 1.00 32.00 352 ILE A C 1
ATOM 2825 O O . ILE A 1 352 ? -3.600 5.792 2.347 1.00 32.00 352 ILE A O 1
ATOM 2829 N N . LEU A 1 353 ? -2.703 6.855 4.106 1.00 28.89 353 LEU A N 1
ATOM 2830 C CA . LEU A 1 353 ? -2.008 5.679 4.610 1.00 28.89 353 LEU A CA 1
ATOM 2831 C C . LEU A 1 353 ? -3.061 4.662 5.044 1.00 28.89 353 LEU A C 1
ATOM 2833 O O . LEU A 1 353 ? -3.976 4.959 5.811 1.00 28.89 353 LEU A O 1
ATOM 2837 N N . ARG A 1 354 ? -2.945 3.467 4.470 1.00 35.09 354 ARG A N 1
ATOM 2838 C CA . ARG A 1 354 ? -3.844 2.344 4.698 1.00 35.09 354 ARG A CA 1
ATOM 2839 C C . ARG A 1 354 ? -4.007 2.114 6.201 1.00 35.09 354 ARG A C 1
ATOM 2841 O O . ARG A 1 354 ? -3.037 1.839 6.903 1.00 35.09 354 ARG A O 1
ATOM 2848 N N . LEU A 1 355 ? -5.252 2.117 6.665 1.00 38.00 355 LEU A N 1
ATOM 2849 C CA . LEU A 1 355 ? -5.624 1.400 7.876 1.00 38.00 355 LEU A CA 1
ATOM 2850 C C . LEU A 1 355 ? -5.281 -0.075 7.617 1.00 38.00 355 LEU A C 1
ATOM 2852 O O . LEU A 1 355 ? -5.912 -0.716 6.779 1.00 38.00 355 LEU A O 1
ATOM 2856 N N . SER A 1 356 ? -4.194 -0.565 8.231 1.00 34.12 356 SER A N 1
ATOM 2857 C CA . SER A 1 356 ? -3.759 -1.971 8.155 1.00 34.12 356 SER A CA 1
ATOM 2858 C C . SER A 1 356 ? -4.939 -2.947 8.316 1.00 34.12 356 SER A C 1
ATOM 2860 O O . SER A 1 356 ? -5.929 -2.576 8.955 1.00 34.12 356 SER A O 1
ATOM 2862 N N . PRO A 1 357 ? -4.852 -4.169 7.744 1.00 38.69 357 PRO A N 1
ATOM 2863 C CA . PRO A 1 357 ? -5.893 -5.187 7.894 1.00 38.69 357 PRO A CA 1
ATOM 2864 C C . PRO A 1 357 ? -6.250 -5.356 9.370 1.00 38.69 357 PRO A C 1
ATOM 2866 O O . PRO A 1 357 ? -5.351 -5.221 10.200 1.00 38.69 357 PRO A O 1
ATOM 2869 N N . GLN A 1 358 ? -7.530 -5.631 9.656 1.00 44.78 358 GLN A N 1
ATOM 2870 C CA . GLN A 1 358 ? -8.067 -5.871 11.001 1.00 44.78 358 GLN A CA 1
ATOM 2871 C C . GLN A 1 358 ? -7.031 -6.591 11.870 1.00 44.78 358 GLN A C 1
ATOM 2873 O O . GLN A 1 358 ? -6.751 -7.771 11.652 1.00 44.78 358 GLN A O 1
ATOM 2878 N N . MET A 1 359 ? -6.441 -5.875 12.829 1.00 47.06 359 MET A N 1
ATOM 2879 C CA . MET A 1 359 ? -5.754 -6.549 13.915 1.00 47.06 359 MET A CA 1
ATOM 2880 C C . MET A 1 359 ? -6.855 -7.131 14.789 1.00 47.06 359 MET A C 1
ATOM 2882 O O . MET A 1 359 ? -7.857 -6.476 15.079 1.00 47.06 359 MET A O 1
ATOM 2886 N N . THR A 1 360 ? -6.725 -8.411 15.130 1.00 55.97 360 THR A N 1
ATOM 2887 C CA . THR A 1 360 ? -7.655 -9.066 16.047 1.00 55.97 360 THR A CA 1
ATOM 2888 C C . THR A 1 360 ? -7.732 -8.232 17.315 1.00 55.97 360 THR A C 1
ATOM 2890 O O . THR A 1 360 ? -6.705 -8.007 17.958 1.00 55.97 360 THR A O 1
ATOM 2893 N N . CYS A 1 361 ? -8.936 -7.764 17.646 1.00 64.50 361 CYS A N 1
ATOM 2894 C CA . CYS A 1 361 ? -9.176 -7.014 18.866 1.00 64.50 361 CYS A CA 1
ATOM 2895 C C . CYS A 1 361 ? -8.623 -7.832 20.042 1.00 64.50 361 CYS A C 1
ATOM 2897 O O . CYS A 1 361 ? -8.866 -9.040 20.114 1.00 64.50 361 CYS A O 1
ATOM 2899 N N . GLY A 1 362 ? -7.817 -7.215 20.913 1.00 77.44 362 GLY A N 1
ATOM 2900 C CA . GLY A 1 362 ? -7.195 -7.925 22.033 1.00 77.44 362 GLY A CA 1
ATOM 2901 C C . GLY A 1 362 ? -8.231 -8.720 22.839 1.00 77.44 362 GLY A C 1
ATOM 2902 O O . GLY A 1 362 ? -9.400 -8.332 22.898 1.00 77.44 362 GLY A O 1
ATOM 2903 N N . LYS A 1 363 ? -7.814 -9.831 23.469 1.00 83.38 363 LYS A N 1
ATOM 2904 C CA . LYS A 1 363 ? -8.722 -10.776 24.160 1.00 83.38 363 LYS A CA 1
ATOM 2905 C C . LYS A 1 363 ? -9.734 -10.087 25.086 1.00 83.38 363 LYS A C 1
ATOM 2907 O O . LYS A 1 363 ? -10.875 -10.522 25.163 1.00 83.38 363 LYS A O 1
ATOM 2912 N N . GLU A 1 364 ? -9.325 -9.011 25.754 1.00 87.50 364 GLU A N 1
ATOM 2913 C CA . GLU A 1 364 ? -10.188 -8.191 26.608 1.00 87.50 364 GLU A CA 1
ATOM 2914 C C . GLU A 1 364 ? -11.390 -7.593 25.858 1.00 87.50 364 GLU A C 1
ATOM 2916 O O . GLU A 1 364 ? -12.536 -7.767 26.269 1.00 87.50 364 GLU A O 1
ATOM 2921 N N . TYR A 1 365 ? -11.148 -6.904 24.744 1.00 89.88 365 TYR A N 1
ATOM 2922 C CA . TYR A 1 365 ? -12.203 -6.252 23.971 1.00 89.88 365 TYR A CA 1
ATOM 2923 C C . TYR A 1 365 ? -13.103 -7.264 23.270 1.00 89.88 365 TYR A C 1
ATOM 2925 O O . TYR A 1 365 ? -14.306 -7.032 23.156 1.00 89.88 365 TYR A O 1
ATOM 2933 N N . GLN A 1 366 ? -12.551 -8.415 22.869 1.00 87.56 366 GLN A N 1
ATOM 2934 C CA . GLN A 1 366 ? -13.354 -9.508 22.331 1.00 87.56 366 GLN A CA 1
ATOM 2935 C C . GLN A 1 366 ? -14.419 -9.962 23.341 1.00 87.56 366 GLN A C 1
ATOM 2937 O O . GLN A 1 366 ? -15.584 -10.078 22.976 1.00 87.56 366 GLN A O 1
ATOM 2942 N N . MET A 1 367 ? -14.068 -10.093 24.628 1.00 89.56 367 MET A N 1
ATOM 2943 C CA . MET A 1 367 ? -15.043 -10.430 25.676 1.00 89.56 367 MET A CA 1
ATOM 2944 C C . MET A 1 367 ? -16.140 -9.367 25.829 1.00 89.56 367 MET A C 1
ATOM 2946 O O . MET A 1 367 ? -17.292 -9.713 26.091 1.00 89.56 367 MET A O 1
ATOM 2950 N N . ILE A 1 368 ? -15.809 -8.079 25.668 1.00 92.00 368 ILE A N 1
ATOM 2951 C CA . ILE A 1 368 ? -16.803 -6.992 25.701 1.00 92.00 368 ILE A CA 1
ATOM 2952 C C . ILE A 1 368 ? -17.764 -7.129 24.515 1.00 92.00 368 ILE A C 1
ATOM 2954 O O . ILE A 1 368 ? -18.980 -7.095 24.698 1.00 92.00 368 ILE A O 1
ATOM 2958 N N . PHE A 1 369 ? -17.243 -7.349 23.307 1.00 91.50 369 PHE A N 1
ATOM 2959 C CA . PHE A 1 369 ? -18.075 -7.560 22.123 1.00 91.50 369 PHE A CA 1
ATOM 2960 C C . PHE A 1 369 ? -18.935 -8.821 22.219 1.00 91.50 369 PHE A C 1
ATOM 2962 O O . PHE A 1 369 ? -20.078 -8.816 21.756 1.00 91.50 369 PHE A O 1
ATOM 2969 N N . ASP A 1 370 ? -18.431 -9.891 22.826 1.00 90.81 370 ASP A N 1
ATOM 2970 C CA . ASP A 1 370 ? -19.192 -11.121 23.044 1.00 90.81 370 ASP A CA 1
ATOM 2971 C C . ASP A 1 370 ? -20.370 -10.867 23.996 1.00 90.81 370 ASP A C 1
ATOM 2973 O O . ASP A 1 370 ? -21.503 -11.224 23.662 1.00 90.81 370 ASP A O 1
ATOM 2977 N N . LYS A 1 371 ? -20.140 -10.131 25.095 1.00 92.38 371 LYS 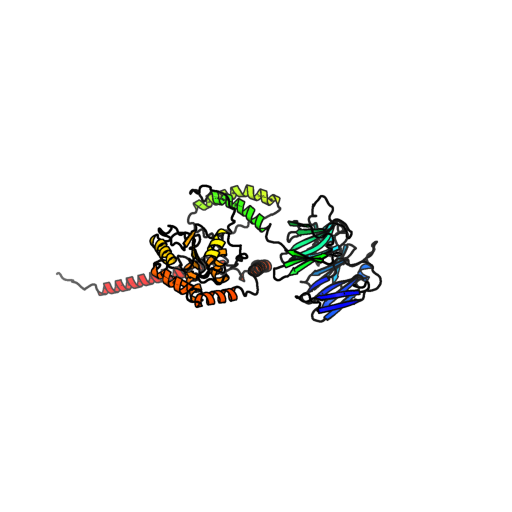A N 1
ATOM 2978 C CA . LYS A 1 371 ? -21.186 -9.696 26.042 1.00 92.38 371 LYS A CA 1
ATOM 2979 C C . LYS A 1 371 ? -22.211 -8.739 25.436 1.00 92.38 371 LYS A C 1
ATOM 2981 O O . LYS A 1 371 ? -23.366 -8.771 25.843 1.00 92.38 371 LYS A O 1
ATOM 2986 N N . ALA A 1 372 ? -21.815 -7.915 24.467 1.00 90.69 372 ALA A N 1
ATOM 2987 C CA . ALA A 1 372 ? -22.685 -6.905 23.858 1.00 90.69 372 ALA A CA 1
ATOM 2988 C C . ALA A 1 372 ? -23.905 -7.483 23.113 1.00 90.69 372 ALA A C 1
ATOM 2990 O O . ALA A 1 372 ? -24.828 -6.742 22.778 1.00 90.69 372 ALA A O 1
ATOM 2991 N N . GLY A 1 373 ? -23.912 -8.790 22.818 1.00 86.69 373 GLY A N 1
ATOM 2992 C CA . GLY A 1 373 ? -25.055 -9.459 22.197 1.00 86.69 373 GLY A CA 1
ATOM 2993 C C . GLY A 1 373 ? -25.483 -8.826 20.866 1.00 86.69 373 GLY A C 1
ATOM 2994 O O . GLY A 1 373 ? -24.638 -8.499 20.026 1.00 86.69 373 GLY A O 1
ATOM 2995 N N . ALA A 1 374 ? -26.799 -8.696 20.672 1.00 90.44 374 ALA A N 1
ATOM 2996 C CA . ALA A 1 374 ? -27.407 -8.107 19.477 1.00 90.44 374 ALA A CA 1
ATOM 2997 C C . ALA A 1 374 ? -27.383 -6.568 19.481 1.00 90.44 374 ALA A C 1
ATOM 2999 O O . ALA A 1 374 ? -27.234 -5.965 18.416 1.00 90.44 374 ALA A O 1
ATOM 3000 N N . GLU A 1 375 ? -27.457 -5.946 20.660 1.00 93.44 375 GLU A N 1
ATOM 3001 C CA . GLU A 1 375 ? -27.435 -4.486 20.824 1.00 93.44 375 GLU A CA 1
ATOM 3002 C C . GLU A 1 375 ? -26.126 -3.891 20.292 1.00 93.44 375 GLU A C 1
ATOM 3004 O O . GLU A 1 375 ? -26.125 -2.892 19.572 1.00 93.44 375 GLU A O 1
ATOM 3009 N N . GLY A 1 376 ? -25.006 -4.581 20.518 1.00 96.00 376 GLY A N 1
ATOM 3010 C CA . GLY A 1 376 ? -23.696 -4.172 20.021 1.00 96.00 376 GLY A CA 1
ATOM 3011 C C . GLY A 1 376 ? -23.049 -3.089 20.885 1.00 96.00 376 GLY A C 1
ATOM 3012 O O . GLY A 1 376 ? -23.374 -2.931 22.061 1.00 96.00 376 GLY A O 1
ATOM 3013 N N . VAL A 1 377 ? -22.067 -2.393 20.310 1.00 97.69 377 VAL A N 1
ATOM 3014 C CA . VAL A 1 377 ? -21.169 -1.499 21.054 1.00 97.69 377 VAL A CA 1
ATOM 3015 C C . VAL A 1 377 ? -21.178 -0.083 20.490 1.00 97.69 377 VAL A C 1
ATOM 3017 O O . VAL A 1 377 ? -21.101 0.116 19.273 1.00 97.69 377 VAL A O 1
ATOM 3020 N N . LEU A 1 378 ? -21.218 0.893 21.395 1.00 98.00 378 LEU A N 1
ATOM 3021 C CA . LEU A 1 378 ? -20.934 2.300 21.137 1.00 98.00 378 LEU A CA 1
ATOM 3022 C C . LEU A 1 378 ? -19.472 2.591 21.496 1.00 98.00 378 LEU A C 1
ATOM 3024 O O . LEU A 1 378 ? -19.042 2.327 22.619 1.00 98.00 378 LEU A O 1
ATOM 3028 N N . VAL A 1 379 ? -18.703 3.140 20.557 1.00 97.62 379 VAL A N 1
ATOM 3029 C CA . VAL A 1 379 ? -17.319 3.570 20.814 1.00 97.62 379 VAL A CA 1
ATOM 3030 C C . VAL A 1 379 ? -17.311 5.078 21.032 1.00 97.62 379 VAL A C 1
ATOM 3032 O O . VAL A 1 379 ? -17.899 5.811 20.240 1.00 97.62 379 VAL A O 1
ATOM 3035 N N . VAL A 1 380 ? -16.644 5.551 22.083 1.00 95.94 380 VAL A N 1
ATOM 3036 C CA . VAL A 1 380 ? -16.577 6.978 22.435 1.00 95.94 380 VAL A CA 1
ATOM 3037 C C . VAL A 1 380 ? -15.118 7.406 22.581 1.00 95.94 380 VAL A C 1
ATOM 3039 O O . VAL A 1 380 ? -14.360 6.798 23.340 1.00 95.94 380 VAL A O 1
ATOM 3042 N N . SER A 1 381 ? -14.707 8.447 21.852 1.00 92.06 381 SER A N 1
ATOM 3043 C CA . SER A 1 381 ? -13.325 8.945 21.872 1.00 92.06 381 SER A CA 1
ATOM 3044 C C . SER A 1 381 ? -13.220 10.408 21.443 1.00 92.06 381 SER A C 1
ATOM 3046 O O . SER A 1 381 ? -13.684 10.789 20.373 1.00 92.06 381 SER A O 1
ATOM 3048 N N . MET A 1 382 ? -12.524 11.231 22.227 1.00 87.12 382 MET A N 1
ATOM 3049 C CA . MET A 1 382 ? -12.255 12.639 21.883 1.00 87.12 382 MET A CA 1
ATOM 3050 C C . MET A 1 382 ? -10.862 12.858 21.263 1.00 87.12 382 MET A C 1
ATOM 3052 O O . MET A 1 382 ? -10.410 13.988 21.100 1.00 87.12 382 MET A O 1
ATOM 3056 N N . GLY A 1 383 ? -10.191 11.779 20.840 1.00 77.69 383 GLY A N 1
ATOM 3057 C CA . GLY A 1 383 ? -8.838 11.836 20.278 1.00 77.69 383 GLY A CA 1
ATOM 3058 C C . GLY A 1 383 ? -7.749 11.907 21.352 1.00 77.69 383 GLY A C 1
ATOM 3059 O O . GLY A 1 383 ? -7.992 11.578 22.507 1.00 77.69 383 GLY A O 1
ATOM 3060 N N . THR A 1 384 ? -6.518 12.258 20.965 1.00 67.00 384 THR A N 1
ATOM 3061 C CA . THR A 1 384 ? -5.323 12.264 21.844 1.00 67.00 384 THR A CA 1
ATOM 3062 C C . THR A 1 384 ? -4.847 13.651 22.255 1.00 67.00 384 THR A C 1
ATOM 3064 O O . THR A 1 384 ? -4.001 13.765 23.128 1.00 67.00 384 THR A O 1
ATOM 3067 N N . VAL A 1 385 ? -5.315 14.689 21.561 1.00 60.75 385 VAL A N 1
ATOM 3068 C CA . VAL A 1 385 ? -4.925 16.088 21.803 1.00 60.75 385 VAL A CA 1
ATOM 3069 C C . VAL A 1 385 ? -5.949 16.782 22.696 1.00 60.75 385 VAL A C 1
ATOM 3071 O O . VAL A 1 385 ? -5.631 17.759 23.365 1.00 60.75 385 VAL A O 1
ATOM 3074 N N . VAL A 1 386 ? -7.183 16.277 22.697 1.00 61.50 386 VAL A N 1
ATOM 3075 C CA . VAL A 1 386 ? -8.291 16.847 23.451 1.00 61.50 386 VAL A CA 1
ATOM 3076 C C . VAL A 1 386 ? -8.669 15.879 24.552 1.00 61.50 386 VAL A C 1
ATOM 3078 O O . VAL A 1 386 ? -9.481 14.981 24.354 1.00 61.50 386 VAL A O 1
ATOM 3081 N N . ASP A 1 387 ? -8.040 16.057 25.706 1.00 58.91 387 ASP A N 1
ATOM 3082 C CA . ASP A 1 387 ? -8.413 15.315 26.907 1.00 58.91 387 ASP A CA 1
ATOM 3083 C C . ASP A 1 387 ? -9.477 16.076 27.725 1.00 58.91 387 ASP A C 1
ATOM 3085 O O . ASP A 1 387 ? -10.169 15.468 28.529 1.00 58.91 387 ASP A O 1
ATOM 3089 N N . GLY A 1 388 ? -9.654 17.386 27.501 1.00 62.22 388 GLY A N 1
ATOM 3090 C CA . GLY A 1 388 ? -10.471 18.272 28.337 1.00 62.22 388 GLY A CA 1
ATOM 3091 C C . GLY A 1 388 ? -11.937 18.407 27.918 1.00 62.22 388 GLY A C 1
ATOM 3092 O O . GLY A 1 388 ? -12.232 19.111 26.954 1.00 62.22 388 GLY A O 1
ATOM 3093 N N . VAL A 1 389 ? -12.854 17.825 28.691 1.00 80.94 389 VAL A N 1
ATOM 3094 C CA . VAL A 1 389 ? -14.257 18.282 28.803 1.00 80.94 389 VAL A CA 1
ATOM 3095 C C . VAL A 1 389 ? -14.460 18.860 30.205 1.00 80.94 389 VAL A C 1
ATOM 3097 O O . VAL A 1 389 ? -13.639 18.627 31.089 1.00 80.94 389 VAL A O 1
ATOM 3100 N N . SER A 1 390 ? -15.515 19.634 30.455 1.00 90.00 390 SER A N 1
ATOM 3101 C CA . SER A 1 390 ? -15.831 20.021 31.838 1.00 90.00 390 SER A CA 1
ATOM 3102 C C . SER A 1 390 ? -16.325 18.808 32.640 1.00 90.00 390 SER A C 1
ATOM 3104 O O . SER A 1 390 ? -16.836 17.842 32.071 1.00 90.00 390 SER A O 1
ATOM 3106 N N . GLN A 1 391 ? -16.223 18.854 33.974 1.00 92.69 391 GLN A N 1
ATOM 3107 C CA . GLN A 1 391 ? -16.783 17.797 34.829 1.00 92.69 391 GLN A CA 1
ATOM 3108 C C . GLN A 1 391 ? -18.284 17.592 34.568 1.00 92.69 391 GLN A C 1
ATOM 3110 O O . GLN A 1 391 ? -18.744 16.459 34.488 1.00 92.69 391 GLN A O 1
ATOM 3115 N N . GLU A 1 392 ? -19.032 18.684 34.385 1.00 92.50 392 GLU A N 1
ATOM 3116 C CA . GLU A 1 392 ? -20.464 18.642 34.070 1.00 92.50 392 GLU A CA 1
ATOM 3117 C C . GLU A 1 392 ? -20.734 17.938 32.736 1.00 92.50 392 GLU A C 1
ATOM 3119 O O . GLU A 1 392 ? -21.661 17.138 32.641 1.00 92.50 392 GLU A O 1
ATOM 3124 N N . GLN A 1 393 ? -19.902 18.181 31.719 1.00 92.81 393 GLN A N 1
ATOM 3125 C CA . GLN A 1 393 ? -20.004 17.506 30.425 1.00 92.81 393 GLN A CA 1
ATOM 3126 C C . GLN A 1 393 ? -19.670 16.017 30.538 1.00 92.81 393 GLN A C 1
ATOM 3128 O O . GLN A 1 393 ? -20.405 15.200 29.986 1.00 92.81 393 GLN A O 1
ATOM 3133 N N . ALA A 1 394 ? -18.613 15.644 31.268 1.00 93.62 394 ALA A N 1
ATOM 3134 C CA . ALA A 1 394 ? -18.273 14.240 31.503 1.00 93.62 394 ALA A CA 1
ATOM 3135 C C . ALA A 1 394 ? -19.415 13.500 32.222 1.00 93.62 394 ALA A C 1
ATOM 3137 O O . ALA A 1 394 ? -19.828 12.422 31.789 1.00 93.62 394 ALA A O 1
ATOM 3138 N N . ASP A 1 395 ? -19.972 14.102 33.276 1.00 95.19 395 ASP A N 1
ATOM 3139 C CA . ASP A 1 395 ? -21.079 13.529 34.045 1.00 95.19 395 ASP A CA 1
ATOM 3140 C C . ASP A 1 395 ? -22.359 13.428 33.193 1.00 95.19 395 ASP A C 1
ATOM 3142 O O . ASP A 1 395 ? -23.032 12.394 33.202 1.00 95.19 395 ASP A O 1
ATOM 3146 N N . ALA A 1 396 ? -22.667 14.453 32.390 1.00 95.12 396 ALA A N 1
ATOM 3147 C CA . ALA A 1 396 ? -23.799 14.445 31.464 1.00 95.12 396 ALA A CA 1
ATOM 3148 C C . ALA A 1 396 ? -23.657 13.370 30.375 1.00 95.12 396 ALA A C 1
ATOM 3150 O O . ALA A 1 396 ? -24.622 12.658 30.081 1.00 95.12 396 ALA A O 1
ATOM 3151 N N . MET A 1 397 ? -22.460 13.213 29.800 1.00 95.38 397 MET A N 1
ATOM 3152 C CA . MET A 1 397 ? -22.162 12.157 28.829 1.00 95.38 397 MET A CA 1
ATOM 3153 C C . MET A 1 397 ? -22.345 10.773 29.452 1.00 95.38 397 MET A C 1
ATOM 3155 O O . MET A 1 397 ? -23.068 9.944 28.904 1.00 95.38 397 MET A O 1
ATOM 3159 N N . SER A 1 398 ? -21.773 10.552 30.638 1.00 96.31 398 SER A N 1
ATOM 3160 C CA . SER A 1 398 ? -21.903 9.289 31.367 1.00 96.31 398 SER A CA 1
ATOM 3161 C C . SER A 1 398 ? -23.363 8.938 31.672 1.00 96.31 398 SER A C 1
ATOM 3163 O O . SER A 1 398 ? -23.805 7.817 31.413 1.00 96.31 398 SER A O 1
ATOM 3165 N N . ALA A 1 399 ? -24.146 9.914 32.143 1.00 96.88 399 ALA A N 1
ATOM 3166 C CA . ALA A 1 399 ? -25.573 9.739 32.403 1.00 96.88 399 ALA A CA 1
ATOM 3167 C C . ALA A 1 399 ? -26.373 9.423 31.126 1.00 96.88 399 ALA A C 1
ATOM 3169 O O . ALA A 1 399 ? -27.299 8.613 31.175 1.00 96.88 399 ALA A O 1
ATOM 3170 N N . SER A 1 400 ? -25.993 10.008 29.984 1.00 96.75 400 SER A N 1
ATOM 3171 C CA . SER A 1 400 ? -26.597 9.699 28.677 1.00 96.75 400 SER A CA 1
ATOM 3172 C C . SER A 1 400 ? -26.327 8.253 28.276 1.00 96.75 400 SER A C 1
ATOM 3174 O O . SER A 1 400 ? -27.237 7.517 27.900 1.00 96.75 400 SER A O 1
ATOM 3176 N N . PHE A 1 401 ? -25.062 7.838 28.371 1.00 96.81 401 PHE A N 1
ATOM 3177 C CA . PHE A 1 401 ? -24.603 6.511 27.972 1.00 96.81 401 PHE A CA 1
ATOM 3178 C C . PHE A 1 401 ? -25.196 5.407 28.845 1.00 96.81 401 PHE A C 1
ATOM 3180 O O . PHE A 1 401 ? -25.565 4.358 28.323 1.00 96.81 401 PHE A O 1
ATOM 3187 N N . ALA A 1 402 ? -25.382 5.660 30.142 1.00 96.94 402 ALA A N 1
ATOM 3188 C CA . ALA A 1 402 ? -26.000 4.716 31.072 1.00 96.94 402 ALA A CA 1
ATOM 3189 C C . ALA A 1 402 ? -27.453 4.339 30.713 1.00 96.94 402 ALA A C 1
ATOM 3191 O O . ALA A 1 402 ? -27.941 3.304 31.161 1.00 96.94 402 ALA A O 1
ATOM 3192 N N . ARG A 1 403 ? -28.145 5.162 29.913 1.00 96.62 403 ARG A N 1
ATOM 3193 C CA . ARG A 1 403 ? -29.527 4.921 29.456 1.00 96.62 403 ARG A CA 1
ATOM 3194 C C . ARG A 1 403 ? -29.606 4.037 28.209 1.00 96.62 403 ARG A C 1
ATOM 3196 O O . ARG A 1 403 ? -30.699 3.617 27.839 1.00 96.62 403 ARG A O 1
ATOM 3203 N N . LEU A 1 404 ? -28.485 3.807 27.527 1.00 96.62 404 LEU A N 1
ATOM 3204 C CA . LEU A 1 404 ? -28.448 3.071 26.266 1.00 96.62 404 LEU A CA 1
ATOM 3205 C C . LEU A 1 404 ? -28.389 1.552 26.508 1.00 96.62 404 LEU A C 1
ATOM 3207 O O . LEU A 1 404 ? -27.676 1.108 27.409 1.00 96.62 404 LEU A O 1
ATOM 3211 N N . PRO A 1 405 ? -29.070 0.735 25.684 1.00 95.31 405 PRO A N 1
ATOM 3212 C CA . PRO A 1 405 ? -28.984 -0.723 25.781 1.00 95.31 405 PRO A CA 1
ATOM 3213 C C . PRO A 1 405 ? -27.633 -1.282 25.297 1.00 95.31 405 PRO A C 1
ATOM 3215 O O . PRO A 1 405 ? -27.273 -2.410 25.634 1.00 95.31 405 PRO A O 1
ATOM 3218 N N . GLN A 1 406 ? -26.864 -0.510 24.521 1.00 97.31 406 GLN A N 1
ATOM 3219 C CA . GLN A 1 406 ? -25.539 -0.900 24.039 1.00 97.31 406 GLN A CA 1
ATOM 3220 C C . GLN A 1 406 ? -24.498 -0.878 25.161 1.00 97.31 406 GLN A C 1
ATOM 3222 O O . GLN A 1 406 ? -24.555 -0.056 26.079 1.00 97.31 406 GLN A O 1
ATOM 3227 N N . LEU A 1 407 ? -23.480 -1.733 25.031 1.00 97.81 407 LEU A N 1
ATOM 3228 C CA . LEU A 1 407 ? -22.257 -1.570 25.814 1.00 97.81 407 LEU A CA 1
ATOM 3229 C C . LEU A 1 407 ? -21.450 -0.399 25.254 1.00 97.81 407 LEU A C 1
ATOM 3231 O O . LEU A 1 407 ? -21.360 -0.215 24.040 1.00 97.81 407 LEU A O 1
ATOM 3235 N N . VAL A 1 408 ? -20.834 0.380 26.133 1.00 97.94 408 VAL A N 1
ATOM 3236 C CA . VAL A 1 408 ? -20.090 1.582 25.759 1.00 97.94 408 VAL A CA 1
ATOM 3237 C C . VAL A 1 408 ? -18.618 1.371 26.068 1.00 97.94 408 VAL A C 1
ATOM 3239 O O . VAL A 1 408 ? -18.258 1.090 27.206 1.00 97.94 408 VAL A O 1
ATOM 3242 N N . ILE A 1 409 ? -17.752 1.500 25.065 1.00 97.38 409 ILE A N 1
ATOM 3243 C CA . ILE A 1 409 ? -16.299 1.538 25.260 1.00 97.38 409 ILE A CA 1
ATOM 3244 C C . ILE A 1 409 ? -15.868 2.989 25.114 1.00 97.38 409 ILE A C 1
ATOM 3246 O O . ILE A 1 409 ? -15.915 3.547 24.016 1.00 97.38 409 ILE A O 1
ATOM 3250 N N . TRP A 1 410 ? -15.448 3.598 26.219 1.00 95.62 410 TRP A N 1
ATOM 3251 C CA . TRP A 1 410 ? -15.156 5.023 26.274 1.00 95.62 410 TRP A CA 1
ATOM 3252 C C . TRP A 1 410 ? -13.690 5.268 26.621 1.00 95.62 410 TRP A C 1
ATOM 3254 O O . TRP A 1 410 ? -13.217 4.859 27.685 1.00 95.62 410 TRP A O 1
ATOM 3264 N N . LYS A 1 411 ? -12.974 5.964 25.727 1.00 93.56 411 LYS A N 1
ATOM 3265 C CA . LYS A 1 411 ? -11.688 6.568 26.074 1.00 93.56 411 LYS A CA 1
ATOM 3266 C C . LYS A 1 411 ? -11.921 7.646 27.136 1.00 93.56 411 LYS A C 1
ATOM 3268 O O . LYS A 1 411 ? -12.576 8.645 26.853 1.00 93.56 411 LYS A O 1
ATOM 3273 N N . GLU A 1 412 ? -11.368 7.419 28.320 1.00 89.50 412 GLU A N 1
ATOM 3274 C CA . GLU A 1 412 ? -11.512 8.248 29.513 1.00 89.50 412 GLU A CA 1
ATOM 3275 C C . GLU A 1 412 ? -11.298 9.738 29.201 1.00 89.50 412 GLU A C 1
ATOM 3277 O O . GLU A 1 412 ? -10.242 10.093 28.669 1.00 89.50 412 GLU A O 1
ATOM 3282 N N . PRO A 1 413 ? -12.286 10.604 29.498 1.00 89.06 413 PRO A N 1
ATOM 3283 C CA . PRO A 1 413 ? -12.091 12.043 29.455 1.00 89.06 413 PRO A CA 1
ATOM 3284 C C . PRO A 1 413 ? -11.307 12.514 30.686 1.00 89.06 413 PRO A C 1
ATOM 3286 O O . PRO A 1 413 ? -11.277 11.843 31.717 1.00 89.06 413 PRO A O 1
ATOM 3289 N N . ASN A 1 414 ? -10.726 13.706 30.603 1.00 86.50 414 ASN A N 1
ATOM 3290 C CA . ASN A 1 414 ? -10.095 14.387 31.723 1.00 86.50 414 ASN A CA 1
ATOM 3291 C C . ASN A 1 414 ? -10.853 15.699 32.033 1.00 86.50 414 ASN A C 1
ATOM 3293 O O . ASN A 1 414 ? -10.840 16.609 31.205 1.00 86.50 414 ASN A O 1
ATOM 3297 N N . PRO A 1 415 ? -11.507 15.832 33.201 1.00 89.62 415 PRO A N 1
ATOM 3298 C CA . PRO A 1 415 ? -11.591 14.852 34.281 1.00 89.62 415 PRO A CA 1
ATOM 3299 C C . PRO A 1 415 ? -12.531 13.677 33.940 1.00 89.62 415 PRO A C 1
ATOM 3301 O O . PRO A 1 415 ? -13.434 13.832 33.111 1.00 89.62 415 PRO A O 1
ATOM 3304 N N . PRO A 1 416 ? -12.358 12.508 34.589 1.00 91.19 416 PRO A N 1
ATOM 3305 C CA . PRO A 1 416 ? -13.274 11.385 34.434 1.00 91.19 416 PRO A CA 1
ATOM 3306 C C . PRO A 1 416 ? -14.654 11.706 35.040 1.00 91.19 416 PRO A C 1
ATOM 3308 O O . PRO A 1 416 ? -14.754 12.514 35.971 1.00 91.19 416 PRO A O 1
ATOM 3311 N N . PRO A 1 417 ? -15.734 11.067 34.558 1.00 93.31 417 PRO A N 1
ATOM 3312 C CA . PRO A 1 417 ? -17.058 11.219 35.153 1.00 93.31 417 PRO A CA 1
ATOM 3313 C C . PRO A 1 417 ? -17.089 10.679 36.591 1.00 93.31 417 PRO A C 1
ATOM 3315 O O . PRO A 1 417 ? -16.446 9.677 36.908 1.00 93.31 417 PRO A O 1
ATOM 3318 N N . ARG A 1 418 ? -17.879 11.308 37.464 1.00 93.25 418 ARG A N 1
ATOM 3319 C CA . ARG A 1 418 ? -18.023 10.908 38.879 1.00 93.25 418 ARG A CA 1
ATOM 3320 C C . ARG A 1 418 ? -18.783 9.598 39.053 1.00 93.25 418 ARG A C 1
ATOM 3322 O O . ARG A 1 418 ? -18.540 8.863 40.005 1.00 93.25 418 ARG A O 1
ATOM 3329 N N . VAL A 1 419 ? -19.727 9.333 38.154 1.00 92.56 419 VAL A N 1
ATOM 3330 C CA . VAL A 1 419 ? -20.581 8.141 38.155 1.00 92.56 419 VAL A CA 1
ATOM 3331 C C . VAL A 1 419 ? -20.547 7.533 36.763 1.00 92.56 419 VAL A C 1
ATOM 3333 O O . VAL A 1 419 ? -20.621 8.260 35.775 1.00 92.56 419 VAL A O 1
ATOM 3336 N N . ILE A 1 420 ? -20.443 6.208 36.682 1.00 94.69 420 ILE A N 1
ATOM 3337 C CA . ILE A 1 420 ? -20.378 5.447 35.429 1.00 94.69 420 ILE A CA 1
ATOM 3338 C C . ILE A 1 420 ? -21.485 4.393 35.450 1.00 94.69 420 ILE A C 1
ATOM 3340 O O . ILE A 1 420 ? -21.695 3.734 36.468 1.00 94.69 420 ILE A O 1
ATOM 3344 N N . GLY A 1 421 ? -22.210 4.246 34.340 1.00 92.50 421 GLY A N 1
ATOM 3345 C CA . GLY A 1 421 ? -23.237 3.213 34.192 1.00 92.50 421 GLY A CA 1
ATOM 3346 C C . GLY A 1 421 ? -22.645 1.807 34.042 1.00 92.50 421 GLY A C 1
ATOM 3347 O O . GLY A 1 421 ? -21.557 1.633 33.499 1.00 92.50 421 GLY A O 1
ATOM 3348 N N . ASN A 1 422 ? -23.393 0.779 34.455 1.00 93.69 422 ASN A N 1
ATOM 3349 C CA . ASN A 1 422 ? -22.948 -0.625 34.410 1.00 93.69 422 ASN A CA 1
ATOM 3350 C C . ASN A 1 422 ? -22.652 -1.153 32.991 1.00 93.69 422 ASN A C 1
ATOM 3352 O O . ASN A 1 422 ? -22.003 -2.186 32.839 1.00 93.69 422 ASN A O 1
ATOM 3356 N N . ASN A 1 423 ? -23.140 -0.470 31.954 1.00 96.00 423 ASN A N 1
ATOM 3357 C CA . ASN A 1 423 ? -22.905 -0.789 30.547 1.00 96.00 423 ASN A CA 1
ATOM 3358 C C . ASN A 1 423 ? -21.628 -0.142 29.978 1.00 96.00 423 ASN A C 1
ATOM 3360 O O . ASN A 1 423 ? -21.298 -0.381 28.817 1.00 96.00 423 ASN A O 1
ATOM 3364 N N . THR A 1 424 ? -20.922 0.685 30.754 1.00 96.50 424 THR A N 1
ATOM 3365 C CA . THR A 1 424 ? -19.822 1.519 30.261 1.00 96.50 424 THR A CA 1
ATOM 3366 C C . THR A 1 424 ? -18.465 1.037 30.776 1.00 96.50 424 THR A C 1
ATOM 3368 O O . THR A 1 424 ? -18.220 0.945 31.976 1.00 96.50 424 THR A O 1
ATOM 3371 N N . TYR A 1 425 ? -17.550 0.774 29.846 1.00 95.69 425 TYR A N 1
ATOM 3372 C CA . TYR A 1 425 ? -16.152 0.434 30.085 1.00 95.69 425 TYR A CA 1
ATOM 3373 C C . TYR A 1 425 ? -15.277 1.659 29.826 1.00 95.69 425 TYR A C 1
ATOM 3375 O O . TYR A 1 425 ? -14.986 1.997 28.676 1.00 95.69 425 TYR A O 1
ATOM 3383 N N . LEU A 1 426 ? -14.846 2.311 30.905 1.00 94.12 426 LEU A N 1
ATOM 3384 C CA . LEU A 1 426 ? -13.941 3.455 30.846 1.00 94.12 426 LEU A CA 1
ATOM 3385 C C . LEU A 1 426 ? -12.484 2.980 30.755 1.00 94.12 426 LEU A C 1
ATOM 3387 O O . LEU A 1 426 ? -12.050 2.125 31.533 1.00 94.12 426 LEU A O 1
ATOM 3391 N N . LYS A 1 427 ? -11.729 3.503 29.785 1.00 92.12 427 LYS A N 1
ATOM 3392 C CA . LYS A 1 427 ? -10.339 3.108 29.519 1.00 92.12 427 LYS A CA 1
ATOM 3393 C C . LYS A 1 427 ? -9.474 4.323 29.226 1.00 92.12 427 LYS A C 1
ATOM 3395 O O . LYS A 1 427 ? -9.811 5.117 28.361 1.00 92.12 427 LYS A O 1
ATOM 3400 N N . LYS A 1 428 ? -8.295 4.412 29.841 1.00 88.94 428 LYS A N 1
ATOM 3401 C CA . LYS A 1 428 ? -7.315 5.475 29.537 1.00 88.94 428 LYS A CA 1
ATOM 3402 C C . LYS A 1 428 ? -6.892 5.497 28.064 1.00 88.94 428 LYS A C 1
ATOM 3404 O O . LYS A 1 428 ? -6.626 6.551 27.494 1.00 88.94 428 LYS A O 1
ATOM 3409 N N . TRP A 1 429 ? -6.849 4.321 27.444 1.00 87.69 429 TRP A N 1
ATOM 3410 C CA . TRP A 1 429 ? -6.514 4.151 26.039 1.00 87.69 429 TRP A CA 1
ATOM 3411 C C . TRP A 1 429 ? -7.382 3.072 25.402 1.00 87.69 429 TRP A C 1
ATOM 3413 O O . TRP A 1 429 ? -7.668 2.059 26.038 1.00 87.69 429 TRP A O 1
ATOM 3423 N N . ILE A 1 430 ? -7.765 3.276 24.139 1.00 90.56 430 ILE A N 1
ATOM 3424 C CA . ILE A 1 430 ? -8.524 2.300 23.355 1.00 90.56 430 ILE A CA 1
ATOM 3425 C C . ILE A 1 430 ? -7.907 2.138 21.958 1.00 90.56 430 ILE A C 1
ATOM 3427 O O . ILE A 1 430 ? -7.505 3.137 21.353 1.00 90.56 430 ILE A O 1
ATOM 3431 N N . PRO A 1 431 ? -7.873 0.918 21.391 1.00 90.00 431 PRO A N 1
ATOM 3432 C CA . PRO A 1 431 ? -7.486 0.693 20.002 1.00 90.00 431 PRO A CA 1
ATOM 3433 C C . PRO A 1 431 ? -8.646 1.086 19.071 1.00 90.00 431 PRO A C 1
ATOM 3435 O O . PRO A 1 431 ? -9.294 0.233 18.467 1.00 90.00 431 PRO A O 1
ATOM 3438 N N . GLN A 1 432 ? -8.948 2.391 18.988 1.00 89.19 432 GLN A N 1
ATOM 3439 C CA . GLN A 1 432 ? -10.145 2.940 18.325 1.00 89.19 432 GLN A CA 1
ATOM 3440 C C . GLN A 1 432 ? -10.380 2.341 16.937 1.00 89.19 432 GLN A C 1
ATOM 3442 O O . GLN A 1 432 ? -11.490 1.918 16.632 1.00 89.19 432 GLN A O 1
ATOM 3447 N N . LYS A 1 433 ? -9.328 2.263 16.123 1.00 86.50 433 LYS A N 1
ATOM 3448 C CA . LYS A 1 433 ? -9.371 1.681 14.785 1.00 86.50 433 LYS A CA 1
ATOM 3449 C C . LYS A 1 433 ? -9.950 0.263 14.770 1.00 86.50 433 LYS A C 1
ATOM 3451 O O . LYS A 1 433 ? -10.845 -0.015 13.977 1.00 86.50 433 LYS A O 1
ATOM 3456 N N . ASP A 1 434 ? -9.451 -0.623 15.629 1.00 87.75 434 ASP A N 1
ATOM 3457 C CA . ASP A 1 434 ? -9.886 -2.023 15.660 1.00 87.75 434 ASP A CA 1
ATOM 3458 C C . ASP A 1 434 ? -11.308 -2.142 16.217 1.00 87.75 434 ASP A C 1
ATOM 3460 O O . ASP A 1 434 ? -12.102 -2.948 15.731 1.00 87.75 434 ASP A O 1
ATOM 3464 N N . LEU A 1 435 ? -11.662 -1.286 17.183 1.00 93.75 435 LEU A N 1
ATOM 3465 C CA . LEU A 1 435 ? -13.023 -1.206 17.713 1.00 93.75 435 LEU A CA 1
ATOM 3466 C C . LEU A 1 435 ? -14.013 -0.750 16.637 1.00 93.75 435 LEU A C 1
ATOM 3468 O O . LEU A 1 435 ? -15.041 -1.390 16.438 1.00 93.75 435 LEU A O 1
ATOM 3472 N N . VAL A 1 436 ? -13.703 0.314 15.896 1.00 93.94 436 VAL A N 1
ATOM 3473 C CA . VAL A 1 436 ? -14.540 0.818 14.794 1.00 93.94 436 VAL A CA 1
ATOM 3474 C C . VAL A 1 436 ? -14.631 -0.201 13.654 1.00 93.94 436 VAL A C 1
ATOM 3476 O O . VAL A 1 436 ? -15.670 -0.314 13.008 1.00 93.94 436 VAL A O 1
ATOM 3479 N N . ALA A 1 437 ? -13.584 -0.998 13.437 1.00 91.44 437 ALA A N 1
ATOM 3480 C CA . ALA A 1 437 ? -13.577 -2.064 12.442 1.00 91.44 437 ALA A CA 1
ATOM 3481 C C . ALA A 1 437 ? -14.416 -3.297 12.815 1.00 91.44 437 ALA A C 1
ATOM 3483 O O . ALA A 1 437 ? -14.651 -4.149 11.948 1.00 91.44 437 ALA A O 1
ATOM 3484 N N . HIS A 1 438 ? -14.832 -3.429 14.077 1.00 93.81 438 HIS A N 1
ATOM 3485 C CA . HIS A 1 438 ? -15.526 -4.613 14.563 1.00 93.81 438 HIS A CA 1
ATOM 3486 C C . HIS A 1 438 ? -17.006 -4.640 14.112 1.00 93.81 438 HIS A C 1
ATOM 3488 O O . HIS A 1 438 ? -17.709 -3.635 14.243 1.00 93.81 438 HIS A O 1
ATOM 3494 N N . PRO A 1 439 ? -17.549 -5.785 13.643 1.00 92.81 439 PRO A N 1
ATOM 3495 C CA . PRO A 1 439 ? -18.915 -5.859 13.102 1.00 92.81 439 PRO A CA 1
ATOM 3496 C C . PRO A 1 439 ? -20.031 -5.454 14.075 1.00 92.81 439 PRO A C 1
ATOM 3498 O O . PRO A 1 439 ? -21.078 -4.970 13.646 1.00 92.81 439 PRO A O 1
ATOM 3501 N N . LYS A 1 440 ? -19.815 -5.647 15.383 1.00 95.50 440 LYS A N 1
ATOM 3502 C CA . LYS A 1 440 ? -20.772 -5.273 16.440 1.00 95.50 440 LYS A CA 1
ATOM 3503 C C . LYS A 1 440 ? -20.741 -3.784 16.807 1.00 95.50 440 LYS A C 1
ATOM 3505 O O . LYS A 1 440 ? -21.538 -3.362 17.641 1.00 95.50 440 LYS A O 1
ATOM 3510 N N . THR A 1 441 ? -19.860 -2.986 16.210 1.00 97.25 441 THR A N 1
ATOM 3511 C CA . THR A 1 441 ? -19.813 -1.543 16.467 1.00 97.25 441 THR A CA 1
ATOM 3512 C C . THR A 1 441 ? -20.935 -0.833 15.725 1.00 97.25 441 THR A C 1
ATOM 3514 O O . THR A 1 441 ? -21.044 -0.891 14.492 1.00 97.25 441 THR A O 1
ATOM 3517 N N . ARG A 1 442 ? -21.797 -0.172 16.500 1.00 97.31 442 ARG A N 1
ATOM 3518 C CA . ARG A 1 442 ? -23.019 0.463 16.002 1.00 97.31 442 ARG A CA 1
ATOM 3519 C C . ARG A 1 442 ? -22.799 1.907 15.601 1.00 97.31 442 ARG A C 1
ATOM 3521 O O . ARG A 1 442 ? -23.231 2.278 14.516 1.00 97.31 442 ARG A O 1
ATOM 3528 N N . ALA A 1 443 ? -22.088 2.673 16.420 1.00 97.81 443 ALA A N 1
ATOM 3529 C CA . ALA A 1 443 ? -21.756 4.061 16.138 1.00 97.81 443 ALA A CA 1
ATOM 3530 C C . ALA A 1 443 ? -20.471 4.490 16.864 1.00 97.81 443 ALA A C 1
ATOM 3532 O O . ALA A 1 443 ? -20.004 3.818 17.791 1.00 97.81 443 ALA A O 1
ATOM 3533 N N . LEU A 1 444 ? -19.921 5.620 16.426 1.00 97.69 444 LEU A N 1
ATOM 3534 C CA . LEU A 1 444 ? -18.761 6.279 17.013 1.00 97.69 444 LEU A CA 1
ATOM 3535 C C . LEU A 1 444 ? -19.161 7.685 17.494 1.00 97.69 444 LEU A C 1
ATOM 3537 O O . LEU A 1 444 ? -19.504 8.537 16.677 1.00 97.69 444 LEU A O 1
ATOM 3541 N N . VAL A 1 445 ? -19.085 7.952 18.799 1.00 96.75 445 VAL A N 1
ATOM 3542 C CA . VAL A 1 445 ? -19.177 9.315 19.352 1.00 96.75 445 VAL A CA 1
ATOM 3543 C C . VAL A 1 445 ? -17.779 9.919 19.353 1.00 96.75 445 VAL A C 1
ATOM 3545 O O . VAL A 1 445 ? -16.865 9.365 19.973 1.00 96.75 445 VAL A O 1
ATOM 3548 N N . TYR A 1 446 ? -17.584 11.018 18.623 1.00 93.94 446 TYR A N 1
ATOM 3549 C CA . TYR A 1 446 ? -16.233 11.472 18.311 1.00 93.94 446 TYR A CA 1
ATOM 3550 C C . TYR A 1 446 ? -16.116 12.962 18.002 1.00 93.94 446 TYR A C 1
ATOM 3552 O O . TYR A 1 446 ? -16.989 13.577 17.393 1.00 93.94 446 TYR A O 1
ATOM 3560 N N . HIS A 1 447 ? -14.964 13.534 18.352 1.00 90.69 447 HIS A N 1
ATOM 3561 C CA . HIS A 1 447 ? -14.656 14.958 18.177 1.00 90.69 447 HIS A CA 1
ATOM 3562 C C . HIS A 1 447 ? -14.493 15.433 16.718 1.00 90.69 447 HIS A C 1
ATOM 3564 O O . HIS A 1 447 ? -14.172 16.588 16.469 1.00 90.69 447 HIS A O 1
ATOM 3570 N N . CYS A 1 448 ? -14.676 14.547 15.736 1.00 87.44 448 CYS A N 1
ATOM 3571 C CA . CYS A 1 448 ? -14.554 14.835 14.301 1.00 87.44 448 CYS A CA 1
ATOM 3572 C C . CYS A 1 448 ? -13.144 15.214 13.806 1.00 87.44 448 CYS A C 1
ATOM 3574 O O . CYS A 1 448 ? -13.004 15.842 12.761 1.00 87.44 448 CYS A O 1
ATOM 3576 N N . GLY A 1 449 ? -12.073 14.778 14.477 1.00 84.19 449 GLY A N 1
ATOM 3577 C CA . GLY A 1 449 ? -10.731 14.823 13.884 1.00 84.19 449 GLY A CA 1
ATOM 3578 C C . GLY A 1 449 ? -10.631 13.949 12.624 1.00 84.19 449 GLY A C 1
ATOM 3579 O O . GLY A 1 449 ? -11.094 12.810 12.626 1.00 84.19 449 GLY A O 1
ATOM 3580 N N . ASN A 1 450 ? -9.983 14.436 11.564 1.00 81.88 450 ASN A N 1
ATOM 3581 C CA . ASN A 1 450 ? -9.959 13.789 10.240 1.00 81.88 450 ASN A CA 1
ATOM 3582 C C . ASN A 1 450 ? -9.730 12.259 10.257 1.00 81.88 450 ASN A C 1
ATOM 3584 O O . ASN A 1 450 ? -10.461 11.526 9.596 1.00 81.88 450 ASN A O 1
ATOM 3588 N N . ASN A 1 451 ? -8.769 11.760 11.042 1.00 81.12 451 ASN A N 1
ATOM 3589 C CA . ASN A 1 451 ? -8.401 10.337 11.050 1.00 81.12 451 ASN A CA 1
ATOM 3590 C C . ASN A 1 451 ? -9.557 9.417 11.477 1.00 81.12 451 ASN A C 1
ATOM 3592 O O . ASN A 1 451 ? -9.938 8.529 10.719 1.00 81.12 451 ASN A O 1
ATOM 3596 N N . GLY A 1 452 ? -10.159 9.658 12.645 1.00 83.44 452 GLY A N 1
ATOM 3597 C CA . GLY A 1 452 ? -11.283 8.848 13.126 1.00 83.44 452 GLY A CA 1
ATOM 3598 C C . GLY A 1 452 ? -12.532 8.961 12.248 1.00 83.44 452 GLY A C 1
ATOM 3599 O O . GLY A 1 452 ? -13.266 7.987 12.094 1.00 83.44 452 GLY A O 1
ATOM 3600 N N . ALA A 1 453 ? -12.742 10.109 11.592 1.00 87.62 453 ALA A N 1
ATOM 3601 C CA . ALA A 1 453 ? -13.820 10.254 10.615 1.00 87.62 453 ALA A CA 1
ATOM 3602 C C . ALA A 1 453 ? -13.597 9.360 9.380 1.00 87.62 453 ALA A C 1
ATOM 3604 O O . ALA A 1 453 ? -14.532 8.705 8.919 1.00 87.62 453 ALA A O 1
ATOM 3605 N N . PHE A 1 454 ? -12.358 9.271 8.881 1.00 86.69 454 PHE A N 1
ATOM 3606 C CA . PHE A 1 454 ? -12.003 8.345 7.801 1.00 86.69 454 PHE A CA 1
ATOM 3607 C C . PHE A 1 454 ? -12.055 6.876 8.230 1.00 86.69 454 PHE A C 1
ATOM 3609 O O . PHE A 1 454 ? -12.462 6.045 7.424 1.00 86.69 454 PHE A O 1
ATOM 3616 N N . GLU A 1 455 ? -11.684 6.539 9.468 1.00 88.50 455 GLU A N 1
ATOM 3617 C CA . GLU A 1 455 ? -11.844 5.182 10.017 1.00 88.50 455 GLU A CA 1
ATOM 3618 C C . GLU A 1 455 ? -13.312 4.749 9.991 1.00 88.50 455 GLU A C 1
ATOM 3620 O O . GLU A 1 455 ? -13.647 3.691 9.454 1.00 88.50 455 GLU A O 1
ATOM 3625 N N . ALA A 1 456 ? -14.201 5.599 10.500 1.00 92.12 456 ALA A N 1
ATOM 3626 C CA . ALA A 1 456 ? -15.635 5.349 10.516 1.00 92.12 456 ALA A CA 1
ATOM 3627 C C . ALA A 1 456 ? -16.238 5.281 9.103 1.00 92.12 456 ALA A C 1
ATOM 3629 O O . ALA A 1 456 ? -16.973 4.337 8.809 1.00 92.12 456 ALA A O 1
ATOM 3630 N N . LEU A 1 457 ? -15.864 6.196 8.198 1.00 90.62 457 LEU A N 1
ATOM 3631 C CA . LEU A 1 457 ? -16.260 6.139 6.784 1.00 90.62 457 LEU A CA 1
ATOM 3632 C C . LEU A 1 457 ? -15.786 4.838 6.135 1.00 90.62 457 LEU A C 1
ATOM 3634 O O . LEU A 1 457 ? -16.560 4.147 5.475 1.00 90.62 457 LEU A O 1
ATOM 3638 N N . TYR A 1 458 ? -14.519 4.478 6.343 1.00 88.62 458 TYR A N 1
ATOM 3639 C CA . TYR A 1 458 ? -13.955 3.267 5.777 1.00 88.62 458 TYR A CA 1
ATOM 3640 C C . TYR A 1 458 ? -14.704 2.041 6.278 1.00 88.62 458 TYR A C 1
ATOM 3642 O O . TYR A 1 458 ? -14.976 1.170 5.465 1.00 88.62 458 TYR A O 1
ATOM 3650 N N . HIS A 1 459 ? -15.068 1.950 7.558 1.00 93.00 459 HIS A N 1
ATOM 3651 C CA . HIS A 1 459 ? -15.769 0.792 8.133 1.00 93.00 459 HIS A CA 1
ATOM 3652 C C . HIS A 1 459 ? -17.303 0.858 8.073 1.00 93.00 459 HIS A C 1
ATOM 3654 O O . HIS A 1 459 ? -17.959 -0.107 8.462 1.00 93.00 459 HIS A O 1
ATOM 3660 N N . GLY A 1 460 ? -17.878 1.937 7.539 1.00 95.06 460 GLY A N 1
ATOM 3661 C CA . GLY A 1 460 ? -19.327 2.103 7.425 1.00 95.06 460 GLY A CA 1
ATOM 3662 C C . GLY A 1 460 ? -20.019 2.244 8.780 1.00 95.06 460 GLY A C 1
ATOM 3663 O O . GLY A 1 460 ? -21.111 1.710 8.981 1.00 95.06 460 GLY A O 1
ATOM 3664 N N . VAL A 1 461 ? -19.369 2.932 9.719 1.00 97.44 461 VAL A N 1
ATOM 3665 C CA . VAL A 1 461 ? -19.880 3.194 11.068 1.00 97.44 461 VAL A CA 1
ATOM 3666 C C . VAL A 1 461 ? -20.395 4.637 11.143 1.00 97.44 461 VAL A C 1
ATOM 3668 O O . VAL A 1 461 ? -19.628 5.557 10.868 1.00 97.44 461 VAL A O 1
ATOM 3671 N N . PRO A 1 462 ? -21.668 4.862 11.514 1.00 97.69 462 PRO A N 1
ATOM 3672 C CA . PRO A 1 462 ? -22.207 6.198 11.754 1.00 97.69 462 PRO A CA 1
ATOM 3673 C C . PRO A 1 462 ? -21.461 6.975 12.841 1.00 97.69 462 PRO A C 1
ATOM 3675 O O . PRO A 1 462 ? -20.966 6.381 13.803 1.00 97.69 462 PRO A O 1
ATOM 3678 N N . ILE A 1 463 ? -21.429 8.304 12.717 1.00 96.94 463 ILE A N 1
ATOM 3679 C CA . ILE A 1 463 ? -20.736 9.187 13.667 1.00 96.94 463 ILE A CA 1
ATOM 3680 C C . ILE A 1 463 ? -21.726 10.110 14.385 1.00 96.94 463 ILE A C 1
ATOM 3682 O O . ILE A 1 463 ? -22.525 10.795 13.751 1.00 96.94 463 ILE A O 1
ATOM 3686 N N . ILE A 1 464 ? -21.623 10.188 15.711 1.00 97.44 464 ILE A N 1
ATOM 3687 C CA . ILE A 1 464 ? -22.176 11.289 16.505 1.00 97.44 464 ILE A CA 1
ATOM 3688 C C . ILE A 1 464 ? -21.033 12.272 16.748 1.00 97.44 464 ILE A C 1
ATOM 3690 O O . ILE A 1 464 ? -20.114 12.008 17.526 1.00 97.44 464 ILE A O 1
ATOM 3694 N N . GLY A 1 465 ? -21.045 13.374 16.007 1.00 94.50 465 GLY A N 1
ATOM 3695 C CA . GLY A 1 465 ? -19.967 14.350 15.982 1.00 94.50 465 GLY A CA 1
ATOM 3696 C C . GLY A 1 465 ? -20.089 15.395 17.085 1.00 94.50 465 GLY A C 1
ATOM 3697 O O . GLY A 1 465 ? -21.121 16.050 17.183 1.00 94.50 465 GLY A O 1
ATOM 3698 N N . ILE A 1 466 ? -19.021 15.596 17.860 1.00 93.88 466 ILE A N 1
ATOM 3699 C CA . ILE A 1 466 ? -18.925 16.648 18.887 1.00 93.88 466 ILE A CA 1
ATOM 3700 C C . ILE A 1 466 ? -17.675 17.506 18.621 1.00 93.88 466 ILE A C 1
ATOM 3702 O O . ILE A 1 466 ? -16.656 17.323 19.290 1.00 93.88 466 ILE A O 1
ATOM 3706 N N . PRO A 1 467 ? -17.681 18.375 17.591 1.00 89.94 467 PRO A N 1
ATOM 3707 C CA . PRO A 1 467 ? -16.504 19.157 17.221 1.00 89.94 467 PRO A CA 1
ATOM 3708 C C . PRO A 1 467 ? -16.101 20.120 18.343 1.00 89.94 467 PRO A C 1
ATOM 3710 O O . PRO A 1 467 ? -16.957 20.708 19.003 1.00 89.94 467 PRO A O 1
ATOM 3713 N N . ILE A 1 468 ? -14.790 20.295 18.535 1.00 84.75 468 ILE A N 1
ATOM 3714 C CA . ILE A 1 468 ? -14.225 21.146 19.591 1.00 84.75 468 ILE A CA 1
ATOM 3715 C C . ILE A 1 468 ? -13.465 22.336 18.996 1.00 84.75 468 ILE A C 1
ATOM 3717 O O . ILE A 1 468 ? -13.762 23.476 19.340 1.00 84.75 468 ILE A O 1
ATOM 3721 N N . PHE A 1 469 ? -12.488 22.108 18.108 1.00 76.75 469 PHE A N 1
ATOM 3722 C CA . PHE A 1 469 ? -11.686 23.196 17.525 1.00 76.75 469 PHE A CA 1
ATOM 3723 C C . PHE A 1 469 ? -11.043 22.843 16.172 1.00 76.75 469 PHE A C 1
ATOM 3725 O O . PHE A 1 469 ? -11.112 21.713 15.692 1.00 76.75 469 PHE A O 1
ATOM 3732 N N . ALA A 1 470 ? -10.366 23.826 15.567 1.00 80.00 470 ALA A N 1
ATOM 3733 C CA . ALA A 1 470 ? -9.666 23.716 14.285 1.00 80.00 470 ALA A CA 1
ATOM 3734 C C . ALA A 1 470 ? -10.584 23.262 13.133 1.00 80.00 470 ALA A C 1
ATOM 3736 O O . ALA A 1 470 ? -11.633 23.853 12.896 1.00 80.00 470 ALA A O 1
ATOM 3737 N N . ASP A 1 471 ? -10.169 22.246 12.380 1.00 76.94 471 ASP A N 1
ATOM 3738 C CA . ASP A 1 471 ? -10.855 21.721 11.201 1.00 76.94 471 ASP A CA 1
ATOM 3739 C C . ASP A 1 471 ? -12.006 20.757 11.535 1.00 76.94 471 ASP A C 1
ATOM 3741 O O . ASP A 1 471 ? -12.723 20.320 10.636 1.00 76.94 471 ASP A O 1
ATOM 3745 N N . GLN A 1 472 ? -12.217 20.444 12.817 1.00 82.31 472 GLN A N 1
ATOM 3746 C CA . GLN A 1 472 ? -13.205 19.458 13.266 1.00 82.31 472 GLN A CA 1
ATOM 3747 C C . GLN A 1 472 ? -14.635 19.842 12.879 1.00 82.31 472 GLN A C 1
ATOM 3749 O O . GLN A 1 472 ? -15.403 18.982 12.459 1.00 82.31 472 GLN A O 1
ATOM 3754 N N . THR A 1 473 ? -14.985 21.127 12.963 1.00 85.94 473 THR A N 1
ATOM 3755 C CA . THR A 1 473 ? -16.317 21.632 12.601 1.00 85.94 473 THR A CA 1
ATOM 3756 C C . THR A 1 473 ? -16.622 21.399 11.119 1.00 85.94 473 THR A C 1
ATOM 3758 O O . THR A 1 473 ? -17.692 20.906 10.773 1.00 85.94 473 THR A O 1
ATOM 3761 N N . ASP A 1 474 ? -15.657 21.663 10.235 1.00 82.69 474 ASP A N 1
ATOM 3762 C CA . ASP A 1 474 ? -15.787 21.416 8.792 1.00 82.69 474 ASP A CA 1
ATOM 3763 C C . ASP A 1 474 ? -15.911 19.913 8.475 1.00 82.69 474 ASP A C 1
ATOM 3765 O O . ASP A 1 474 ? -16.721 19.495 7.645 1.00 82.69 474 ASP A O 1
ATOM 3769 N N . VAL A 1 475 ? -15.148 19.060 9.166 1.00 83.12 475 VAL A N 1
ATOM 3770 C CA . VAL A 1 475 ? -15.283 17.597 9.045 1.00 83.12 475 VAL A CA 1
ATOM 3771 C C . VAL A 1 475 ? -16.660 17.128 9.524 1.00 83.12 475 VAL A C 1
ATOM 3773 O O . VAL A 1 475 ? -17.303 16.337 8.832 1.00 83.12 475 VAL A O 1
ATOM 3776 N N . ALA A 1 476 ? -17.135 17.643 10.659 1.00 87.81 476 ALA A N 1
ATOM 3777 C CA . ALA A 1 476 ? -18.426 17.300 11.244 1.00 87.81 476 ALA A CA 1
ATOM 3778 C C . ALA A 1 476 ? -19.586 17.634 10.292 1.00 87.81 476 ALA A C 1
ATOM 3780 O O . ALA A 1 476 ? -20.399 16.762 9.981 1.00 87.81 476 ALA A O 1
ATOM 3781 N N . TYR A 1 477 ? -19.627 18.857 9.755 1.00 87.00 477 TYR A N 1
ATOM 3782 C CA . TYR A 1 477 ? -20.695 19.278 8.842 1.00 87.00 477 TYR A CA 1
ATOM 3783 C C . TYR A 1 477 ? -20.659 18.552 7.495 1.00 87.00 477 TYR A C 1
ATOM 3785 O O . TYR A 1 477 ? -21.716 18.225 6.955 1.00 87.00 477 TYR A O 1
ATOM 3793 N N . ARG A 1 478 ? -19.473 18.231 6.960 1.00 84.81 478 ARG A N 1
ATOM 3794 C CA . ARG A 1 478 ? -19.370 17.386 5.756 1.00 84.81 478 ARG A CA 1
ATOM 3795 C C . ARG A 1 478 ? -19.854 15.964 6.008 1.00 84.81 478 ARG A C 1
ATOM 3797 O O . ARG A 1 478 ? -20.545 15.398 5.172 1.00 84.81 478 ARG A O 1
ATOM 3804 N N . MET A 1 479 ? -19.525 15.382 7.156 1.00 89.00 479 MET A N 1
ATOM 3805 C CA . MET A 1 479 ? -20.039 14.066 7.532 1.00 89.00 479 MET A CA 1
ATOM 3806 C C . MET A 1 479 ? -21.570 14.099 7.660 1.00 89.00 479 MET A C 1
ATOM 3808 O O . MET A 1 479 ? -22.256 13.270 7.058 1.00 89.00 479 MET A O 1
ATOM 3812 N N . MET A 1 480 ? -22.118 15.109 8.339 1.00 89.94 480 MET A N 1
ATOM 3813 C CA . MET A 1 480 ? -23.564 15.286 8.492 1.00 89.94 480 MET A CA 1
ATOM 3814 C C . MET A 1 480 ? -24.278 15.465 7.148 1.00 89.94 480 MET A C 1
ATOM 3816 O O . MET A 1 480 ? -25.302 14.825 6.912 1.00 89.94 480 MET A O 1
ATOM 3820 N N . SER A 1 481 ? -23.731 16.276 6.235 1.00 90.12 481 SER A N 1
ATOM 3821 C CA . SER A 1 481 ? -24.338 16.519 4.916 1.00 90.12 481 SER A CA 1
ATOM 3822 C C . SER A 1 481 ? -24.372 15.269 4.034 1.00 90.12 481 SER A C 1
ATOM 3824 O O . SER A 1 481 ? -25.253 15.131 3.186 1.00 90.12 481 SER A O 1
ATOM 3826 N N . THR A 1 482 ? -23.469 14.311 4.267 1.00 87.25 482 THR A N 1
ATOM 3827 C CA . THR A 1 482 ? -23.525 13.002 3.601 1.00 87.25 482 THR A CA 1
ATOM 3828 C C . THR A 1 482 ? -24.615 12.086 4.162 1.00 87.25 482 THR A C 1
ATOM 3830 O O . THR A 1 482 ? -24.949 11.094 3.513 1.00 87.25 482 THR A O 1
ATOM 3833 N N . GLY A 1 483 ? -25.190 12.410 5.326 1.00 90.44 483 GLY A N 1
ATOM 3834 C CA . GLY A 1 483 ? -26.179 11.599 6.041 1.00 90.44 483 GLY A CA 1
ATOM 3835 C C . GLY A 1 483 ? -25.576 10.462 6.872 1.00 90.44 483 GLY A C 1
ATOM 3836 O O . GLY A 1 483 ? -26.309 9.569 7.283 1.00 90.44 483 GLY A O 1
ATOM 3837 N N . MET A 1 484 ? -24.259 10.471 7.105 1.00 89.62 484 MET A N 1
ATOM 3838 C CA . MET A 1 484 ? -23.541 9.430 7.859 1.00 89.62 484 MET A CA 1
ATOM 3839 C C . MET A 1 484 ? -23.642 9.608 9.386 1.00 89.62 484 MET A C 1
ATOM 3841 O O . MET A 1 484 ? -23.060 8.838 10.149 1.00 89.62 484 MET A O 1
ATOM 3845 N N . GLY A 1 485 ? -24.367 10.620 9.857 1.00 94.25 485 GLY A N 1
ATOM 3846 C CA . GLY A 1 485 ? -24.463 10.904 11.278 1.00 94.25 485 GLY A CA 1
ATOM 3847 C C . GLY A 1 485 ? -25.075 12.260 11.592 1.00 94.25 485 GLY A C 1
ATOM 3848 O O . GLY A 1 485 ? -25.613 12.935 10.711 1.00 94.25 485 GLY A O 1
ATOM 3849 N N . LEU A 1 486 ? -24.975 12.642 12.861 1.00 96.62 486 LEU A N 1
ATOM 3850 C CA . LEU A 1 486 ? -25.459 13.909 13.405 1.00 96.62 486 LEU A CA 1
ATOM 3851 C C . LEU A 1 486 ? -24.334 14.634 14.137 1.00 96.62 486 LEU A C 1
ATOM 3853 O O . LEU A 1 486 ? -23.348 14.021 14.543 1.00 96.62 486 LEU A O 1
ATOM 3857 N N . VAL A 1 487 ? -24.489 15.944 14.298 1.00 94.56 487 VAL A N 1
ATOM 3858 C CA . VAL A 1 487 ? -23.519 16.808 14.972 1.00 94.56 487 VAL A CA 1
ATOM 3859 C C . VAL A 1 487 ? -24.217 17.541 16.104 1.00 94.56 487 VAL A C 1
ATOM 3861 O O . VAL A 1 487 ? -25.314 18.063 15.917 1.00 94.56 487 VAL A O 1
ATOM 3864 N N . ILE A 1 488 ? -23.573 17.575 17.265 1.00 94.00 488 ILE A N 1
ATOM 3865 C CA . ILE A 1 488 ? -23.994 18.347 18.430 1.00 94.00 488 ILE A CA 1
ATOM 3866 C C . ILE A 1 488 ? -22.825 19.211 18.900 1.00 94.00 488 ILE A C 1
ATOM 3868 O O . ILE A 1 488 ? -21.680 18.765 18.952 1.00 94.00 488 ILE A O 1
ATOM 3872 N N . GLU A 1 489 ? -23.100 20.467 19.232 1.00 90.56 489 GLU A N 1
ATOM 3873 C CA . GLU A 1 489 ? -22.081 21.357 19.780 1.00 90.56 489 GLU A CA 1
ATOM 3874 C C . GLU A 1 489 ? -21.782 20.981 21.230 1.00 90.56 489 GLU A C 1
ATOM 3876 O O . GLU A 1 489 ? -22.705 20.776 22.021 1.00 90.56 489 GLU A O 1
ATOM 3881 N N . LEU A 1 490 ? -20.499 20.949 21.605 1.00 89.31 490 LEU A N 1
ATOM 3882 C CA . LEU A 1 490 ? -20.062 20.576 22.955 1.00 89.31 490 LEU A CA 1
ATOM 3883 C C . LEU A 1 490 ? -20.718 21.437 24.059 1.00 89.31 490 LEU A C 1
ATOM 3885 O O . LEU A 1 490 ? -21.010 20.940 25.144 1.00 89.31 490 LEU A O 1
ATOM 3889 N N . SER A 1 491 ? -20.998 22.711 23.772 1.00 88.06 491 SER A N 1
ATOM 3890 C CA . SER A 1 491 ? -21.713 23.653 24.652 1.00 88.06 491 SER A CA 1
ATOM 3891 C C . SER A 1 491 ? -23.161 23.246 24.951 1.00 88.06 491 SER A C 1
ATOM 3893 O O . SER A 1 491 ? -23.702 23.625 25.985 1.00 88.06 491 SER A O 1
ATOM 3895 N N . THR A 1 492 ? -23.786 22.474 24.061 1.00 89.31 492 THR A N 1
ATOM 3896 C CA . THR A 1 492 ? -25.189 22.028 24.153 1.00 89.31 492 THR A CA 1
ATOM 3897 C C . THR A 1 492 ? -25.328 20.583 24.636 1.00 89.31 492 THR A C 1
ATOM 3899 O O . THR A 1 492 ? -26.439 20.047 24.711 1.00 89.31 492 THR A O 1
ATOM 3902 N N . VAL A 1 493 ? -24.206 19.928 24.961 1.00 91.25 493 VAL A N 1
ATOM 3903 C CA . VAL A 1 493 ? -24.195 18.553 25.463 1.00 91.25 493 VAL A CA 1
ATOM 3904 C C . VAL A 1 493 ? -24.779 18.519 26.872 1.00 91.25 493 VAL A C 1
ATOM 3906 O O . VAL A 1 493 ? -24.209 19.036 27.827 1.00 91.25 493 VAL A O 1
ATOM 3909 N N . THR A 1 494 ? -25.921 17.853 26.988 1.00 94.94 494 THR A N 1
ATOM 3910 C CA . THR A 1 494 ? -26.613 17.526 28.234 1.00 94.94 494 THR A CA 1
ATOM 3911 C C . THR A 1 494 ? -26.979 16.044 28.207 1.00 94.94 494 THR A C 1
ATOM 3913 O O . THR A 1 494 ? -26.920 15.417 27.146 1.00 94.94 494 THR A O 1
ATOM 3916 N N . ASN A 1 495 ? -27.400 15.488 29.350 1.00 95.31 495 ASN A N 1
ATOM 3917 C CA . ASN A 1 495 ? -27.887 14.105 29.415 1.00 95.31 495 ASN A CA 1
ATOM 3918 C C . ASN A 1 495 ? -28.970 13.842 28.351 1.00 95.31 495 ASN A C 1
ATOM 3920 O O . ASN A 1 495 ? -28.933 12.857 27.621 1.00 95.31 495 ASN A O 1
ATOM 3924 N N . GLU A 1 496 ? -29.927 14.762 28.230 1.00 96.25 496 GLU A N 1
ATOM 3925 C CA . GLU A 1 496 ? -31.056 14.570 27.328 1.00 96.25 496 GLU A CA 1
ATOM 3926 C C . GLU A 1 496 ? -30.671 14.762 25.862 1.00 96.25 496 GLU A C 1
ATOM 3928 O O . GLU A 1 496 ? -30.989 13.914 25.031 1.00 96.25 496 GLU A O 1
ATOM 3933 N N . THR A 1 497 ? -29.942 15.830 25.533 1.00 96.06 497 THR A N 1
ATOM 3934 C CA . THR A 1 497 ? -29.585 16.118 24.135 1.00 96.06 497 THR A CA 1
ATOM 3935 C C . THR A 1 497 ? -28.693 15.032 23.543 1.00 96.06 497 THR A C 1
ATOM 3937 O O . THR A 1 497 ? -28.953 14.567 22.432 1.00 96.06 497 THR A O 1
ATOM 3940 N N . LEU A 1 498 ? -27.683 14.565 24.285 1.00 96.62 498 LEU A N 1
ATOM 3941 C CA . LEU A 1 498 ? -26.796 13.516 23.793 1.00 96.62 498 LEU A CA 1
ATOM 3942 C C . LEU A 1 498 ? -27.491 12.152 23.734 1.00 96.62 498 LEU A C 1
ATOM 3944 O O . LEU A 1 498 ? -27.278 11.423 22.764 1.00 96.62 498 LEU A O 1
ATOM 3948 N N . TYR A 1 499 ? -28.337 11.814 24.713 1.00 97.69 499 TYR A N 1
ATOM 3949 C CA . TYR A 1 499 ? -29.143 10.592 24.661 1.00 97.69 499 TYR A CA 1
ATOM 3950 C C . TYR A 1 499 ? -30.041 10.569 23.420 1.00 97.69 499 TYR A C 1
ATOM 3952 O O . TYR A 1 499 ? -29.993 9.599 22.669 1.00 97.69 499 TYR A O 1
ATOM 3960 N N . GLN A 1 500 ? -30.800 11.640 23.164 1.00 97.31 500 GLN A N 1
ATOM 3961 C CA . GLN A 1 500 ? -31.724 11.717 22.027 1.00 97.31 500 GLN A CA 1
ATOM 3962 C C . GLN A 1 500 ? -30.993 11.588 20.688 1.00 97.31 500 GLN A C 1
ATOM 3964 O O . GLN A 1 500 ? -31.377 10.776 19.850 1.00 97.31 500 GLN A O 1
ATOM 3969 N N . VAL A 1 501 ? -29.890 12.323 20.503 1.00 97.06 501 VAL A N 1
ATOM 3970 C CA . VAL A 1 501 ? -29.085 12.251 19.271 1.00 97.06 501 VAL A CA 1
ATOM 3971 C C . VAL A 1 501 ? -28.470 10.863 19.086 1.00 97.06 501 VAL A C 1
ATOM 3973 O O . VAL A 1 501 ? -28.467 10.326 17.979 1.00 97.06 501 VAL A O 1
ATOM 3976 N N . THR A 1 502 ? -27.956 10.264 20.161 1.00 97.50 502 THR A N 1
ATOM 3977 C CA . THR A 1 502 ? -27.335 8.935 20.091 1.00 97.50 502 THR A CA 1
ATOM 3978 C C . THR A 1 502 ? -28.381 7.858 19.807 1.00 97.50 502 THR A C 1
ATOM 3980 O O . THR A 1 502 ? -28.158 7.006 18.952 1.00 97.50 502 THR A O 1
ATOM 3983 N N . ALA A 1 503 ? -29.545 7.924 20.456 1.00 97.25 503 ALA A N 1
ATOM 3984 C CA . ALA A 1 503 ? -30.662 7.018 20.215 1.00 97.25 503 ALA A CA 1
ATOM 3985 C C . ALA A 1 503 ? -31.214 7.150 18.787 1.00 97.25 503 ALA A C 1
ATOM 3987 O O . ALA A 1 503 ? -31.470 6.132 18.153 1.00 97.25 503 ALA A O 1
ATOM 3988 N N . GLU A 1 504 ? -31.334 8.369 18.252 1.00 97.38 504 GLU A N 1
ATOM 3989 C CA . GLU A 1 504 ? -31.736 8.607 16.858 1.00 97.38 504 GLU A CA 1
ATOM 3990 C C . GLU A 1 504 ? -30.768 7.923 15.883 1.00 97.38 504 GLU A C 1
ATOM 3992 O O . GLU A 1 504 ? -31.194 7.154 15.024 1.00 97.38 504 GLU A O 1
ATOM 3997 N N . VAL A 1 505 ? -29.455 8.123 16.045 1.00 97.56 505 VAL A N 1
ATOM 3998 C CA . VAL A 1 505 ? -28.449 7.512 15.155 1.00 97.56 505 VAL A CA 1
ATOM 3999 C C . VAL A 1 505 ? -28.413 5.984 15.270 1.00 97.56 505 VAL A C 1
ATOM 4001 O O . VAL A 1 505 ? -28.156 5.305 14.274 1.00 97.56 505 VAL A O 1
ATOM 4004 N N . LEU A 1 506 ? -28.661 5.433 16.461 1.00 96.69 506 LEU A N 1
ATOM 4005 C CA . LEU A 1 506 ? -28.642 3.987 16.700 1.00 96.69 506 LEU A CA 1
ATOM 4006 C C . LEU A 1 506 ? -29.923 3.280 16.232 1.00 96.69 506 LEU A C 1
ATOM 4008 O O . LEU A 1 506 ? -29.834 2.168 15.713 1.00 96.69 506 LEU A O 1
ATOM 4012 N N . ASN A 1 507 ? -31.090 3.909 16.399 1.00 96.00 507 ASN A N 1
ATOM 4013 C CA . ASN A 1 507 ? -32.391 3.297 16.111 1.00 96.00 507 ASN A CA 1
ATOM 4014 C C . ASN A 1 507 ? -32.885 3.575 14.686 1.00 96.00 507 ASN A C 1
ATOM 4016 O O . ASN A 1 507 ? -33.668 2.790 14.152 1.00 96.00 507 ASN A O 1
ATOM 4020 N N . ASN A 1 508 ? -32.442 4.667 14.055 1.00 97.38 508 ASN A N 1
ATOM 4021 C CA . ASN A 1 508 ? -32.829 4.999 12.690 1.00 97.38 508 ASN A CA 1
ATOM 4022 C C . ASN A 1 508 ? -31.866 4.343 11.674 1.00 97.38 508 ASN A C 1
ATOM 4024 O O . ASN A 1 508 ? -30.709 4.765 11.551 1.00 97.38 508 ASN A O 1
ATOM 4028 N N . PRO A 1 509 ? -32.319 3.344 10.887 1.00 95.75 509 PRO A N 1
ATOM 4029 C CA . PRO A 1 509 ? -31.447 2.590 9.983 1.00 95.75 509 PRO A CA 1
ATOM 4030 C C . PRO A 1 509 ? -30.820 3.455 8.884 1.00 95.75 509 PRO A C 1
ATOM 4032 O O . PRO A 1 509 ? -29.742 3.117 8.390 1.00 95.75 509 PRO A O 1
ATOM 4035 N N . LYS A 1 510 ? -31.424 4.609 8.558 1.00 97.19 510 LYS A N 1
ATOM 4036 C CA . LYS A 1 510 ? -30.941 5.543 7.532 1.00 97.19 510 LYS A CA 1
ATOM 4037 C C . LYS A 1 510 ? -29.462 5.890 7.700 1.00 97.19 510 LYS A C 1
ATOM 4039 O O . LYS A 1 510 ? -28.733 5.926 6.711 1.00 97.19 510 LYS A O 1
ATOM 4044 N N . TYR A 1 511 ? -29.005 6.138 8.928 1.00 97.31 511 TYR A N 1
ATOM 4045 C CA . TYR A 1 511 ? -27.609 6.507 9.180 1.00 97.31 511 TYR A CA 1
ATOM 4046 C C . TYR A 1 511 ? -26.661 5.343 8.899 1.00 97.31 511 TYR A C 1
ATOM 4048 O O . TYR A 1 511 ? -25.618 5.525 8.266 1.00 97.31 511 TYR A O 1
ATOM 4056 N N . ARG A 1 512 ? -27.036 4.132 9.326 1.00 95.88 512 ARG A N 1
ATOM 4057 C CA . ARG A 1 512 ? -26.232 2.923 9.122 1.00 95.88 512 ARG A CA 1
ATOM 4058 C C . ARG A 1 512 ? -26.165 2.531 7.653 1.00 95.88 512 ARG A C 1
ATOM 4060 O O . ARG A 1 512 ? -25.071 2.288 7.150 1.00 95.88 512 ARG A O 1
ATOM 4067 N N . GLU A 1 513 ? -27.301 2.517 6.967 1.00 96.81 513 GLU A N 1
ATOM 4068 C CA . GLU A 1 513 ? -27.374 2.234 5.532 1.00 96.81 513 GLU A CA 1
ATOM 4069 C C . GLU A 1 513 ? -26.551 3.246 4.737 1.00 96.81 513 GLU A C 1
ATOM 4071 O O . GLU A 1 513 ? -25.771 2.876 3.856 1.00 96.81 513 GLU A O 1
ATOM 4076 N N . ARG A 1 514 ? -26.649 4.533 5.096 1.00 96.50 514 ARG A N 1
ATOM 4077 C CA . ARG A 1 514 ? -25.876 5.581 4.437 1.00 96.50 514 ARG A CA 1
ATOM 4078 C C . ARG A 1 514 ? -24.376 5.429 4.674 1.00 96.50 514 ARG A C 1
ATOM 4080 O O . ARG A 1 514 ? -23.610 5.545 3.719 1.00 96.50 514 ARG A O 1
ATOM 4087 N N . ALA A 1 515 ? -23.956 5.121 5.901 1.00 95.81 515 ALA A N 1
ATOM 4088 C CA . ALA A 1 515 ? -22.555 4.855 6.223 1.00 95.81 515 ALA A CA 1
ATOM 4089 C C . ALA A 1 515 ? -22.004 3.646 5.451 1.00 95.81 515 ALA A C 1
ATOM 4091 O O . ALA A 1 515 ? -20.907 3.712 4.898 1.00 95.81 515 ALA A O 1
ATOM 4092 N N . GLN A 1 516 ? -22.773 2.559 5.354 1.00 95.69 516 GLN A N 1
ATOM 4093 C CA . GLN A 1 516 ? -22.389 1.360 4.604 1.00 95.69 516 GLN A CA 1
ATOM 4094 C C . GLN A 1 516 ? -22.294 1.620 3.098 1.00 95.69 516 GLN A C 1
ATOM 4096 O O . GLN A 1 516 ? -21.325 1.198 2.468 1.00 95.69 516 GLN A O 1
ATOM 4101 N N . TYR A 1 517 ? -23.249 2.360 2.531 1.00 95.06 517 TYR A N 1
ATOM 4102 C CA . TYR A 1 517 ? -23.200 2.787 1.134 1.00 95.06 517 TYR A CA 1
ATOM 4103 C C . TYR A 1 517 ? -21.939 3.612 0.846 1.00 95.06 517 TYR A C 1
ATOM 4105 O O . TYR A 1 517 ? -21.193 3.307 -0.082 1.00 95.06 517 TYR A O 1
ATOM 4113 N N . LEU A 1 518 ? -21.660 4.629 1.667 1.00 89.81 518 LEU A N 1
ATOM 4114 C CA . LEU A 1 518 ? -20.483 5.482 1.489 1.00 89.81 518 LEU A CA 1
ATOM 4115 C C . LEU A 1 518 ? -19.175 4.711 1.694 1.00 89.81 518 LEU A C 1
ATOM 4117 O O . LEU A 1 518 ? -18.218 4.957 0.969 1.00 89.81 518 LEU A O 1
ATOM 4121 N N . SER A 1 519 ? -19.141 3.751 2.621 1.00 92.06 519 SER A N 1
ATOM 4122 C CA . SER A 1 519 ? -18.012 2.831 2.795 1.00 92.06 519 SER A CA 1
ATOM 4123 C C . SER A 1 519 ? -17.754 2.009 1.533 1.00 92.06 519 SER A C 1
ATOM 4125 O O . SER A 1 519 ? -16.607 1.919 1.094 1.00 92.06 519 SER A O 1
ATOM 4127 N N . ALA A 1 520 ? -18.803 1.452 0.919 1.00 90.12 520 ALA A N 1
ATOM 4128 C CA . ALA A 1 520 ? -18.686 0.697 -0.326 1.00 90.12 520 ALA A CA 1
ATOM 4129 C C . ALA A 1 520 ? -18.145 1.579 -1.459 1.00 90.12 520 ALA A C 1
ATOM 4131 O O . ALA A 1 520 ? -17.142 1.221 -2.069 1.00 90.12 520 ALA A O 1
ATOM 4132 N N . VAL A 1 521 ? -18.724 2.770 -1.658 1.00 85.69 521 VAL A N 1
ATOM 4133 C CA . VAL A 1 521 ? -18.255 3.752 -2.655 1.00 85.69 521 VAL A CA 1
ATOM 4134 C C . VAL A 1 521 ? -16.804 4.161 -2.399 1.00 85.69 521 VAL A C 1
ATOM 4136 O O . VAL A 1 521 ? -16.002 4.256 -3.320 1.00 85.69 521 VAL A O 1
ATOM 4139 N N . TYR A 1 522 ? -16.436 4.389 -1.140 1.00 82.69 522 TYR A N 1
ATOM 4140 C CA . TYR A 1 522 ? -15.083 4.795 -0.776 1.00 82.69 522 TYR A CA 1
ATOM 4141 C C . TYR A 1 522 ? -14.057 3.669 -0.968 1.00 82.69 522 TYR A C 1
ATOM 4143 O O . TYR A 1 522 ? -12.898 3.923 -1.298 1.00 82.69 522 TYR A O 1
ATOM 4151 N N . ARG A 1 523 ? -14.454 2.414 -0.749 1.00 79.31 523 ARG A N 1
ATOM 4152 C CA . ARG A 1 523 ? -13.594 1.239 -0.956 1.00 79.31 523 ARG A CA 1
ATOM 4153 C C . ARG A 1 523 ? -13.499 0.827 -2.421 1.00 79.31 523 ARG A C 1
ATOM 4155 O O . ARG A 1 523 ? -12.501 0.206 -2.781 1.00 79.31 523 ARG A O 1
ATOM 4162 N N . ASP A 1 524 ? -14.474 1.203 -3.241 1.00 80.75 524 ASP A N 1
ATOM 4163 C CA . ASP A 1 524 ? -14.511 0.969 -4.686 1.00 80.75 524 ASP A CA 1
ATOM 4164 C C . ASP A 1 524 ? -13.554 1.915 -5.437 1.00 80.75 524 ASP A C 1
ATOM 4166 O O . ASP A 1 524 ? -13.930 2.814 -6.186 1.00 80.75 524 ASP A O 1
ATOM 4170 N N . ASN A 1 525 ? -12.262 1.756 -5.158 1.00 64.44 525 ASN A N 1
ATOM 4171 C CA . ASN A 1 525 ? -11.180 2.487 -5.798 1.00 64.44 525 ASN A CA 1
ATOM 4172 C C . ASN A 1 525 ? -10.409 1.541 -6.726 1.00 64.44 525 ASN A C 1
ATOM 4174 O O . ASN A 1 525 ? -9.847 0.545 -6.278 1.00 64.44 525 ASN A O 1
ATOM 4178 N N . THR A 1 526 ? -10.296 1.904 -8.006 1.00 47.41 526 THR A N 1
ATOM 4179 C CA . THR A 1 526 ? -9.563 1.136 -9.036 1.00 47.41 526 THR A CA 1
ATOM 4180 C C . THR A 1 526 ? -8.046 1.098 -8.830 1.00 47.41 526 THR A C 1
ATOM 4182 O O . THR A 1 526 ? -7.362 0.287 -9.448 1.00 47.41 526 THR A O 1
ATOM 4185 N N . VAL A 1 527 ? -7.519 1.981 -7.975 1.00 54.72 527 VAL A N 1
ATOM 4186 C CA . VAL A 1 527 ? -6.098 2.093 -7.624 1.00 54.72 527 VAL A CA 1
ATOM 4187 C C . VAL A 1 527 ? -5.986 2.148 -6.109 1.00 54.72 527 VAL A C 1
ATOM 4189 O O . VAL A 1 527 ? -6.586 3.028 -5.477 1.00 54.72 527 VAL A O 1
ATOM 4192 N N . THR A 1 528 ? -5.212 1.235 -5.524 1.00 54.62 528 THR A N 1
ATOM 4193 C CA . THR A 1 528 ? -5.028 1.177 -4.070 1.00 54.62 528 THR A CA 1
ATOM 4194 C C . THR A 1 528 ? -4.250 2.395 -3.563 1.00 54.62 528 THR A C 1
ATOM 4196 O O . THR A 1 528 ? -3.494 3.029 -4.299 1.00 54.62 528 THR A O 1
ATOM 4199 N N . ALA A 1 529 ? -4.414 2.763 -2.288 1.00 55.16 529 ALA A N 1
ATOM 4200 C CA . ALA A 1 529 ? -3.713 3.924 -1.733 1.00 55.16 529 ALA A CA 1
ATOM 4201 C C . ALA A 1 529 ? -2.169 3.830 -1.820 1.00 55.16 529 ALA A C 1
ATOM 4203 O O . ALA A 1 529 ? -1.552 4.845 -2.152 1.00 55.16 529 ALA A O 1
ATOM 4204 N N . PRO A 1 530 ? -1.531 2.655 -1.609 1.00 51.22 530 PRO A N 1
ATOM 4205 C CA . PRO A 1 530 ? -0.100 2.486 -1.857 1.00 51.22 530 PRO A CA 1
ATOM 4206 C C . PRO A 1 530 ? 0.281 2.663 -3.328 1.00 51.22 530 PRO A C 1
ATOM 4208 O O . PRO A 1 530 ? 1.231 3.382 -3.608 1.00 51.22 530 PRO A O 1
ATOM 4211 N N . GLU A 1 531 ? -0.474 2.084 -4.269 1.00 50.53 531 GLU A N 1
ATOM 4212 C CA . GLU A 1 531 ? -0.214 2.248 -5.710 1.00 50.53 531 GLU A CA 1
ATOM 4213 C C . GLU A 1 531 ? -0.378 3.702 -6.152 1.00 50.53 531 GLU A C 1
ATOM 4215 O O . GLU A 1 531 ? 0.421 4.211 -6.929 1.00 50.53 531 GLU A O 1
ATOM 4220 N N . ARG A 1 532 ? -1.383 4.402 -5.620 1.00 51.59 532 ARG A N 1
ATOM 4221 C CA . ARG A 1 532 ? -1.593 5.831 -5.867 1.00 51.59 532 ARG A CA 1
ATOM 4222 C C . ARG A 1 532 ? -0.442 6.659 -5.296 1.00 51.59 532 ARG A C 1
ATOM 4224 O O . ARG A 1 532 ? 0.013 7.594 -5.947 1.00 51.59 532 ARG A O 1
ATOM 4231 N N . GLY A 1 533 ? 0.031 6.316 -4.098 1.00 51.34 533 GLY A N 1
ATOM 4232 C CA . GLY A 1 533 ? 1.201 6.938 -3.478 1.00 51.34 533 GLY A CA 1
ATOM 4233 C C . GLY A 1 533 ? 2.466 6.725 -4.307 1.00 51.34 533 GLY A C 1
ATOM 4234 O O . GLY A 1 533 ? 3.128 7.699 -4.656 1.00 51.34 533 GLY A O 1
ATOM 4235 N N . ALA A 1 534 ? 2.750 5.476 -4.683 1.00 56.06 534 ALA A N 1
ATOM 4236 C CA . ALA A 1 534 ? 3.871 5.108 -5.543 1.00 56.06 534 ALA A CA 1
ATOM 4237 C C . ALA A 1 534 ? 3.802 5.845 -6.883 1.00 56.06 534 ALA A C 1
ATOM 4239 O O . ALA A 1 534 ? 4.757 6.519 -7.252 1.00 56.06 534 ALA A O 1
ATOM 4240 N N . PHE A 1 535 ? 2.635 5.848 -7.535 1.00 63.22 535 PHE A N 1
ATOM 4241 C CA . PHE A 1 535 ? 2.414 6.583 -8.776 1.00 63.22 535 PHE A CA 1
ATOM 4242 C C . PHE A 1 535 ? 2.769 8.066 -8.642 1.00 63.22 535 PHE A C 1
ATOM 4244 O O . PHE A 1 535 ? 3.468 8.598 -9.502 1.00 63.22 535 PHE A O 1
ATOM 4251 N N . TRP A 1 536 ? 2.310 8.751 -7.587 1.00 60.50 536 TRP A N 1
ATOM 4252 C CA . TRP A 1 536 ? 2.602 10.177 -7.403 1.00 60.50 536 TRP A CA 1
ATOM 4253 C C . TRP A 1 536 ? 4.073 10.438 -7.080 1.00 60.50 536 TRP A C 1
ATOM 4255 O O . TRP A 1 536 ? 4.638 11.402 -7.596 1.00 60.50 536 TRP A O 1
ATOM 4265 N N . VAL A 1 537 ? 4.711 9.572 -6.291 1.00 56.59 537 VAL A N 1
ATOM 4266 C CA . VAL A 1 537 ? 6.154 9.644 -6.017 1.00 56.59 537 VAL A CA 1
ATOM 4267 C C . VAL A 1 537 ? 6.948 9.454 -7.312 1.00 56.59 537 VAL A C 1
ATOM 4269 O O . VAL A 1 537 ? 7.745 10.317 -7.678 1.00 56.59 537 VAL A O 1
ATOM 4272 N N . GLU A 1 538 ? 6.672 8.391 -8.064 1.00 58.44 538 GLU A N 1
ATOM 4273 C CA . GLU A 1 538 ? 7.282 8.114 -9.367 1.00 58.44 538 GLU A CA 1
ATOM 4274 C C . GLU A 1 538 ? 7.012 9.233 -10.373 1.00 58.44 538 GLU A C 1
ATOM 4276 O O . GLU A 1 538 ? 7.883 9.596 -11.158 1.00 58.44 538 GLU A O 1
ATOM 4281 N N . TYR A 1 539 ? 5.811 9.811 -10.376 1.00 61.62 539 TYR A N 1
ATOM 4282 C CA . TYR A 1 539 ? 5.465 10.937 -11.238 1.00 61.62 539 TYR A CA 1
ATOM 4283 C C . TYR A 1 539 ? 6.323 12.167 -10.916 1.00 61.62 539 TYR A C 1
ATOM 4285 O O . TYR A 1 539 ? 6.851 12.798 -11.833 1.00 61.62 539 TYR A O 1
ATOM 4293 N N . ILE A 1 540 ? 6.515 12.490 -9.634 1.00 60.31 540 ILE A N 1
ATOM 4294 C CA . ILE A 1 540 ? 7.373 13.602 -9.199 1.00 60.31 540 ILE A CA 1
ATOM 4295 C C . ILE A 1 540 ? 8.830 13.354 -9.596 1.00 60.31 540 ILE A C 1
ATOM 4297 O O . ILE A 1 540 ? 9.478 14.273 -10.103 1.00 60.31 540 ILE A O 1
ATOM 4301 N N . LEU A 1 541 ? 9.325 12.126 -9.416 1.00 59.59 541 LEU A N 1
ATOM 4302 C CA . LEU A 1 541 ? 10.686 11.734 -9.794 1.00 59.59 541 LEU A CA 1
ATOM 4303 C C . LEU A 1 541 ? 10.895 11.816 -11.313 1.00 59.59 541 LEU A C 1
ATOM 4305 O O . LEU A 1 541 ? 11.824 12.490 -11.764 1.00 59.59 541 LEU A O 1
ATOM 4309 N N . ARG A 1 542 ? 9.981 11.238 -12.107 1.00 64.88 542 ARG A N 1
ATOM 4310 C CA . ARG A 1 542 ? 10.016 11.271 -13.583 1.00 64.88 542 ARG A CA 1
ATOM 4311 C C . ARG A 1 542 ? 10.038 12.689 -14.143 1.00 64.88 542 ARG A C 1
ATOM 4313 O O . ARG A 1 542 ? 10.712 12.946 -15.134 1.00 64.88 542 ARG A O 1
ATOM 4320 N N . HIS A 1 543 ? 9.340 13.619 -13.494 1.00 66.44 543 HIS A N 1
ATOM 4321 C CA . HIS A 1 543 ? 9.229 15.004 -13.955 1.00 66.44 543 HIS A CA 1
ATOM 4322 C C . HIS A 1 543 ? 10.095 15.983 -13.147 1.00 66.44 543 HIS A C 1
ATOM 4324 O O . HIS A 1 543 ? 9.844 17.189 -13.191 1.00 66.44 543 HIS A O 1
ATOM 4330 N N . ARG A 1 544 ? 11.095 15.484 -12.397 1.00 55.12 544 ARG A N 1
ATOM 4331 C CA . ARG A 1 544 ? 12.065 16.275 -11.608 1.00 55.12 544 ARG A CA 1
ATOM 4332 C C . ARG A 1 544 ? 11.419 17.374 -10.746 1.00 55.12 544 ARG A C 1
ATOM 4334 O O . ARG A 1 544 ? 11.937 18.485 -10.648 1.00 55.12 544 ARG A O 1
ATOM 4341 N N . GLY A 1 545 ? 10.264 17.085 -10.144 1.00 53.72 545 GLY A N 1
ATOM 4342 C CA . GLY A 1 545 ? 9.522 18.055 -9.333 1.00 53.72 545 GLY A CA 1
ATOM 4343 C C . GLY A 1 545 ? 8.959 19.241 -10.127 1.00 53.72 545 GLY A C 1
ATOM 4344 O O . GLY A 1 545 ? 9.078 20.380 -9.666 1.00 53.72 545 GLY A O 1
ATOM 4345 N N . ASN A 1 546 ? 8.384 18.962 -11.310 1.00 50.78 546 ASN A N 1
ATOM 4346 C CA . ASN A 1 546 ? 7.733 19.905 -12.231 1.00 50.78 546 ASN A CA 1
ATOM 4347 C C . ASN A 1 546 ? 7.107 21.116 -11.512 1.00 50.78 546 ASN A C 1
ATOM 4349 O O . ASN A 1 546 ? 6.272 20.955 -10.620 1.00 50.78 546 ASN A O 1
ATOM 4353 N N . ARG A 1 547 ? 7.483 22.328 -11.948 1.00 50.41 547 ARG A N 1
ATOM 4354 C CA . ARG A 1 547 ? 6.968 23.615 -11.443 1.00 50.41 547 ARG A CA 1
ATOM 4355 C C . ARG A 1 547 ? 5.442 23.680 -11.396 1.00 50.41 547 ARG A C 1
ATOM 4357 O O . ARG A 1 547 ? 4.905 24.247 -10.456 1.00 50.41 547 ARG A O 1
ATOM 4364 N N . LEU A 1 548 ? 4.751 23.038 -12.339 1.00 52.69 548 LEU A N 1
ATOM 4365 C CA . LEU A 1 548 ? 3.285 23.012 -12.400 1.00 52.69 548 LEU A CA 1
ATOM 4366 C C . LEU A 1 548 ? 2.622 22.277 -11.220 1.00 52.69 548 LEU A C 1
ATOM 4368 O O . LEU A 1 548 ? 1.443 22.494 -10.963 1.00 52.69 548 LEU A O 1
ATOM 4372 N N . MET A 1 549 ? 3.355 21.413 -10.507 1.00 50.28 549 MET A N 1
ATOM 4373 C CA . MET A 1 549 ? 2.867 20.717 -9.304 1.00 50.28 549 MET A CA 1
ATOM 4374 C C . MET A 1 549 ? 3.310 21.383 -7.999 1.00 50.28 549 MET A C 1
ATOM 4376 O O . MET A 1 549 ? 2.908 20.954 -6.916 1.00 50.28 549 MET A O 1
ATOM 4380 N N . ARG A 1 550 ? 4.138 22.429 -8.074 1.00 54.41 550 ARG A N 1
ATOM 4381 C CA . ARG A 1 550 ? 4.400 23.274 -6.912 1.00 54.41 550 ARG A CA 1
ATOM 4382 C C . ARG A 1 550 ? 3.171 24.144 -6.701 1.00 54.41 550 ARG A C 1
ATOM 4384 O O . ARG A 1 550 ? 2.605 24.669 -7.657 1.00 54.41 550 ARG A O 1
ATOM 4391 N N . ALA A 1 551 ? 2.737 24.297 -5.452 1.00 51.12 551 ALA A N 1
ATOM 4392 C CA . ALA A 1 551 ? 1.685 25.258 -5.156 1.00 51.12 551 ALA A CA 1
ATOM 4393 C C . ALA A 1 551 ? 2.130 26.623 -5.700 1.00 51.12 551 ALA A C 1
ATOM 4395 O O . ALA A 1 551 ? 3.243 27.051 -5.400 1.00 51.12 551 ALA A O 1
ATOM 4396 N N . LYS A 1 552 ? 1.290 27.301 -6.493 1.00 50.69 552 LYS A N 1
ATOM 4397 C CA . LYS A 1 552 ? 1.615 28.610 -7.097 1.00 50.69 552 LYS A CA 1
ATOM 4398 C C . LYS A 1 552 ? 2.084 29.634 -6.051 1.00 50.69 552 LYS A C 1
ATOM 4400 O O . LYS A 1 552 ? 2.912 30.481 -6.351 1.00 50.69 552 LYS A O 1
ATOM 4405 N N . VAL A 1 553 ? 1.629 29.465 -4.806 1.00 51.88 553 VAL A N 1
ATOM 4406 C CA . VAL A 1 553 ? 2.095 30.168 -3.600 1.00 51.88 553 VAL A CA 1
ATOM 4407 C C . VAL A 1 553 ? 3.616 30.126 -3.407 1.00 51.88 553 VAL A C 1
ATOM 4409 O O . VAL A 1 553 ? 4.191 31.110 -2.974 1.00 51.88 553 VAL A O 1
ATOM 4412 N N . THR A 1 554 ? 4.295 29.039 -3.781 1.00 52.22 554 THR A N 1
ATOM 4413 C CA . THR A 1 554 ? 5.764 28.914 -3.664 1.00 52.22 554 THR A CA 1
ATOM 4414 C C . THR A 1 554 ? 6.540 29.798 -4.644 1.00 52.22 554 THR A C 1
ATOM 4416 O O . THR A 1 554 ? 7.750 29.948 -4.500 1.00 52.22 554 THR A O 1
ATOM 4419 N N . GLU A 1 555 ? 5.863 30.374 -5.641 1.00 61.19 555 GLU A N 1
ATOM 4420 C CA . GLU A 1 555 ? 6.437 31.314 -6.609 1.00 61.19 555 GLU A CA 1
ATOM 4421 C C . GLU A 1 555 ? 5.916 32.751 -6.406 1.00 61.19 555 GLU A C 1
ATOM 4423 O O . GLU A 1 555 ? 6.304 33.653 -7.149 1.00 61.19 555 GLU A O 1
ATOM 4428 N N . MET A 1 556 ? 5.042 32.980 -5.418 1.00 71.00 556 MET A N 1
ATOM 4429 C CA . MET A 1 556 ? 4.500 34.304 -5.107 1.00 71.00 556 MET A CA 1
ATOM 4430 C C . MET A 1 556 ? 5.512 35.131 -4.305 1.00 71.00 556 MET A C 1
ATOM 4432 O O . MET A 1 556 ? 6.206 34.622 -3.430 1.00 71.00 556 MET A O 1
ATOM 4436 N N . GLY A 1 557 ? 5.605 36.428 -4.609 1.00 77.19 557 GLY A N 1
ATOM 4437 C CA . GLY A 1 557 ? 6.402 37.360 -3.809 1.00 77.19 557 GLY A CA 1
ATOM 4438 C C . GLY A 1 557 ? 5.719 37.702 -2.480 1.00 77.19 557 GLY A C 1
ATOM 4439 O O . GLY A 1 557 ? 4.497 37.616 -2.373 1.00 77.19 557 GLY A O 1
ATOM 4440 N N . ILE A 1 558 ? 6.498 38.187 -1.505 1.00 75.94 558 ILE A N 1
ATOM 4441 C CA . ILE A 1 558 ? 6.046 38.545 -0.140 1.00 75.94 558 ILE A CA 1
ATOM 4442 C C . ILE A 1 558 ? 4.780 39.426 -0.147 1.00 75.94 558 ILE A C 1
ATOM 4444 O O . ILE A 1 558 ? 3.904 39.264 0.697 1.00 75.94 558 ILE A O 1
ATOM 4448 N N . ILE A 1 559 ? 4.659 40.339 -1.120 1.00 78.31 559 ILE A N 1
ATOM 4449 C CA . ILE A 1 559 ? 3.501 41.238 -1.258 1.00 78.31 559 ILE A CA 1
ATOM 4450 C C . ILE A 1 559 ? 2.203 40.453 -1.492 1.00 78.31 559 ILE A C 1
ATOM 4452 O O . ILE A 1 559 ? 1.203 40.737 -0.840 1.00 78.31 559 ILE A O 1
ATOM 4456 N N . GLN A 1 560 ? 2.228 39.465 -2.393 1.00 73.12 560 GLN A N 1
ATOM 4457 C CA . GLN A 1 560 ? 1.063 38.648 -2.745 1.00 73.12 560 GLN A CA 1
ATOM 4458 C C . GLN A 1 560 ? 0.753 37.604 -1.669 1.00 73.12 560 GLN A C 1
ATOM 4460 O O . GLN A 1 560 ? -0.414 37.342 -1.397 1.00 73.12 560 GLN A O 1
ATOM 4465 N N . GLU A 1 561 ? 1.783 37.024 -1.049 1.00 71.06 561 GLU A N 1
ATOM 4466 C CA . GLU A 1 561 ? 1.626 36.001 -0.008 1.00 71.06 561 GLU A CA 1
ATOM 4467 C C . GLU A 1 561 ? 0.912 36.545 1.237 1.00 71.06 561 GLU A C 1
ATOM 4469 O O . GLU A 1 561 ? -0.006 35.912 1.754 1.00 71.06 561 GLU A O 1
ATOM 4474 N N . TYR A 1 562 ? 1.292 37.744 1.684 1.00 80.94 562 TYR A N 1
ATOM 4475 C CA . TYR A 1 562 ? 0.709 38.393 2.861 1.00 80.94 562 TYR A CA 1
ATOM 4476 C C . TYR A 1 562 ? -0.426 39.371 2.532 1.00 80.94 562 TYR A C 1
ATOM 4478 O O . TYR A 1 562 ? -0.924 40.042 3.438 1.00 80.94 562 TYR A O 1
ATOM 4486 N N . LEU A 1 563 ? -0.834 39.470 1.258 1.00 86.50 563 LEU A N 1
ATOM 4487 C CA . LEU A 1 563 ? -1.863 40.408 0.787 1.00 86.50 563 LEU A CA 1
ATOM 4488 C C . LEU A 1 563 ? -1.585 41.853 1.254 1.00 86.50 563 LEU A C 1
ATOM 4490 O O . LEU A 1 563 ? -2.483 42.571 1.701 1.00 86.50 563 LEU A O 1
ATOM 4494 N N . LEU A 1 564 ? -0.313 42.272 1.226 1.00 87.56 564 LEU A N 1
ATOM 4495 C CA . LEU A 1 564 ? 0.113 43.579 1.750 1.00 87.56 564 LEU A CA 1
ATOM 4496 C C . LEU A 1 564 ? -0.503 44.740 0.967 1.00 87.56 564 LEU A C 1
ATOM 4498 O O . LEU A 1 564 ? -0.742 45.807 1.525 1.00 87.56 564 LEU A O 1
ATOM 4502 N N . ASP A 1 565 ? -0.779 44.522 -0.314 1.00 86.12 565 ASP A N 1
ATOM 4503 C CA . ASP A 1 565 ? -1.525 45.428 -1.180 1.00 86.12 565 ASP A CA 1
ATOM 4504 C C . ASP A 1 565 ? -2.972 45.623 -0.701 1.00 86.12 565 ASP A C 1
ATOM 4506 O O . ASP A 1 565 ? -3.445 46.758 -0.630 1.00 86.12 565 ASP A O 1
ATOM 4510 N N . VAL A 1 566 ? -3.646 44.548 -0.283 1.00 89.88 566 VAL A N 1
ATOM 4511 C CA . VAL A 1 566 ? -5.000 44.598 0.296 1.00 89.88 566 VAL A CA 1
ATOM 4512 C C . VAL A 1 566 ? -4.994 45.295 1.657 1.00 89.88 566 VAL A C 1
ATOM 4514 O O . VAL A 1 566 ? -5.868 46.123 1.927 1.00 89.88 566 VAL A O 1
ATOM 4517 N N . TRP A 1 567 ? -4.001 45.017 2.508 1.00 91.62 567 TRP A N 1
ATOM 4518 C CA . TRP A 1 567 ? -3.831 45.714 3.787 1.00 91.62 567 TRP A CA 1
ATOM 4519 C C . TRP A 1 567 ? -3.576 47.206 3.592 1.00 91.62 567 TRP A C 1
ATOM 4521 O O . TRP A 1 567 ? -4.234 48.027 4.232 1.00 91.62 567 TRP A O 1
ATOM 4531 N N . LEU A 1 568 ? -2.674 47.568 2.678 1.00 92.38 568 LEU A N 1
ATOM 4532 C CA . LEU A 1 568 ? -2.379 48.960 2.356 1.00 92.38 568 LEU A CA 1
ATOM 4533 C C . LEU A 1 568 ? -3.620 49.675 1.813 1.00 92.38 568 LEU A C 1
ATOM 4535 O O . LEU A 1 568 ? -3.952 50.760 2.290 1.00 92.38 568 LEU A O 1
ATOM 4539 N N . PHE A 1 569 ? -4.342 49.054 0.875 1.00 93.25 569 PHE A N 1
ATOM 4540 C CA . PHE A 1 569 ? -5.604 49.581 0.357 1.00 93.25 569 PHE A CA 1
ATOM 4541 C C . PHE A 1 569 ? -6.632 49.791 1.476 1.00 93.25 569 PHE A C 1
ATOM 4543 O O . PHE A 1 569 ? -7.241 50.856 1.560 1.00 93.25 569 PHE A O 1
ATOM 4550 N N . SER A 1 570 ? -6.777 48.817 2.378 1.00 92.69 570 SER A N 1
ATOM 4551 C CA . SER A 1 570 ? -7.710 48.890 3.509 1.00 92.69 570 SER A CA 1
ATOM 4552 C C . SER A 1 570 ? -7.350 50.019 4.480 1.00 92.69 570 SER A C 1
ATOM 4554 O O . SER A 1 570 ? -8.226 50.779 4.889 1.00 92.69 570 SER A O 1
ATOM 4556 N N . VAL A 1 571 ? -6.065 50.190 4.810 1.00 95.19 571 VAL A N 1
ATOM 4557 C CA . VAL A 1 571 ? -5.581 51.274 5.685 1.00 95.19 571 VAL A CA 1
ATOM 4558 C C . VAL A 1 571 ? -5.800 52.645 5.046 1.00 95.19 571 VAL A C 1
ATOM 4560 O O . VAL A 1 571 ? -6.283 53.562 5.712 1.00 95.19 571 VAL A O 1
ATOM 4563 N N . VAL A 1 572 ? -5.494 52.793 3.754 1.00 95.38 572 VAL A N 1
ATOM 4564 C CA . VAL A 1 572 ? -5.730 54.041 3.012 1.00 95.38 572 VAL A CA 1
ATOM 4565 C C . VAL A 1 572 ? -7.223 54.361 2.957 1.00 95.38 572 VAL A C 1
ATOM 4567 O O . VAL A 1 572 ? -7.612 55.502 3.207 1.00 95.38 572 VAL A O 1
ATOM 4570 N N . LEU A 1 573 ? -8.069 53.363 2.700 1.00 95.12 573 LEU A N 1
ATOM 4571 C CA . LEU A 1 573 ? -9.519 53.529 2.683 1.00 95.12 573 LEU A CA 1
ATOM 4572 C C . LEU A 1 573 ? -10.051 53.979 4.052 1.00 95.12 573 LEU A C 1
ATOM 4574 O O . LEU A 1 573 ? -10.807 54.948 4.121 1.00 95.12 573 LEU A O 1
ATOM 4578 N N . ILE A 1 574 ? -9.610 53.344 5.144 1.00 95.06 574 ILE A N 1
ATOM 4579 C CA . ILE A 1 574 ? -9.969 53.741 6.516 1.00 95.06 574 ILE A CA 1
ATOM 4580 C C . ILE A 1 574 ? -9.516 55.178 6.802 1.00 95.06 574 ILE A C 1
ATOM 4582 O O . ILE A 1 574 ? -10.288 55.969 7.345 1.00 95.06 574 ILE A O 1
ATOM 4586 N N . TYR A 1 575 ? -8.300 55.550 6.397 1.00 94.69 575 TYR A N 1
ATOM 4587 C CA . TYR A 1 575 ? -7.787 56.910 6.569 1.00 94.69 575 TYR A CA 1
ATOM 4588 C C . TYR A 1 575 ? -8.632 57.950 5.820 1.00 94.69 575 TYR A C 1
ATOM 4590 O O . TYR A 1 575 ? -8.971 58.992 6.387 1.00 94.69 575 TYR A O 1
ATOM 4598 N N . ILE A 1 576 ? -9.015 57.664 4.571 1.00 94.81 576 ILE A N 1
ATOM 4599 C CA . ILE A 1 576 ? -9.891 58.536 3.777 1.00 94.81 576 ILE A CA 1
ATOM 4600 C C . ILE A 1 576 ? -11.254 58.668 4.455 1.00 94.81 576 ILE A C 1
ATOM 4602 O O . ILE A 1 576 ? -11.718 59.789 4.648 1.00 94.81 576 ILE A O 1
ATOM 4606 N N . ILE A 1 577 ? -11.863 57.559 4.890 1.00 94.06 577 ILE A N 1
ATOM 4607 C CA . ILE A 1 577 ? -13.142 57.576 5.616 1.00 94.06 577 ILE A CA 1
ATOM 4608 C C . ILE A 1 577 ? -13.026 58.435 6.877 1.00 94.06 577 ILE A C 1
ATOM 4610 O O . ILE A 1 577 ? -13.864 59.307 7.102 1.00 94.06 577 ILE A O 1
ATOM 4614 N N . MET A 1 578 ? -11.964 58.266 7.669 1.00 92.81 578 MET A N 1
ATOM 4615 C CA . MET A 1 578 ? -11.716 59.090 8.853 1.00 92.81 578 MET A CA 1
ATOM 4616 C C . MET A 1 578 ? -11.584 60.576 8.510 1.00 92.81 578 MET A C 1
ATOM 4618 O O . MET A 1 578 ? -12.137 61.413 9.223 1.00 92.81 578 MET A O 1
ATOM 4622 N N . LYS A 1 579 ? -10.884 60.930 7.426 1.00 93.19 579 LYS A N 1
ATOM 4623 C CA . LYS A 1 579 ? -10.746 62.324 6.978 1.00 93.19 579 LYS A CA 1
ATOM 4624 C C . LYS A 1 579 ? -12.057 62.905 6.464 1.00 93.19 579 LYS A C 1
ATOM 4626 O O . LYS A 1 579 ? -12.375 64.042 6.804 1.00 93.19 579 LYS A O 1
ATOM 4631 N N . CYS A 1 580 ? -12.842 62.130 5.722 1.00 91.19 580 CYS A N 1
ATOM 4632 C CA . CYS A 1 580 ? -14.184 62.508 5.292 1.00 91.19 580 CYS A CA 1
ATOM 4633 C C . CYS A 1 580 ? -15.108 62.724 6.492 1.00 91.19 580 CYS A C 1
ATOM 4635 O O . CYS A 1 580 ? -15.793 63.739 6.543 1.00 91.19 580 CYS A O 1
ATOM 4637 N N . LEU A 1 581 ? -15.082 61.834 7.488 1.00 91.25 581 LEU A N 1
ATOM 4638 C CA . LEU A 1 581 ? -15.837 62.000 8.728 1.00 91.25 581 LEU A CA 1
ATOM 4639 C C . LEU A 1 581 ? -15.377 63.247 9.488 1.00 91.25 581 LEU A C 1
ATOM 4641 O O . LEU A 1 581 ? -16.213 64.069 9.836 1.00 91.25 581 LEU A O 1
ATOM 4645 N N . GLN A 1 582 ? -14.072 63.458 9.687 1.00 88.75 582 GLN A N 1
ATOM 4646 C CA . GLN A 1 582 ? -13.543 64.674 10.326 1.00 88.75 582 GLN A CA 1
ATOM 4647 C C . GLN A 1 582 ? -13.971 65.950 9.590 1.00 88.75 582 GLN A C 1
ATOM 4649 O O . GLN A 1 582 ? -14.318 66.942 10.231 1.00 88.75 582 GLN A O 1
ATOM 4654 N N . TRP A 1 583 ? -13.977 65.929 8.257 1.00 87.56 583 TRP A N 1
ATOM 4655 C CA . TRP A 1 583 ? -14.433 67.050 7.442 1.00 87.56 583 TRP A CA 1
ATOM 4656 C C . TRP A 1 583 ? -15.947 67.265 7.546 1.00 87.56 583 TRP A C 1
ATOM 4658 O O . TRP A 1 583 ? -16.373 68.400 7.735 1.00 87.56 583 TRP A O 1
ATOM 4668 N N . LEU A 1 584 ? -16.755 66.202 7.504 1.00 84.81 584 LEU A N 1
ATOM 4669 C CA . LEU A 1 584 ? -18.209 66.261 7.683 1.00 84.81 584 LEU A CA 1
ATOM 4670 C C . LEU A 1 584 ? -18.585 66.751 9.085 1.00 84.81 584 LEU A C 1
ATOM 4672 O O . LEU A 1 584 ? -19.386 67.672 9.209 1.00 84.81 584 LEU A O 1
ATOM 4676 N N . PHE A 1 585 ? -17.968 66.209 10.137 1.00 81.38 585 PHE A N 1
ATOM 4677 C CA . PHE A 1 585 ? -18.150 66.685 11.509 1.00 81.38 585 PHE A CA 1
ATOM 4678 C C . PHE A 1 585 ? -17.686 68.137 11.646 1.00 81.38 585 PHE A C 1
ATOM 4680 O O . PHE A 1 585 ? -18.422 68.956 12.184 1.00 81.38 585 PHE A O 1
ATOM 4687 N N . GLY A 1 586 ? -16.526 68.502 11.094 1.00 74.56 586 GLY A N 1
ATOM 4688 C CA . GLY A 1 586 ? -16.043 69.886 11.078 1.00 74.56 586 GLY A CA 1
ATOM 4689 C C . GLY A 1 586 ? -16.973 70.847 10.326 1.00 74.56 586 GLY A C 1
ATOM 4690 O O . GLY A 1 586 ? -17.189 71.971 10.778 1.00 74.56 586 GLY A O 1
ATOM 4691 N N . ALA A 1 587 ? -17.573 70.413 9.217 1.00 72.44 587 ALA A N 1
ATOM 4692 C CA . ALA A 1 587 ? -18.560 71.177 8.458 1.00 72.44 587 ALA A CA 1
ATOM 4693 C C . ALA A 1 587 ? -19.898 71.305 9.209 1.00 72.44 587 ALA A C 1
ATOM 4695 O O . ALA A 1 587 ? -20.499 72.380 9.202 1.00 72.44 587 ALA A O 1
ATOM 4696 N N . CYS A 1 588 ? -20.331 70.257 9.916 1.00 68.69 588 CYS A N 1
ATOM 4697 C CA . CYS A 1 588 ? -21.489 70.293 10.811 1.00 68.69 588 CYS A CA 1
ATOM 4698 C C . CYS A 1 588 ? -21.255 71.235 12.002 1.00 68.69 588 CYS A C 1
ATOM 4700 O O . CYS A 1 588 ? -22.100 72.081 12.272 1.00 68.69 588 CYS A O 1
ATOM 4702 N N . PHE A 1 589 ? -20.092 71.189 12.662 1.00 61.91 589 PHE A N 1
ATOM 4703 C CA . PHE A 1 589 ? -19.758 72.102 13.765 1.00 61.91 589 PHE A CA 1
ATOM 4704 C C . PHE A 1 589 ? -19.609 73.561 13.310 1.00 61.91 589 PHE A C 1
ATOM 4706 O O . PHE A 1 589 ? -20.055 74.459 14.021 1.00 61.91 589 PHE A O 1
ATOM 4713 N N . ARG A 1 590 ? -19.079 73.821 12.105 1.00 59.75 590 ARG A N 1
ATOM 4714 C CA . ARG A 1 590 ? -19.055 75.178 11.516 1.00 59.75 590 ARG A CA 1
ATOM 4715 C C . ARG A 1 590 ? -20.444 75.702 11.135 1.00 59.75 590 ARG A C 1
ATOM 4717 O O . ARG A 1 590 ? -20.623 76.912 11.071 1.00 59.75 590 ARG A O 1
ATOM 4724 N N . LYS A 1 591 ? -21.425 74.823 10.899 1.00 56.84 591 LYS A N 1
ATOM 4725 C CA . LYS A 1 591 ? -22.837 75.203 10.710 1.00 56.84 591 LYS A CA 1
ATOM 4726 C C . LYS A 1 591 ? -23.621 75.325 12.023 1.00 56.84 591 LYS A C 1
ATOM 4728 O O . LYS A 1 591 ? -24.644 76.000 12.035 1.00 56.84 591 LYS A O 1
ATOM 4733 N N . ILE A 1 592 ? -23.162 74.689 13.104 1.00 59.38 592 ILE A N 1
ATOM 4734 C CA . ILE A 1 592 ? -23.848 74.643 14.408 1.00 59.38 592 ILE A CA 1
ATOM 4735 C C . ILE A 1 592 ? -23.251 75.642 15.420 1.00 59.38 592 ILE A C 1
ATOM 4737 O O . ILE A 1 592 ? -23.866 75.882 16.455 1.00 59.38 592 ILE A O 1
ATOM 4741 N N . SER A 1 593 ? -22.123 76.308 15.130 1.00 47.59 593 SER A N 1
ATOM 4742 C CA . SER A 1 593 ? -21.698 77.475 15.913 1.00 47.59 593 SER A CA 1
ATOM 4743 C C . SER A 1 593 ? -22.738 78.595 15.762 1.00 47.59 593 SER A C 1
ATOM 4745 O O . SER A 1 593 ? -22.855 79.165 14.672 1.00 47.59 593 SER A O 1
ATOM 4747 N N . PRO A 1 594 ? -23.500 78.937 16.814 1.00 45.78 594 PRO A N 1
ATOM 4748 C CA . PRO A 1 594 ? -24.447 80.025 16.731 1.00 45.78 594 PRO A CA 1
ATOM 4749 C C . PRO A 1 594 ? -23.664 81.333 16.680 1.00 45.78 594 PRO A C 1
ATOM 4751 O O . PRO A 1 594 ? -22.768 81.564 17.494 1.00 45.78 594 PRO A O 1
ATOM 4754 N N . ALA A 1 595 ? -24.051 82.214 15.761 1.00 54.16 595 ALA A N 1
ATOM 4755 C CA . ALA A 1 595 ? -23.765 83.632 15.876 1.00 54.16 595 ALA A CA 1
ATOM 4756 C C . ALA A 1 595 ? -24.239 84.108 17.261 1.00 54.16 595 ALA A C 1
ATOM 4758 O O . ALA A 1 595 ? -25.430 84.325 17.489 1.00 54.16 595 ALA A O 1
ATOM 4759 N N . ARG A 1 596 ? -23.318 84.237 18.218 1.00 44.62 596 ARG A N 1
ATOM 4760 C CA . ARG A 1 596 ? -23.576 84.911 19.488 1.00 44.62 596 ARG A CA 1
ATOM 4761 C C . ARG A 1 596 ? -22.581 86.045 19.684 1.00 44.62 596 ARG A C 1
ATOM 4763 O O . ARG A 1 596 ? -21.479 85.864 20.173 1.00 44.62 596 ARG A O 1
ATOM 4770 N N . HIS A 1 597 ? -23.104 87.215 19.323 1.00 44.72 597 HIS A N 1
ATOM 4771 C CA . HIS A 1 597 ? -23.002 88.466 20.068 1.00 44.72 597 HIS A CA 1
ATOM 4772 C C . HIS A 1 597 ? -21.670 89.224 19.996 1.00 44.72 597 HIS A C 1
ATOM 4774 O O . HIS A 1 597 ? -20.917 89.311 20.958 1.00 44.72 597 HIS A O 1
ATOM 4780 N N . CYS A 1 598 ? -21.500 89.963 18.895 1.00 44.84 598 CYS A N 1
ATOM 4781 C CA . CYS A 1 598 ? -21.020 91.338 19.011 1.00 44.84 598 CYS A CA 1
ATOM 4782 C C . CYS A 1 598 ? -22.124 92.194 19.648 1.00 44.84 598 CYS A C 1
ATOM 4784 O O . CYS A 1 598 ? -23.132 92.464 18.998 1.00 44.84 598 CYS A O 1
ATOM 4786 N N . ARG A 1 599 ? -21.920 92.630 20.893 1.00 46.72 599 ARG A N 1
ATOM 4787 C CA . ARG A 1 599 ? -22.327 93.950 21.408 1.00 46.72 599 ARG A CA 1
ATOM 4788 C C . ARG A 1 599 ? -21.717 94.149 22.794 1.00 46.72 599 ARG A C 1
ATOM 4790 O O . ARG A 1 599 ? -22.079 93.424 23.707 1.00 46.72 599 ARG A O 1
ATOM 4797 N N . TYR A 1 600 ? -20.808 95.113 22.910 1.00 41.53 600 TYR A N 1
ATOM 4798 C CA . TYR A 1 600 ? -20.944 96.255 23.820 1.00 41.53 600 TYR A CA 1
ATOM 4799 C C . TYR A 1 600 ? -19.955 97.350 23.383 1.00 41.53 600 TYR A C 1
ATOM 4801 O O . TYR A 1 600 ? -18.740 97.211 23.513 1.00 41.53 600 TYR A O 1
ATOM 4809 N N . LYS A 1 601 ? -20.521 98.397 22.780 1.00 35.44 601 LYS A N 1
ATOM 4810 C CA . LYS A 1 601 ? -20.218 99.786 23.119 1.00 35.44 601 LYS A CA 1
ATOM 4811 C C . LYS A 1 601 ? -21.314 100.220 24.081 1.00 35.44 601 LYS A C 1
ATOM 4813 O O . LYS A 1 601 ? -22.447 99.715 23.878 1.00 35.44 601 LYS A O 1
#

Sequence (601 aa):
MLSSDHSFITDINRQGRQIRLDKIDKVKGSSLLPFRHCAALSRDKIASVCESNQLVVYNIHGRSLTQNNITSFFDDIKTVGKKYASCITTDTIRGHIIVGTSIGSLFIFDEELNFIRALKLPEVMKCSRDILYHEGVLLICDEKSRCAYAVTMDTTKTEGELLYKLPIPAIDGETWYPFSICADRAGFVYILWSQTKNFTGKRIITQYSQDGQQLLITKRTEDTAWCMTTLMKEEGEKLLVATSRSRKMLSYGLNPSSQAIVFLLEDLQHSFYLWSRDILLGSVGSVDGSCDFFLQFIRVSLSYDNIWSLRYLVNQCRLHHRHSSALLAKYGFSWRVLTSKNQSHSVRFQIILRLSPQMTCGKEYQMIFDKAGAEGVLVVSMGTVVDGVSQEQADAMSASFARLPQLVIWKEPNPPPRVIGNNTYLKKWIPQKDLVAHPKTRALVYHCGNNGAFEALYHGVPIIGIPIFADQTDVAYRMMSTGMGLVIELSTVTNETLYQVTAEVLNNPKYRERAQYLSAVYRDNTVTAPERGAFWVEYILRHRGNRLMRAKVTEMGIIQEYLLDVWLFSVVLIYIIMKCLQWLFGACFRKISPARHCRYK

InterPro domains:
  IPR002213 UDP-glucuronosyl/UDP-glucosyltransferase [PF00201] (357-591)
  IPR002213 UDP-glucuronosyl/UDP-glucosyltransferase [cd03784] (363-530)
  IPR011042 Six-bladed beta-propeller, TolB-like [G3DSA:2.120.10.30] (2-257)
  IPR050271 UDP-glycosyltransferase [PTHR48043] (362-576)

Secondary structure (DSSP, 8-state):
---TTEEEEEEE-TTS-EEEEEEEEPPTT-----S--EEE-SSSEEEEEETTTEEEEEETTT--EEEEE-THHHHTS--SS---EEEEEEETTTTEEEEEETTSEEEEE-TT--EEEEEEPPTT----SEEEEETTEEEEEETTTTEEEEEE--TT-SBPEEEEEPPPP--TT---EEEEEEE-TT--EEEEEESSSSTTS-EEEEEE-TTS-SEEEEEEE-TTEEEEEEEEETTEEEEEEEESSS--EEEEE---SSSHHHHHHHHHHHHHHHHTTSS--S------------------------HHHHHHHHHHHHHHHHHHHHHHGGGT------------------------S-PPPPHHHHHHHHHTTTT-EEEEE--SS--B--HHHHHHHHHHHTTSSSEEEEE--BSPPSS--TTEEEES---HHHHHTSTTEEEEEE---HHHHHHHHHHT--EEE---STTHHHHHHHHHHTTSEEE--GGG--HHHHHHHHHHHHH-HHHHHHHHHHHHHHH--SS-HHHHHHHHHHHHHHTTT-GGGS-GGGG--HHHHTTHHHHHHHHHHHHHHHHHHHHHHHHHHHHHS--------

pLDDT: mean 71.28, std 23.95, range [21.05, 98.0]

Organism: Stichopus japonicus (NCBI:txid307972)

Foldseek 3Di:
DPDPFWDWDWDADPVRDTPDIDTHGDDPDFPDFALAFWEDQEPQWIWGAGRQCKIWIAGNVVRDIAIDRCVVVQPPDDDPDDKHFREWYYDNVQQWIWTWIQAQKIWIAHNNRHTDAIEHEDPLAGGFNYWYDDPQWIWGFRQVNQWIFIWGPDVVDNYTDTDDIADDDPPPVARWGFAEWEADPVQKIKTWIFRDPDQQTWIKIWIADSVRHGTDDIGTDPSQWRYWYWDQDPVGIWIWTAGDPVRDIDTHDPDPDDPVCVVVVVVVVVVVVVVVVVVDPDDDDDDDDDPDDDDDDDPPPDDDPDDVVVVVVVVVVVVVCVVVVVVVVVVPDDDDDDDDPDDDDDQDDPLPPDPPPQDPAPPVVVVLQVVQPQLFEEEEDADDVALDDDQQLQQQVQLLQLPGSGQYEYQAHVVHHPDHHPSYDYDVDDPLLNRLLDPRHAAYEYQQDPPSLVSNLLNLHAYAHAHDDDCRVVSQVVCVVLLLAYYDYSVPRGNVVVNVRVCCSRVPCSNSVSSVVSNVVVVPDPADSVRVVVVVVVVCVVCVNDPVSGDVLVVDDPCVNVVVVVVVVVVVVVVVVVVVVVVVVVVVVVVVPDPDDDDDD

Radius of gyration: 35.37 Å; chains: 1; bounding box: 70×135×78 Å